Protein 4PAW (pdb70)

Secondary structure (DSSP, 8-state):
---HHHHHHHTT-EEEEEEE-TTS-EEEEEE-THHHHT-HHHHHHHHHHHHHHHHHTT----EEEEETTTHHHHHHHHHHHHT-EEEEEEEETTEEEE-TT----TT-EEEEEEEEESSSHHHHHHHHHHHHTT-EEEEEEEEEE-SSSPPTT------TT--S-TTS-EEEEEE-----B-GGG-GGGGTS--B--/--HHHHHHHTTSEEEEEEE-TTS-EEEEEE-GGGGGG-HHHHHHHHHHHHHHHHHTT----EEEEETTTTHHHHHHHHHHHT-EEEEEEEETTEEEE-TT----TT-EEEEEEEEESS-HHHHHHHHHHHHTT-EEEEEEEEEE-SSSPPTT-S----TT--S-TTS-EE-SEE----EE-TTS-GGGGTSPPB--

Solvent-accessible surface area: 18476 Å² total; per-residue (Å²): 215,32,98,13,82,33,13,1,103,113,20,144,0,49,58,134,33,13,15,67,24,114,38,31,59,14,0,34,52,67,6,40,5,14,60,0,5,39,46,6,152,50,1,54,92,0,1,88,28,0,3,119,33,3,95,94,31,151,47,114,22,69,0,0,0,0,2,28,37,19,1,0,7,1,0,0,1,0,0,34,23,29,45,26,62,0,0,6,0,14,157,41,132,117,87,27,24,14,133,72,42,10,118,22,110,156,81,7,68,0,0,0,0,20,20,30,2,49,17,4,121,48,0,64,60,0,3,127,25,0,94,130,104,28,8,81,7,11,0,2,0,0,2,0,0,9,8,7,5,95,31,24,112,13,186,79,166,60,104,152,40,41,57,28,36,125,141,38,43,6,6,0,20,45,13,4,87,24,80,65,35,123,66,98,77,14,85,42,59,99,117,52,130,21,99,155,75,106,103,13,65,34,18,0,71,126,28,143,0,4,63,109,26,8,14,60,34,134,73,28,70,14,2,26,51,50,18,37,9,8,50,0,6,11,62,4,138,34,0,51,95,0,0,71,39,0,2,130,36,3,95,130,39,148,45,116,20,90,0,0,0,0,3,18,34,24,0,1,7,0,0,0,1,0,0,49,24,30,49,28,28,1,0,7,0,16,118,46,132,149,87,11,14,8,125,80,22,12,112,23,121,166,84,6,68,0,0,0,0,21,11,39,3,62,48,5,116,36,0,65,52,0,3,133,24,0,96,148,91,28,8,82,9,10,0,2,0,0,1,0,0,58,9,47,4,94,31,24,126,15,186,80,165,59,93,172,42,34,55,27,35,126,144,37,43,5,6,0,17,44,14,0,85,31,76,114,33,134,66,114,82,14,89,45,59,96,126,54,125,24,95,158,69

Organism: Helicobacter pylori (strain ATCC 700392 / 26695) (NCBI:txid85962)

CATH classification: 3.40.50.2020

Radius of gyration: 22.07 Å; Cα contacts (8 Å, |Δi|>4): 865; chains: 2; bounding box: 49×61×63 Å

Foldseek 3Di:
DDPLVVLQVVLVQKDAPWAQEPLRWIFRIDGNLVSQLVDLVSLLVLLLVLLVVVVVVVQPQAEEEEEDDQFQSNSVSNCVNNVHYYAYWYQDPNATEGDPPDADDAQHEYEYEGQEAEQCVSSVSRVVNRVVRRYDHQAYEHQEYQLQEDAPPDPGDHHPSRDDDPVHHYTYNYHNHTDIHNVVGDPSVVPDDHYHD/DPLQVLCVVLVQKDAPWAQDPVRWIWRIDGNLCSQLVDVVSLLVLLLVLLVVVVVVVQPAQEEEEEPDQFQSNSCSNCVNNVHYYAYWYADPNATEGDPPDADDAQHEYEYEGQEAEQCVSSVSRVVNRVVRRYDHQAYEHQEYQLQEDAPPDPGDHHDSRDDDPPHHYTYNYHNHTDIHNVVGDPSVVPDDHHHD

Sequence (393 aa):
HMDIKACYQNAKALLEGHFLLSSGFHSNYYLQSAKVLEDPKLAEQLALELAKQIQEAHLNIECVCSPAIGGILAGYELARALGVRFIFTERVDNTMALRRGFEVKKNEKILVCEDIITTGKSAMECAKVLEEKGAQIVAFGALANRGICKRAHSHLKAQEGACLPSHLPLFALEDFVFDMHKPSSCPLCATSVAIKPMDIKACCYQNAKALLEGHFLLSSGFHSNYYLQSAKVLEDPKLAEQLALELAKQIQEAHLNIECVCSPAIGGILAGYELARALGVRFIFTERVDNTMALRRGFEVKKNEKILVCEDIITTGKSAMECAKVLEEKGAQIVAFGALANRGICKRAHSHLKAQEGACLPSHLPLFALEDFVFDMHKPSSCPLCATSVAIKP

InterPro domains:
  IPR000836 Phosphoribosyltransferase domain [PF00156] (36-154)
  IPR000836 Phosphoribosyltransferase domain [cd06223] (45-145)
  IPR006273 Orotate phosphoribosyltransferase, bacterial [TIGR01367] (2-199)
  IPR023031 Orotate phosphoribosyltransferase [MF_01208] (1-201)
  IPR029057 Phosphoribosyltransferase-like [G3DSA:3.40.50.2020] (1-201)
  IPR029057 Phosphoribosyltransferase-like [SSF53271] (9-148)

Nearest PDB structures (foldseek):
  4paw-assembly1_A  TM=9.078E-01  e=2.844E-39  Helicobacter pylori
  2yzk-assembly2_D  TM=7.673E-01  e=8.001E-10  Aeropyrum pernix
  2wns-assembly1_A  TM=7.238E-01  e=1.007E-09  Homo sapiens
  2p1z-assembly1_B  TM=7.256E-01  e=2.643E-06  Corynebacterium diphtheriae NCTC 13129
  5bqp-assembly1_B  TM=7.412E-01  e=4.433E-06  Saccharolobus solfataricus P2

Structure (mmCIF, N/CA/C/O backbone):
data_4PAW
#
_entry.id   4PAW
#
_cell.length_a   69.060
_cell.length_b   69.060
_cell.length_c   192.000
_cell.angle_alpha   90.00
_cell.angle_beta   90.00
_cell.angle_gamma   90.00
#
_symmetry.space_group_name_H-M   'P 41 21 2'
#
loop_
_entity.id
_entity.type
_entity.pdbx_description
1 polymer 'Orotate phosphoribosyltransferase'
2 non-polymer 'ZINC ION'
3 non-polymer 'PHOSPHATE ION'
4 non-polymer 'THIOCYANATE ION'
5 water water
#
loop_
_atom_site.group_PDB
_atom_site.id
_atom_site.type_symbol
_atom_site.label_atom_id
_atom_site.label_alt_id
_atom_site.label_comp_id
_atom_site.label_asym_id
_atom_site.label_entity_id
_atom_site.label_seq_id
_atom_site.pdbx_PDB_ins_code
_atom_site.Cartn_x
_atom_site.Cartn_y
_atom_site.Cartn_z
_atom_site.occupancy
_atom_site.B_iso_or_equiv
_atom_site.auth_seq_id
_atom_site.auth_comp_id
_atom_site.auth_asym_id
_atom_site.auth_atom_id
_atom_site.pdbx_PDB_model_num
ATOM 1 N N . HIS A 1 22 ? 35.804 5.674 54.166 1.00 62.13 0 HIS A N 1
ATOM 2 C CA . HIS A 1 22 ? 34.651 6.563 54.278 1.00 62.16 0 HIS A CA 1
ATOM 3 C C . HIS A 1 22 ? 33.406 5.943 53.619 1.00 58.38 0 HIS A C 1
ATOM 4 O O . HIS A 1 22 ? 32.401 5.716 54.298 1.00 57.47 0 HIS A O 1
ATOM 11 N N . MET A 1 23 ? 33.488 5.635 52.306 1.00 49.49 1 MET A N 1
ATOM 12 C CA . MET A 1 23 ? 32.402 5.007 51.546 1.00 44.44 1 MET A CA 1
ATOM 13 C C . MET A 1 23 ? 32.395 3.515 51.874 1.00 47.49 1 MET A C 1
ATOM 14 O O . MET A 1 23 ? 33.473 2.907 51.977 1.00 48.71 1 MET A O 1
ATOM 19 N N . ASP A 1 24 ? 31.200 2.925 52.037 1.00 41.12 2 ASP A N 1
ATOM 20 C CA . ASP A 1 24 ? 31.077 1.500 52.341 1.00 40.79 2 ASP A CA 1
ATOM 21 C C . ASP A 1 24 ? 31.040 0.795 51.010 1.00 41.34 2 ASP A C 1
ATOM 22 O O . ASP A 1 24 ? 29.984 0.695 50.357 1.00 38.52 2 ASP A O 1
ATOM 27 N N . ILE A 1 25 ? 32.237 0.367 50.570 1.00 38.15 3 ILE A N 1
ATOM 28 C CA . ILE A 1 25 ? 32.474 -0.258 49.277 1.00 35.54 3 ILE A CA 1
ATOM 29 C C . ILE A 1 25 ? 31.669 -1.531 49.053 1.00 41.19 3 ILE A C 1
ATOM 30 O O . ILE A 1 25 ? 31.003 -1.652 48.020 1.00 40.31 3 ILE A O 1
ATOM 35 N N . LYS A 1 26 ? 31.762 -2.485 49.985 1.00 40.92 4 LYS A N 1
ATOM 36 C CA . LYS A 1 26 ? 31.058 -3.761 49.877 1.00 41.40 4 LYS A CA 1
ATOM 37 C C . LYS A 1 26 ? 29.552 -3.589 49.833 1.00 42.76 4 LYS A C 1
ATOM 38 O O . LYS A 1 26 ? 28.917 -4.180 48.960 1.00 42.33 4 LYS A O 1
ATOM 44 N N . ALA A 1 27 ? 28.998 -2.704 50.686 1.00 39.55 5 ALA A N 1
ATOM 45 C CA . ALA A 1 27 ? 27.567 -2.384 50.666 1.00 39.60 5 ALA A CA 1
ATOM 46 C C . ALA A 1 27 ? 27.164 -1.758 49.315 1.00 40.74 5 ALA A C 1
ATOM 47 O O . ALA A 1 27 ? 26.135 -2.136 48.761 1.00 40.40 5 ALA A O 1
ATOM 49 N N . CYS A 1 28 ? 28.005 -0.863 48.751 1.00 35.90 6 CYS A N 1
ATOM 50 C CA . CYS A 1 28 ? 27.707 -0.265 47.437 1.00 34.26 6 CYS A CA 1
ATOM 51 C C . CYS A 1 28 ? 27.528 -1.351 46.367 1.00 37.81 6 CYS A C 1
ATOM 52 O O . CYS A 1 28 ? 26.526 -1.346 45.665 1.00 36.77 6 CYS A O 1
ATOM 55 N N . TYR A 1 29 ? 28.506 -2.278 46.267 1.00 34.73 7 TYR A N 1
ATOM 56 C CA . TYR A 1 29 ? 28.516 -3.386 45.291 1.00 33.40 7 TYR A CA 1
ATOM 57 C C . TYR A 1 29 ? 27.378 -4.376 45.531 1.00 37.31 7 TYR A C 1
ATOM 58 O O . TYR A 1 29 ? 26.782 -4.871 44.566 1.00 37.30 7 TYR A O 1
ATOM 67 N N . GLN A 1 30 ? 27.069 -4.649 46.813 1.00 34.25 8 GLN A N 1
ATOM 68 C CA . GLN A 1 30 ? 25.966 -5.528 47.192 1.00 36.48 8 GLN A CA 1
ATOM 69 C C . GLN A 1 30 ? 24.610 -4.901 46.841 1.00 40.61 8 GLN A C 1
ATOM 70 O O . GLN A 1 30 ? 23.805 -5.564 46.201 1.00 41.32 8 GLN A O 1
ATOM 76 N N . ASN A 1 31 ? 24.384 -3.611 47.197 1.00 37.81 9 ASN A N 1
ATOM 77 C CA . ASN A 1 31 ? 23.128 -2.898 46.900 1.00 37.69 9 ASN A CA 1
ATOM 78 C C . ASN A 1 31 ? 22.884 -2.787 45.406 1.00 41.15 9 ASN A C 1
ATOM 79 O O . ASN A 1 31 ? 21.729 -2.820 44.974 1.00 43.67 9 ASN A O 1
ATOM 84 N N . ALA A 1 32 ? 23.976 -2.666 44.622 1.00 35.06 10 ALA A N 1
ATOM 85 C CA . ALA A 1 32 ? 23.942 -2.569 43.164 1.00 34.78 10 ALA A CA 1
ATOM 86 C C . ALA A 1 32 ? 23.736 -3.931 42.522 1.00 40.30 10 ALA A C 1
ATOM 87 O O . ALA A 1 32 ? 23.595 -3.998 41.303 1.00 42.60 10 ALA A O 1
ATOM 89 N N . LYS A 1 33 ? 23.694 -5.016 43.333 1.00 37.40 11 LYS A N 1
ATOM 90 C CA . LYS A 1 33 ? 23.568 -6.406 42.885 1.00 38.33 11 LYS A CA 1
ATOM 91 C C . LYS A 1 33 ? 24.758 -6.763 41.943 1.00 38.77 11 LYS A C 1
ATOM 92 O O . LYS A 1 33 ? 24.587 -7.516 40.984 1.00 37.62 11 LYS A O 1
ATOM 98 N N . ALA A 1 34 ? 25.960 -6.172 42.209 1.00 35.34 12 ALA A N 1
ATOM 99 C CA . ALA A 1 34 ? 27.174 -6.392 41.415 1.00 36.08 12 ALA A CA 1
ATOM 100 C C . ALA A 1 34 ? 27.872 -7.680 41.826 1.00 42.40 12 ALA A C 1
ATOM 101 O O . ALA A 1 34 ? 28.788 -8.131 41.142 1.00 44.18 12 ALA A O 1
ATOM 103 N N . LEU A 1 35 ? 27.418 -8.282 42.926 1.00 40.84 13 LEU A N 1
ATOM 104 C CA . LEU A 1 35 ? 28.005 -9.484 43.515 1.00 44.50 13 LEU A CA 1
ATOM 105 C C . LEU A 1 35 ? 27.153 -10.709 43.175 1.00 50.64 13 LEU A C 1
ATOM 106 O O . LEU A 1 35 ? 26.085 -10.881 43.766 1.00 51.80 13 LEU A O 1
ATOM 111 N N . LEU A 1 36 ? 27.580 -11.527 42.182 1.00 49.61 14 LEU A N 1
ATOM 112 C CA . LEU A 1 36 ? 26.811 -12.728 41.825 1.00 52.99 14 LEU A CA 1
ATOM 113 C C . LEU A 1 36 ? 27.326 -13.923 42.590 1.00 58.98 14 LEU A C 1
ATOM 114 O O . LEU A 1 36 ? 28.533 -14.180 42.606 1.00 59.31 14 LEU A O 1
ATOM 119 N N . GLU A 1 37 ? 26.398 -14.650 43.227 1.00 56.90 15 GLU A N 1
ATOM 120 C CA . GLU A 1 37 ? 26.664 -15.865 43.973 1.00 60.59 15 GLU A CA 1
ATOM 121 C C . GLU A 1 37 ? 26.227 -17.050 43.100 1.00 69.15 15 GLU A C 1
ATOM 122 O O . GLU A 1 37 ? 25.170 -16.998 42.468 1.00 69.20 15 GLU A O 1
ATOM 128 N N . GLY A 1 38 ? 27.056 -18.084 43.063 1.00 45.19 16 GLY A N 1
ATOM 129 C CA . GLY A 1 38 ? 26.811 -19.284 42.279 1.00 45.99 16 GLY A CA 1
ATOM 130 C C . GLY A 1 38 ? 28.024 -20.185 42.154 1.00 51.30 16 GLY A C 1
ATOM 131 O O . GLY A 1 38 ? 28.666 -20.543 43.149 1.00 51.70 16 GLY A O 1
ATOM 132 N N . HIS A 1 39 ? 28.315 -20.599 40.922 1.00 47.88 17 HIS A N 1
ATOM 133 C CA . HIS A 1 39 ? 29.399 -21.524 40.634 1.00 48.00 17 HIS A CA 1
ATOM 134 C C . HIS A 1 39 ? 29.981 -21.101 39.303 1.00 53.53 17 HIS A C 1
ATOM 135 O O . HIS A 1 39 ? 29.411 -21.376 38.245 1.00 54.39 17 HIS A O 1
ATOM 142 N N . PHE A 1 40 ? 31.096 -20.377 39.366 1.00 50.99 18 PHE A N 1
ATOM 143 C CA . PHE A 1 40 ? 31.703 -19.780 38.187 1.00 52.54 18 PHE A CA 1
ATOM 144 C C . PHE A 1 40 ? 33.095 -20.259 37.859 1.00 60.25 18 PHE A C 1
ATOM 145 O O . PHE A 1 40 ? 33.913 -20.435 38.761 1.00 59.41 18 PHE A O 1
ATOM 153 N N . LEU A 1 41 ? 33.369 -20.441 36.552 1.00 60.80 19 LEU A N 1
ATOM 154 C CA . LEU A 1 41 ? 34.699 -20.772 36.042 1.00 64.55 19 LEU A CA 1
ATOM 155 C C . LEU A 1 41 ? 35.306 -19.449 35.624 1.00 70.24 19 LEU A C 1
ATOM 156 O O . LEU A 1 41 ? 34.824 -18.827 34.673 1.00 71.26 19 LEU A O 1
ATOM 161 N N . LEU A 1 42 ? 36.320 -18.993 36.356 1.00 67.75 20 LEU A N 1
ATOM 162 C CA . LEU A 1 42 ? 36.961 -17.706 36.087 1.00 68.95 20 LEU A CA 1
ATOM 163 C C . LEU A 1 42 ? 38.027 -17.802 34.997 1.00 78.30 20 LEU A C 1
ATOM 164 O O . LEU A 1 42 ? 38.392 -18.911 34.596 1.00 80.49 20 LEU A O 1
ATOM 169 N N . SER A 1 43 ? 38.531 -16.636 34.525 1.00 77.25 21 SER A N 1
ATOM 170 C CA . SER A 1 43 ? 39.572 -16.531 33.493 1.00 82.08 21 SER A CA 1
ATOM 171 C C . SER A 1 43 ? 40.912 -17.111 33.949 1.00 92.33 21 SER A C 1
ATOM 172 O O . SER A 1 43 ? 41.732 -17.476 33.106 1.00 97.46 21 SER A O 1
ATOM 175 N N . SER A 1 44 ? 41.112 -17.264 35.273 1.00 88.72 22 SER A N 1
ATOM 176 C CA . SER A 1 44 ? 42.316 -17.883 35.837 1.00 92.69 22 SER A CA 1
ATOM 177 C C . SER A 1 44 ? 42.254 -19.436 35.775 1.00 96.76 22 SER A C 1
ATOM 178 O O . SER A 1 44 ? 43.226 -20.113 36.126 1.00 99.88 22 SER A O 1
ATOM 181 N N . GLY A 1 45 ? 41.100 -19.966 35.385 1.00 89.96 23 GLY A N 1
ATOM 182 C CA . GLY A 1 45 ? 40.852 -21.402 35.343 1.00 90.46 23 GLY A CA 1
ATOM 183 C C . GLY A 1 45 ? 40.315 -21.938 36.661 1.00 88.94 23 GLY A C 1
ATOM 184 O O . GLY A 1 45 ? 39.938 -23.113 36.758 1.00 89.14 23 GLY A O 1
ATOM 185 N N . PHE A 1 46 ? 40.280 -21.079 37.692 1.00 79.76 24 PHE A N 1
ATOM 186 C CA . PHE A 1 46 ? 39.796 -21.453 39.014 1.00 75.38 24 PHE A CA 1
ATOM 187 C C . PHE A 1 46 ? 38.298 -21.322 39.084 1.00 69.95 24 PHE A C 1
ATOM 188 O O . PHE A 1 46 ? 37.705 -20.568 38.308 1.00 67.34 24 PHE A O 1
ATOM 196 N N . HIS A 1 47 ? 37.681 -22.098 39.984 1.00 61.55 25 HIS A N 1
ATOM 197 C CA . HIS A 1 47 ? 36.246 -22.032 40.208 1.00 56.62 25 HIS A CA 1
ATOM 198 C C . HIS A 1 47 ? 36.007 -21.171 41.440 1.00 56.48 25 HIS A C 1
ATOM 199 O O . HIS A 1 47 ? 36.812 -21.196 42.370 1.00 57.61 25 HIS A O 1
ATOM 206 N N . SER A 1 48 ? 34.932 -20.381 41.433 1.00 48.56 26 SER A N 1
ATOM 207 C CA . SER A 1 48 ? 34.592 -19.518 42.550 1.00 46.74 26 SER A CA 1
ATOM 208 C C . SER A 1 48 ? 33.083 -19.561 42.811 1.00 49.21 26 SER A C 1
ATOM 209 O O . SER A 1 48 ? 32.309 -19.886 41.914 1.00 46.39 26 SER A O 1
ATOM 212 N N . ASN A 1 49 ? 32.682 -19.245 44.054 1.00 46.58 27 ASN A N 1
ATOM 213 C CA . ASN A 1 49 ? 31.289 -19.198 44.486 1.00 46.47 27 ASN A CA 1
ATOM 214 C C . ASN A 1 49 ? 30.704 -17.787 44.245 1.00 50.34 27 ASN A C 1
ATOM 215 O O . ASN A 1 49 ? 29.507 -17.561 44.453 1.00 48.19 27 ASN A O 1
ATOM 220 N N . TYR A 1 50 ? 31.554 -16.851 43.797 1.00 49.71 28 TYR A N 1
ATOM 221 C CA . TYR A 1 50 ? 31.150 -15.481 43.493 1.00 50.34 28 TYR A CA 1
ATOM 222 C C . TYR A 1 50 ? 31.805 -14.940 42.246 1.00 53.20 28 TYR A C 1
ATOM 223 O O . TYR A 1 50 ? 32.884 -15.393 41.852 1.00 53.04 28 TYR A O 1
ATOM 232 N N . TYR A 1 51 ? 31.170 -13.909 41.662 1.00 50.02 29 TYR A N 1
ATOM 233 C CA . TYR A 1 51 ? 31.656 -13.161 40.499 1.00 49.43 29 TYR A CA 1
ATOM 234 C C . TYR A 1 51 ? 31.257 -11.673 40.622 1.00 51.93 29 TYR A C 1
ATOM 235 O O . TYR A 1 51 ? 30.150 -11.377 41.075 1.00 49.85 29 TYR A O 1
ATOM 244 N N . LEU A 1 52 ? 32.119 -10.733 40.170 1.00 47.87 30 LEU A N 1
ATOM 245 C CA . LEU A 1 52 ? 31.757 -9.312 40.242 1.00 45.80 30 LEU A CA 1
ATOM 246 C C . LEU A 1 52 ? 31.394 -8.698 38.904 1.00 46.33 30 LEU A C 1
ATOM 247 O O . LEU A 1 52 ? 32.172 -8.752 37.956 1.00 46.05 30 LEU A O 1
ATOM 252 N N . GLN A 1 53 ? 30.208 -8.087 38.842 1.00 41.27 31 GLN A N 1
ATOM 253 C CA . GLN A 1 53 ? 29.698 -7.423 37.650 1.00 40.17 31 GLN A CA 1
ATOM 254 C C . GLN A 1 53 ? 29.785 -5.918 37.903 1.00 40.61 31 GLN A C 1
ATOM 255 O O . GLN A 1 53 ? 28.804 -5.299 38.294 1.00 39.44 31 GLN A O 1
ATOM 261 N N . SER A 1 54 ? 30.988 -5.344 37.734 1.00 37.90 32 SER A N 1
ATOM 262 C CA . SER A 1 54 ? 31.294 -3.921 37.963 1.00 37.15 32 SER A CA 1
ATOM 263 C C . SER A 1 54 ? 30.436 -2.962 37.183 1.00 38.61 32 SER A C 1
ATOM 264 O O . SER A 1 54 ? 30.223 -1.842 37.645 1.00 37.29 32 SER A O 1
ATOM 267 N N . ALA A 1 55 ? 29.951 -3.381 36.002 1.00 36.40 33 ALA A N 1
ATOM 268 C CA . ALA A 1 55 ? 29.108 -2.546 35.141 1.00 36.24 33 ALA A CA 1
ATOM 269 C C . ALA A 1 55 ? 27.831 -2.145 35.847 1.00 39.21 33 ALA A C 1
ATOM 270 O O . ALA A 1 55 ? 27.280 -1.075 35.549 1.00 39.32 33 ALA A O 1
ATOM 272 N N . LYS A 1 56 ? 27.393 -2.975 36.828 1.00 34.59 34 LYS A N 1
ATOM 273 C CA . LYS A 1 56 ? 26.198 -2.731 37.629 1.00 34.63 34 LYS A CA 1
ATOM 274 C C . LYS A 1 56 ? 26.366 -1.530 38.579 1.00 37.63 34 LYS A C 1
ATOM 275 O O . LYS A 1 56 ? 25.377 -0.920 38.979 1.00 37.36 34 LYS A O 1
ATOM 281 N N . VAL A 1 57 ? 27.619 -1.187 38.914 1.00 32.61 35 VAL A N 1
ATOM 282 C CA . VAL A 1 57 ? 27.944 -0.036 39.741 1.00 31.09 35 VAL A CA 1
ATOM 283 C C . VAL A 1 57 ? 28.197 1.173 38.822 1.00 33.44 35 VAL A C 1
ATOM 284 O O . VAL A 1 57 ? 27.684 2.270 39.081 1.00 33.68 35 VAL A O 1
ATOM 288 N N . LEU A 1 58 ? 28.975 0.958 37.748 1.00 28.13 36 LEU A N 1
ATOM 289 C CA . LEU A 1 58 ? 29.391 1.993 36.797 1.00 27.32 36 LEU A CA 1
ATOM 290 C C . LEU A 1 58 ? 28.260 2.533 35.918 1.00 29.83 36 LEU A C 1
ATOM 291 O O . LEU A 1 58 ? 28.380 3.593 35.301 1.00 27.97 36 LEU A O 1
ATOM 296 N N . GLU A 1 59 ? 27.128 1.832 35.946 1.00 27.35 37 GLU A N 1
ATOM 297 C CA . GLU A 1 59 ? 25.883 2.208 35.280 1.00 28.64 37 GLU A CA 1
ATOM 298 C C . GLU A 1 59 ? 25.463 3.572 35.886 1.00 31.35 37 GLU A C 1
ATOM 299 O O . GLU A 1 59 ? 24.864 4.390 35.207 1.00 32.20 37 GLU A O 1
ATOM 305 N N . ASP A 1 60 ? 25.868 3.834 37.140 1.00 26.82 38 ASP A N 1
ATOM 306 C CA . ASP A 1 60 ? 25.525 5.055 37.852 1.00 24.66 38 ASP A CA 1
ATOM 307 C C . ASP A 1 60 ? 26.685 6.045 37.963 1.00 27.23 38 ASP A C 1
ATOM 308 O O . ASP A 1 60 ? 27.556 5.844 38.811 1.00 29.57 38 ASP A O 1
ATOM 313 N N . PRO A 1 61 ? 26.695 7.151 37.160 1.00 25.85 39 PRO A N 1
ATOM 314 C CA . PRO A 1 61 ? 27.798 8.127 37.252 1.00 25.23 39 PRO A CA 1
ATOM 315 C C . PRO A 1 61 ? 28.023 8.718 38.649 1.00 31.70 39 PRO A C 1
ATOM 316 O O . PRO A 1 61 ? 29.157 9.080 38.957 1.00 33.19 39 PRO A O 1
ATOM 320 N N . LYS A 1 62 ? 26.965 8.821 39.481 1.00 27.18 40 LYS A N 1
ATOM 321 C CA . LYS A 1 62 ? 27.079 9.352 40.839 1.00 28.64 40 LYS A CA 1
ATOM 322 C C . LYS A 1 62 ? 27.885 8.396 41.703 1.00 32.55 40 LYS A C 1
ATOM 323 O O . LYS A 1 62 ? 28.807 8.865 42.375 1.00 32.79 40 LYS A O 1
ATOM 329 N N . LEU A 1 63 ? 27.603 7.064 41.633 1.00 29.05 41 LEU A N 1
ATOM 330 C CA . LEU A 1 63 ? 28.365 6.029 42.350 1.00 28.95 41 LEU A CA 1
ATOM 331 C C . LEU A 1 63 ? 29.794 5.987 41.858 1.00 33.88 41 LEU A C 1
ATOM 332 O O . LEU A 1 63 ? 30.705 5.958 42.666 1.00 35.81 41 LEU A O 1
ATOM 337 N N . ALA A 1 64 ? 29.985 5.972 40.533 1.00 29.64 42 ALA A N 1
ATOM 338 C CA . ALA A 1 64 ? 31.300 5.926 39.914 1.00 27.91 42 ALA A CA 1
ATOM 339 C C . ALA A 1 64 ? 32.167 7.107 40.385 1.00 32.64 42 ALA A C 1
ATOM 340 O O . ALA A 1 64 ? 33.309 6.899 40.804 1.00 33.12 42 ALA A O 1
ATOM 342 N N . GLU A 1 65 ? 31.608 8.340 40.372 1.00 29.02 43 GLU A N 1
ATOM 343 C CA . GLU A 1 65 ? 32.352 9.517 40.826 1.00 29.64 43 GLU A CA 1
ATOM 344 C C . GLU A 1 65 ? 32.780 9.390 42.294 1.00 35.72 43 GLU A C 1
ATOM 345 O O . GLU A 1 65 ? 33.961 9.565 42.613 1.00 37.71 43 GLU A O 1
ATOM 351 N N . GLN A 1 66 ? 31.838 9.055 43.168 1.00 31.71 44 GLN A N 1
ATOM 352 C CA . GLN A 1 66 ? 32.129 8.886 44.596 1.00 32.30 44 GLN A CA 1
ATOM 353 C C . GLN A 1 66 ? 33.234 7.843 44.839 1.00 34.16 44 GLN A C 1
ATOM 354 O O . GLN A 1 66 ? 34.127 8.085 45.648 1.00 35.25 44 GLN A O 1
ATOM 360 N N . LEU A 1 67 ? 33.197 6.712 44.123 1.00 30.90 45 LEU A N 1
ATOM 361 C CA . LEU A 1 67 ? 34.216 5.667 44.256 1.00 31.21 45 LEU A CA 1
ATOM 362 C C . LEU A 1 67 ? 35.580 6.169 43.745 1.00 34.30 45 LEU A C 1
ATOM 363 O O . LEU A 1 67 ? 36.590 5.973 44.409 1.00 35.21 45 LEU A O 1
ATOM 368 N N . ALA A 1 68 ? 35.586 6.876 42.608 1.00 30.62 46 ALA A N 1
ATOM 369 C CA . ALA A 1 68 ? 36.802 7.440 41.999 1.00 29.46 46 ALA A CA 1
ATOM 370 C C . ALA A 1 68 ? 37.428 8.501 42.895 1.00 32.85 46 ALA A C 1
ATOM 371 O O . ALA A 1 68 ? 38.651 8.550 42.996 1.00 31.96 46 ALA A O 1
ATOM 373 N N . LEU A 1 69 ? 36.601 9.330 43.564 1.00 30.35 47 LEU A N 1
ATOM 374 C CA . LEU A 1 69 ? 37.104 10.364 44.481 1.00 32.48 47 LEU A CA 1
ATOM 375 C C . LEU A 1 69 ? 37.807 9.720 45.681 1.00 37.11 47 LEU A C 1
ATOM 376 O O . LEU A 1 69 ? 38.889 10.152 46.077 1.00 37.24 47 LEU A O 1
ATOM 381 N N . GLU A 1 70 ? 37.213 8.640 46.191 1.00 35.02 48 GLU A N 1
ATOM 382 C CA . GLU A 1 70 ? 37.755 7.841 47.279 1.00 37.89 48 GLU A CA 1
ATOM 383 C C . GLU A 1 70 ? 39.103 7.198 46.821 1.00 42.06 48 GLU A C 1
ATOM 384 O O . GLU A 1 70 ? 40.088 7.293 47.555 1.00 44.86 48 GLU A O 1
ATOM 390 N N . LEU A 1 71 ? 39.154 6.628 45.589 1.00 34.58 49 LEU A N 1
ATOM 391 C CA . LEU A 1 71 ? 40.375 6.036 45.021 1.00 33.36 49 LEU A CA 1
ATOM 392 C C . LEU A 1 71 ? 41.495 7.073 44.854 1.00 39.30 49 LEU A C 1
ATOM 393 O O . LEU A 1 71 ? 42.637 6.799 45.222 1.00 40.23 49 LEU A O 1
ATOM 398 N N . ALA A 1 72 ? 41.155 8.258 44.327 1.00 36.06 50 ALA A N 1
ATOM 399 C CA . ALA A 1 72 ? 42.082 9.375 44.127 1.00 36.91 50 ALA A CA 1
ATOM 400 C C . ALA A 1 72 ? 42.808 9.782 45.410 1.00 43.28 50 ALA A C 1
ATOM 401 O O . ALA A 1 72 ? 44.000 10.083 45.330 1.00 43.80 50 ALA A O 1
ATOM 403 N N . LYS A 1 73 ? 42.107 9.766 46.592 1.00 42.19 51 LYS A N 1
ATOM 404 C CA . LYS A 1 73 ? 42.685 10.099 47.908 1.00 44.94 51 LYS A CA 1
ATOM 405 C C . LYS A 1 73 ? 43.930 9.247 48.195 1.00 50.49 51 LYS A C 1
ATOM 406 O O . LYS A 1 73 ? 44.928 9.757 48.704 1.00 53.54 51 LYS A O 1
ATOM 412 N N . GLN A 1 74 ? 43.847 7.939 47.892 1.00 45.00 52 GLN A N 1
ATOM 413 C CA . GLN A 1 74 ? 44.930 6.993 48.112 1.00 45.29 52 GLN A CA 1
ATOM 414 C C . GLN A 1 74 ? 46.096 7.313 47.187 1.00 46.53 52 GLN A C 1
ATOM 415 O O . GLN A 1 74 ? 47.237 7.362 47.628 1.00 47.80 52 GLN A O 1
ATOM 421 N N . ILE A 1 75 ? 45.792 7.556 45.905 1.00 39.59 53 ILE A N 1
ATOM 422 C CA . ILE A 1 75 ? 46.785 7.833 44.886 1.00 39.30 53 ILE A CA 1
ATOM 423 C C . ILE A 1 75 ? 47.571 9.095 45.195 1.00 45.65 53 ILE A C 1
ATOM 424 O O . ILE A 1 75 ? 48.812 9.064 45.156 1.00 48.06 53 ILE A O 1
ATOM 429 N N . GLN A 1 76 ? 46.856 10.179 45.565 1.00 42.31 54 GLN A N 1
ATOM 430 C CA . GLN A 1 76 ? 47.443 11.473 45.914 1.00 44.86 54 GLN A CA 1
ATOM 431 C C . GLN A 1 76 ? 48.365 11.409 47.120 1.00 54.73 54 GLN A C 1
ATOM 432 O O . GLN A 1 76 ? 49.385 12.110 47.115 1.00 57.52 54 GLN A O 1
ATOM 438 N N . GLU A 1 77 ? 48.048 10.557 48.129 1.00 51.26 55 GLU A N 1
ATOM 439 C CA . GLU A 1 77 ? 48.865 10.347 49.337 1.00 54.32 55 GLU A CA 1
ATOM 440 C C . GLU A 1 77 ? 50.243 9.812 48.927 1.00 58.93 55 GLU A C 1
ATOM 441 O O . GLU A 1 77 ? 51.244 10.106 49.582 1.00 60.60 55 GLU A O 1
ATOM 447 N N . ALA A 1 78 ? 50.282 9.028 47.837 1.00 54.32 56 ALA A N 1
ATOM 448 C CA . ALA A 1 78 ? 51.528 8.427 47.364 1.00 56.21 56 ALA A CA 1
ATOM 449 C C . ALA A 1 78 ? 52.484 9.406 46.661 1.00 61.98 56 ALA A C 1
ATOM 450 O O . ALA A 1 78 ? 53.668 9.083 46.555 1.00 64.38 56 ALA A O 1
ATOM 452 N N . HIS A 1 79 ? 51.991 10.587 46.190 1.00 53.11 57 HIS A N 1
ATOM 453 C CA . HIS A 1 79 ? 52.808 11.623 45.520 1.00 55.15 57 HIS A CA 1
ATOM 454 C C . HIS A 1 79 ? 53.580 11.055 44.312 1.00 58.36 57 HIS A C 1
ATOM 455 O O . HIS A 1 79 ? 54.812 11.212 44.218 1.00 60.65 57 HIS A O 1
ATOM 462 N N . LEU A 1 80 ? 52.858 10.415 43.392 1.00 51.02 58 LEU A N 1
ATOM 463 C CA . LEU A 1 80 ? 53.444 9.783 42.213 1.00 48.90 58 LEU A CA 1
ATOM 464 C C . LEU A 1 80 ? 53.519 10.653 40.950 1.00 51.68 58 LEU A C 1
ATOM 465 O O . LEU A 1 80 ? 54.150 10.243 39.973 1.00 51.93 58 LEU A O 1
ATOM 470 N N . ASN A 1 81 ? 52.913 11.852 40.979 1.00 46.75 59 ASN A N 1
ATOM 471 C CA . ASN A 1 81 ? 52.902 12.802 39.863 1.00 46.58 59 ASN A CA 1
ATOM 472 C C . ASN A 1 81 ? 52.356 12.200 38.560 1.00 49.05 59 ASN A C 1
ATOM 473 O O . ASN A 1 81 ? 52.970 12.345 37.500 1.00 49.76 59 ASN A O 1
ATOM 478 N N . ILE A 1 82 ? 51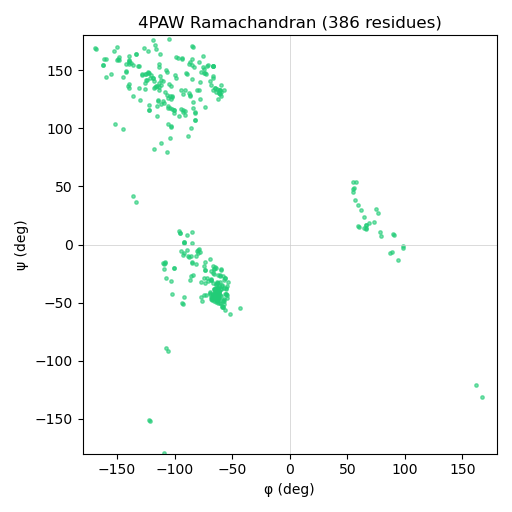.195 11.519 38.652 1.00 42.73 60 ILE A N 1
ATOM 479 C CA . ILE A 1 82 ? 50.476 10.917 37.523 1.00 39.06 60 ILE A CA 1
ATOM 480 C C . ILE A 1 82 ? 50.116 12.066 36.578 1.00 41.96 60 ILE A C 1
ATOM 481 O O . ILE A 1 82 ? 49.603 13.102 37.034 1.00 41.58 60 ILE A O 1
ATOM 486 N N . GLU A 1 83 ? 50.377 11.876 35.273 1.00 36.87 61 GLU A N 1
ATOM 487 C CA . GLU A 1 83 ? 50.074 12.868 34.243 1.00 37.02 61 GLU A CA 1
ATOM 488 C C . GLU A 1 83 ? 48.917 12.404 33.371 1.00 39.47 61 GLU A C 1
ATOM 489 O O . GLU A 1 83 ? 48.322 13.214 32.653 1.00 39.46 61 GLU A O 1
ATOM 495 N N . CYS A 1 84 ? 48.600 11.104 33.423 1.00 35.10 62 CYS A N 1
ATOM 496 C CA . CYS A 1 84 ? 47.596 10.495 32.555 1.00 34.41 62 CYS A CA 1
ATOM 497 C C . CYS A 1 84 ? 47.118 9.197 33.155 1.00 35.81 62 CYS A C 1
ATOM 498 O O . CYS A 1 84 ? 47.899 8.452 33.754 1.00 35.97 62 CYS A O 1
ATOM 501 N N . VAL A 1 85 ? 45.830 8.915 32.973 1.00 30.13 63 VAL A N 1
ATOM 502 C CA . VAL A 1 85 ? 45.234 7.654 33.372 1.00 27.96 63 VAL A CA 1
ATOM 503 C C . VAL A 1 85 ? 44.951 6.910 32.064 1.00 33.03 63 VAL A C 1
ATOM 504 O O . VAL A 1 85 ? 44.425 7.499 31.116 1.00 31.16 63 VAL A O 1
ATOM 508 N N . CYS A 1 86 ? 45.352 5.643 31.988 1.00 30.68 64 CYS A N 1
ATOM 509 C CA . CYS A 1 86 ? 45.007 4.834 30.828 1.00 31.09 64 CYS A CA 1
ATOM 510 C C . CYS A 1 86 ? 44.292 3.594 31.277 1.00 34.86 64 CYS A C 1
ATOM 511 O O . CYS A 1 86 ? 44.653 3.020 32.305 1.00 34.18 64 CYS A O 1
ATOM 514 N N . SER A 1 87 ? 43.285 3.169 30.511 1.00 30.61 65 SER A N 1
ATOM 515 C CA . SER A 1 87 ? 42.543 1.957 30.814 1.00 30.61 65 SER A CA 1
ATOM 516 C C . SER A 1 87 ? 42.458 1.029 29.616 1.00 37.18 65 SER A C 1
ATOM 517 O O . SER A 1 87 ? 42.279 1.504 28.498 1.00 37.59 65 SER A O 1
ATOM 520 N N . PRO A 1 88 ? 42.460 -0.305 29.809 1.00 35.31 66 PRO A N 1
ATOM 521 C CA . PRO A 1 88 ? 42.183 -1.187 28.667 1.00 36.46 66 PRO A CA 1
ATOM 522 C C . PRO A 1 88 ? 40.653 -1.205 28.429 1.00 39.81 66 PRO A C 1
ATOM 523 O O . PRO A 1 88 ? 39.867 -1.349 29.376 1.00 38.63 66 PRO A O 1
ATOM 527 N N . ALA A 1 89 ? 40.219 -1.040 27.176 1.00 37.57 67 ALA A N 1
ATOM 528 C CA . ALA A 1 89 ? 38.797 -1.116 26.847 1.00 39.18 67 ALA A CA 1
ATOM 529 C C . ALA A 1 89 ? 38.305 -2.592 27.093 1.00 49.36 67 ALA A C 1
ATOM 530 O O . ALA A 1 89 ? 39.131 -3.516 27.061 1.00 51.22 67 ALA A O 1
ATOM 532 N N . ILE A 1 90 ? 37.011 -2.840 27.385 1.00 46.58 68 ILE A N 1
ATOM 533 C CA . ILE A 1 90 ? 35.889 -1.909 27.447 1.00 45.68 68 ILE A CA 1
ATOM 534 C C . ILE A 1 90 ? 35.544 -1.576 28.901 1.00 49.16 68 ILE A C 1
ATOM 535 O O . ILE A 1 90 ? 35.236 -0.416 29.202 1.00 46.35 68 ILE A O 1
ATOM 540 N N . GLY A 1 91 ? 35.550 -2.601 29.767 1.00 48.31 69 GLY A N 1
ATOM 541 C CA . GLY A 1 91 ? 35.185 -2.512 31.184 1.00 47.63 69 GLY A CA 1
ATOM 542 C C . GLY A 1 91 ? 35.947 -1.521 32.049 1.00 50.48 69 GLY A C 1
ATOM 543 O O . GLY A 1 91 ? 35.365 -0.884 32.942 1.00 51.49 69 GLY A O 1
ATOM 544 N N . GLY A 1 92 ? 37.240 -1.391 31.801 1.00 45.42 70 GLY A N 1
ATOM 545 C CA 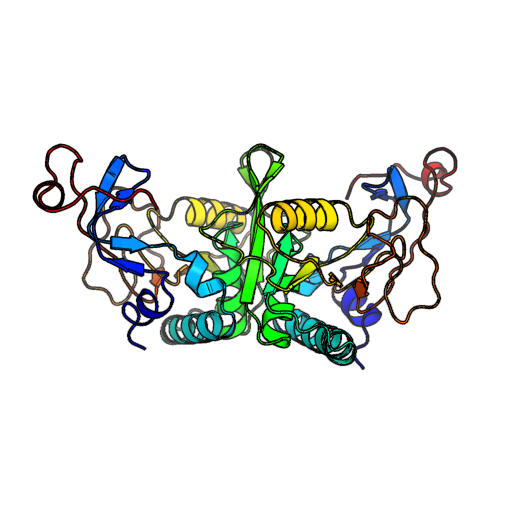. GLY A 1 92 ? 38.069 -0.460 32.555 1.00 42.80 70 GLY A CA 1
ATOM 546 C C . GLY A 1 92 ? 37.875 1.009 32.221 1.00 42.10 70 GLY A C 1
ATOM 547 O O . GLY A 1 92 ? 38.319 1.878 32.997 1.00 41.35 70 GLY A O 1
ATOM 548 N N . ILE A 1 93 ? 37.216 1.303 31.064 1.00 34.69 71 ILE A N 1
ATOM 549 C CA . ILE A 1 93 ? 37.027 2.675 30.583 1.00 32.94 71 ILE A CA 1
ATOM 550 C C . ILE A 1 93 ? 36.408 3.673 31.599 1.00 32.74 71 ILE A C 1
ATOM 551 O O . ILE A 1 93 ? 37.035 4.682 31.925 1.00 31.46 71 ILE A O 1
ATOM 556 N N . LEU A 1 94 ? 35.203 3.388 32.084 1.00 28.13 72 LEU A N 1
ATOM 557 C CA . LEU A 1 94 ? 34.484 4.298 32.982 1.00 27.45 72 LEU A CA 1
ATOM 558 C C . LEU A 1 94 ? 35.197 4.568 34.303 1.00 30.64 72 LEU A C 1
ATOM 559 O O . LEU A 1 94 ? 35.267 5.719 34.734 1.00 29.20 72 LEU A O 1
ATOM 564 N N . ALA A 1 95 ? 35.793 3.518 34.888 1.00 27.86 73 ALA A N 1
ATOM 565 C CA . ALA A 1 95 ? 36.535 3.630 36.143 1.00 27.06 73 ALA A CA 1
ATOM 566 C C . ALA A 1 95 ? 37.755 4.544 35.957 1.00 30.79 73 ALA A C 1
ATOM 567 O O . ALA A 1 95 ? 37.946 5.482 36.731 1.00 29.71 73 ALA A O 1
ATOM 569 N N . GLY A 1 96 ? 38.512 4.307 34.885 1.00 28.44 74 GLY A N 1
ATOM 570 C CA . GLY A 1 96 ? 39.710 5.069 34.565 1.00 27.74 74 GLY A CA 1
ATOM 571 C C . GLY A 1 96 ? 39.383 6.507 34.230 1.00 30.38 74 GLY A C 1
ATOM 572 O O . GLY A 1 96 ? 40.093 7.435 34.639 1.00 29.70 74 GLY A O 1
ATOM 573 N N . TYR A 1 97 ? 38.266 6.695 33.514 1.00 27.13 75 TYR A N 1
ATOM 574 C CA . TYR A 1 97 ? 37.820 8.029 33.135 1.00 26.88 75 TYR A CA 1
ATOM 575 C C . TYR A 1 97 ? 37.421 8.859 34.374 1.00 29.75 75 TYR A C 1
ATOM 576 O O . TYR A 1 97 ? 37.871 10.005 34.522 1.00 29.93 75 TYR A O 1
ATOM 585 N N . GLU A 1 98 ? 36.599 8.280 35.272 1.00 26.11 76 GLU A N 1
ATOM 586 C CA . GLU A 1 98 ? 36.242 8.986 36.510 1.00 26.99 76 GLU A CA 1
ATOM 587 C C . GLU A 1 98 ? 37.470 9.237 37.407 1.00 32.86 76 GLU A C 1
ATOM 588 O O . GLU A 1 98 ? 37.523 10.266 38.097 1.00 34.82 76 GLU A O 1
ATOM 594 N N . LEU A 1 99 ? 38.448 8.301 37.394 1.00 27.55 77 LEU A N 1
ATOM 595 C CA . LEU A 1 99 ? 39.658 8.469 38.171 1.00 27.91 77 LEU A CA 1
ATOM 596 C C . LEU A 1 99 ? 40.465 9.655 37.633 1.00 30.74 77 LEU A C 1
ATOM 597 O O . LEU A 1 99 ? 40.965 10.459 38.425 1.00 31.14 77 LEU A O 1
ATOM 602 N N . ALA A 1 100 ? 40.568 9.771 36.304 1.00 25.93 78 ALA A N 1
ATOM 603 C CA . ALA A 1 100 ? 41.297 10.874 35.649 1.00 25.96 78 ALA A CA 1
ATOM 604 C C . ALA A 1 100 ? 40.640 12.197 36.029 1.00 31.99 78 ALA A C 1
ATOM 605 O O . ALA A 1 100 ? 41.341 13.165 36.341 1.00 32.67 78 ALA A O 1
ATOM 607 N N . ARG A 1 101 ? 39.285 12.225 36.072 1.00 28.77 79 ARG A N 1
ATOM 608 C CA . ARG A 1 101 ? 38.551 13.423 36.447 1.00 29.72 79 ARG A CA 1
ATOM 609 C C . ARG A 1 101 ? 38.893 13.759 37.899 1.00 34.45 79 ARG A C 1
ATOM 610 O O . ARG A 1 101 ? 39.209 14.908 38.200 1.00 36.38 79 ARG A O 1
ATOM 618 N N . ALA A 1 102 ? 38.802 12.762 38.788 1.00 29.73 80 ALA A N 1
ATOM 619 C CA . ALA A 1 102 ? 39.123 12.915 40.219 1.00 32.61 80 ALA A CA 1
ATOM 620 C C . ALA A 1 102 ? 40.580 13.390 40.458 1.00 37.97 80 ALA A C 1
ATOM 621 O O . ALA A 1 102 ? 40.814 14.162 41.375 1.00 40.16 80 ALA A O 1
ATOM 623 N N . LEU A 1 103 ? 41.536 12.939 39.627 1.00 34.27 81 LEU A N 1
ATOM 624 C CA . LEU A 1 103 ? 42.950 13.329 39.735 1.00 35.05 81 LEU A CA 1
ATOM 625 C C . LEU A 1 103 ? 43.289 14.654 39.026 1.00 37.55 81 LEU A C 1
ATOM 626 O O . LEU A 1 103 ? 44.351 15.234 39.275 1.00 38.76 81 LEU A O 1
ATOM 631 N N . GLY A 1 104 ? 42.403 15.103 38.153 1.00 36.26 82 GLY A N 1
ATOM 632 C CA . GLY A 1 104 ? 42.597 16.314 37.360 1.00 37.92 82 GLY A CA 1
ATOM 633 C C . GLY A 1 104 ? 43.592 16.109 36.230 1.00 39.69 82 GLY A C 1
ATOM 634 O O . GLY A 1 104 ? 44.301 17.040 35.846 1.00 41.75 82 GLY A O 1
ATOM 635 N N . VAL A 1 105 ? 43.664 14.875 35.698 1.00 32.99 83 VAL A N 1
ATOM 636 C CA . VAL A 1 105 ? 44.560 14.525 34.600 1.00 32.55 83 VAL A CA 1
ATOM 637 C C . VAL A 1 105 ? 43.815 14.050 33.348 1.00 36.64 83 VAL A C 1
ATOM 638 O O . VAL A 1 105 ? 42.580 13.867 33.373 1.00 34.94 83 VAL A O 1
ATOM 642 N N . ARG A 1 106 ? 44.589 13.796 32.267 1.00 33.05 84 ARG A N 1
ATOM 643 C CA . ARG A 1 106 ? 44.020 13.350 31.003 1.00 32.33 84 ARG A CA 1
ATOM 644 C C . ARG A 1 106 ? 43.691 11.855 31.034 1.00 32.29 84 ARG A C 1
ATOM 645 O O . ARG A 1 106 ? 44.244 11.114 31.849 1.00 30.49 84 ARG A O 1
ATOM 653 N N . PHE A 1 107 ? 42.778 11.429 30.175 1.00 26.52 85 PHE A N 1
ATOM 654 C CA . PHE A 1 107 ? 42.415 10.031 30.092 1.00 24.77 85 PHE A CA 1
ATOM 655 C C . PHE A 1 107 ? 42.554 9.499 28.669 1.00 31.02 85 PHE A C 1
ATOM 656 O O . PHE A 1 107 ? 42.107 10.136 27.718 1.00 29.05 85 PHE A O 1
ATOM 664 N N . ILE A 1 108 ? 43.176 8.324 28.529 1.00 29.83 86 ILE A N 1
ATOM 665 C CA . ILE A 1 108 ? 43.291 7.643 27.240 1.00 29.61 86 ILE A CA 1
ATOM 666 C C . ILE A 1 108 ? 42.932 6.183 27.467 1.00 30.56 86 ILE A C 1
ATOM 667 O O . ILE A 1 108 ? 42.886 5.736 28.612 1.00 27.09 86 ILE A O 1
ATOM 672 N N . PHE A 1 109 ? 42.646 5.440 26.400 1.00 29.24 87 PHE A N 1
ATOM 673 C CA . PHE A 1 109 ? 42.347 4.025 26.564 1.00 28.36 87 PHE A CA 1
ATOM 674 C C . PHE A 1 109 ? 42.928 3.208 25.434 1.00 34.01 87 PHE A C 1
ATOM 675 O O . PHE A 1 109 ? 43.063 3.724 24.323 1.00 35.00 87 PHE A O 1
ATOM 683 N N . THR A 1 110 ? 43.295 1.942 25.721 1.00 31.94 88 THR A N 1
ATOM 684 C CA . THR A 1 110 ? 43.775 1.015 24.697 1.00 34.36 88 THR A CA 1
ATOM 685 C C . THR A 1 110 ? 42.589 0.125 24.296 1.00 39.88 88 THR A C 1
ATOM 686 O O . THR A 1 110 ? 41.603 0.048 25.023 1.00 38.46 88 THR A O 1
ATOM 690 N N . GLU A 1 111 ? 42.665 -0.524 23.138 1.00 39.07 89 GLU A N 1
ATOM 691 C CA . GLU A 1 111 ? 41.577 -1.392 22.681 1.00 39.93 89 GLU A CA 1
ATOM 692 C C . GLU A 1 111 ? 42.139 -2.519 21.862 1.00 46.90 89 GLU A C 1
ATOM 693 O O . GLU A 1 111 ? 43.256 -2.402 21.365 1.00 46.51 89 GLU A O 1
ATOM 699 N N . ARG A 1 112 ? 41.385 -3.616 21.731 1.00 48.00 90 ARG A N 1
ATOM 700 C CA . ARG A 1 112 ? 41.814 -4.782 20.968 1.00 52.68 90 ARG A CA 1
ATOM 701 C C . ARG A 1 112 ? 41.504 -4.583 19.492 1.00 59.66 90 ARG A C 1
ATOM 702 O O . ARG A 1 112 ? 40.341 -4.434 19.104 1.00 58.31 90 ARG A O 1
ATOM 710 N N . VAL A 1 113 ? 42.565 -4.559 18.681 1.00 60.31 91 VAL A N 1
ATOM 711 C CA . VAL A 1 113 ? 42.527 -4.418 17.227 1.00 63.44 91 VAL A CA 1
ATOM 712 C C . VAL A 1 113 ? 43.235 -5.668 16.720 1.00 73.39 91 VAL A C 1
ATOM 713 O O . VAL A 1 113 ? 44.397 -5.903 17.079 1.00 72.65 91 VAL A O 1
ATOM 717 N N . ASP A 1 114 ? 42.505 -6.490 15.927 1.00 76.37 92 ASP A N 1
ATOM 718 C CA . ASP A 1 114 ? 42.969 -7.768 15.351 1.00 82.54 92 ASP A CA 1
ATOM 719 C C . ASP A 1 114 ? 43.483 -8.731 16.455 1.00 87.96 92 ASP A C 1
ATOM 720 O O . ASP A 1 114 ? 44.534 -9.372 16.315 1.00 90.36 92 ASP A O 1
ATOM 725 N N . ASN A 1 115 ? 42.695 -8.815 17.550 1.00 82.70 93 ASN A N 1
ATOM 726 C CA . ASN A 1 115 ? 42.917 -9.602 18.769 1.00 83.17 93 ASN A CA 1
ATOM 727 C C . ASN A 1 115 ? 44.157 -9.188 19.600 1.00 83.15 93 ASN A C 1
ATOM 728 O O . ASN A 1 115 ? 44.547 -9.925 20.510 1.00 85.36 93 ASN A O 1
ATOM 733 N N . THR A 1 116 ? 44.748 -7.995 19.321 1.00 73.27 94 THR A N 1
ATOM 734 C CA . THR A 1 116 ? 45.922 -7.494 20.038 1.00 69.83 94 THR A CA 1
ATOM 735 C C . THR A 1 116 ? 45.646 -6.100 20.604 1.00 66.10 94 THR A C 1
ATOM 736 O O . THR A 1 116 ? 45.054 -5.271 19.917 1.00 63.33 94 THR A O 1
ATOM 740 N N . MET A 1 117 ? 46.089 -5.842 21.838 1.00 59.88 95 MET A N 1
ATOM 741 C CA . MET A 1 117 ? 45.934 -4.543 22.483 1.00 55.68 95 MET A CA 1
ATOM 742 C C . MET A 1 117 ? 46.710 -3.479 21.701 1.00 54.99 95 MET A C 1
ATOM 743 O O . MET A 1 117 ? 47.854 -3.689 21.320 1.00 54.28 95 MET A O 1
ATOM 748 N N . ALA A 1 118 ? 46.076 -2.342 21.461 1.00 49.00 96 ALA A N 1
ATOM 749 C CA . ALA A 1 118 ? 46.710 -1.242 20.741 1.00 48.40 96 ALA A CA 1
ATOM 750 C C . ALA A 1 118 ? 46.167 0.102 21.201 1.00 46.46 96 ALA A C 1
ATOM 751 O O . ALA A 1 118 ? 45.054 0.170 21.712 1.00 44.70 96 ALA A O 1
ATOM 753 N N . LEU A 1 119 ? 46.921 1.176 20.963 1.00 41.12 97 LEU A N 1
ATOM 754 C CA . LEU A 1 119 ? 46.475 2.536 21.257 1.00 38.70 97 LEU A CA 1
ATOM 755 C C . LEU A 1 119 ? 46.010 3.164 19.924 1.00 44.89 97 LEU A C 1
ATOM 756 O O . LEU A 1 119 ? 46.793 3.260 18.984 1.00 45.70 97 LEU A O 1
ATOM 761 N N . ARG A 1 120 ? 44.712 3.483 19.816 1.00 40.47 98 ARG A N 1
ATOM 762 C CA . ARG A 1 120 ? 44.144 4.044 18.589 1.00 40.22 98 ARG A CA 1
ATOM 763 C C . ARG A 1 120 ? 43.514 5.412 18.902 1.00 41.99 98 ARG A C 1
ATOM 764 O O . ARG A 1 120 ? 44.002 6.094 19.809 1.00 39.54 98 ARG A O 1
ATOM 772 N N . ARG A 1 121 ? 42.473 5.832 18.132 1.00 39.15 99 ARG A N 1
ATOM 773 C CA . ARG A 1 121 ? 41.678 7.064 18.305 1.00 38.66 99 ARG A CA 1
ATOM 774 C C . ARG A 1 121 ? 42.491 8.361 18.246 1.00 42.04 99 ARG A C 1
ATOM 775 O O . ARG A 1 121 ? 42.016 9.409 18.709 1.00 41.22 99 ARG A O 1
ATOM 783 N N . GLY A 1 122 ? 43.713 8.281 17.732 1.00 38.11 100 GLY A N 1
ATOM 784 C CA . GLY A 1 122 ? 44.613 9.419 17.692 1.00 38.35 100 GLY A CA 1
ATOM 785 C C . GLY A 1 122 ? 45.277 9.670 19.033 1.00 42.13 100 GLY A C 1
ATOM 786 O O . GLY A 1 122 ? 45.979 10.676 19.177 1.00 43.56 100 GLY A O 1
ATOM 787 N N . PHE A 1 123 ? 45.085 8.761 20.028 1.00 36.14 101 PHE A N 1
ATOM 788 C CA . PHE A 1 123 ? 45.715 8.910 21.336 1.00 36.10 101 PHE A CA 1
ATOM 789 C C . PHE A 1 123 ? 47.209 8.803 21.206 1.00 44.81 101 PHE A C 1
ATOM 790 O O . PHE A 1 123 ? 47.711 7.961 20.453 1.00 47.82 101 PHE A O 1
ATOM 798 N N . GLU A 1 124 ? 47.921 9.712 21.858 1.00 42.65 102 GLU A N 1
ATOM 799 C CA . GLU A 1 124 ? 49.382 9.723 21.835 1.00 44.64 102 GLU A CA 1
ATOM 800 C C . GLU A 1 124 ? 49.897 9.852 23.244 1.00 48.52 102 GLU A C 1
ATOM 801 O O . GLU A 1 124 ? 49.213 10.380 24.127 1.00 47.71 102 GLU A O 1
ATOM 807 N N . VAL A 1 125 ? 51.097 9.341 23.449 1.00 46.96 103 VAL A N 1
ATOM 808 C CA . VAL A 1 125 ? 51.828 9.315 24.704 1.00 47.36 103 VAL A CA 1
ATOM 809 C C . VAL A 1 125 ? 53.133 10.136 24.520 1.00 53.64 103 VAL A C 1
ATOM 810 O O . VAL A 1 125 ? 53.803 10.010 23.485 1.00 52.98 103 VAL A O 1
ATOM 814 N N . LYS A 1 126 ? 53.469 11.003 25.488 1.00 51.69 104 LYS A N 1
ATOM 815 C CA . LYS A 1 126 ? 54.742 11.710 25.371 1.00 54.26 104 LYS A CA 1
ATOM 816 C C . LYS A 1 126 ? 55.810 10.825 26.003 1.00 58.51 104 LYS A C 1
ATOM 817 O O . LYS A 1 126 ? 55.493 9.958 26.839 1.00 56.33 104 LYS A O 1
ATOM 823 N N . LYS A 1 127 ? 57.067 11.007 25.575 1.00 55.50 105 LYS A N 1
ATOM 824 C CA . LYS A 1 127 ? 58.163 10.226 26.133 1.00 55.86 105 LYS A CA 1
ATOM 825 C C . LYS A 1 127 ? 58.241 10.498 27.646 1.00 57.53 105 LYS A C 1
ATOM 826 O O . LYS A 1 127 ? 58.133 11.651 28.088 1.00 57.80 105 LYS A O 1
ATOM 832 N N . ASN A 1 128 ? 58.322 9.415 28.425 1.00 51.62 106 ASN A N 1
ATOM 833 C CA . ASN A 1 128 ? 58.426 9.434 29.883 1.00 51.32 106 ASN A CA 1
ATOM 834 C C . ASN A 1 128 ? 57.191 9.967 30.601 1.00 52.44 106 ASN A C 1
ATOM 835 O O . ASN A 1 128 ? 57.284 10.311 31.779 1.00 51.72 106 ASN A O 1
ATOM 840 N N . GLU A 1 129 ? 56.032 10.035 29.907 1.00 48.89 107 GLU A N 1
ATOM 841 C CA . GLU A 1 129 ? 54.765 10.455 30.529 1.00 46.43 107 GLU A CA 1
ATOM 842 C C . GLU A 1 129 ? 54.456 9.455 31.633 1.00 48.71 107 GLU A C 1
ATOM 843 O O . GLU A 1 129 ? 54.569 8.248 31.419 1.00 47.34 107 GLU A O 1
ATOM 849 N N . LYS A 1 130 ? 54.147 9.976 32.825 1.00 46.91 108 LYS A N 1
ATOM 850 C CA . LYS A 1 130 ? 53.839 9.203 34.021 1.00 44.38 108 LYS A CA 1
ATOM 851 C C . LYS A 1 130 ? 52.391 8.774 33.980 1.00 44.55 108 LYS A C 1
ATOM 852 O O . LYS A 1 130 ? 51.489 9.598 34.129 1.00 44.86 108 LYS A O 1
ATOM 858 N N . ILE A 1 131 ? 52.167 7.478 33.727 1.00 38.31 109 ILE A N 1
ATOM 859 C CA . ILE A 1 131 ? 50.819 6.938 33.547 1.00 36.42 109 ILE A CA 1
ATOM 860 C C . ILE A 1 131 ? 50.418 5.932 34.611 1.00 40.46 109 ILE A C 1
ATOM 861 O O . ILE A 1 131 ? 51.217 5.072 34.979 1.00 40.97 109 ILE A O 1
ATOM 866 N N . LEU A 1 132 ? 49.171 6.052 35.107 1.00 35.20 110 LEU A N 1
ATOM 867 C CA . LEU A 1 132 ? 48.567 5.080 35.997 1.00 33.14 110 LEU A CA 1
ATOM 868 C C . LEU A 1 132 ? 47.622 4.269 35.088 1.00 34.02 110 LEU A C 1
ATOM 869 O O . LEU A 1 132 ? 46.833 4.860 34.343 1.00 31.08 110 LEU A O 1
ATOM 874 N N . VAL A 1 133 ? 47.753 2.928 35.115 1.00 31.79 111 VAL A N 1
ATOM 875 C CA . VAL A 1 133 ? 46.908 2.014 34.339 1.00 31.70 111 VAL A CA 1
ATOM 876 C C . VAL A 1 133 ? 45.745 1.612 35.247 1.00 35.17 111 VAL A C 1
ATOM 877 O O . VAL A 1 133 ? 45.967 1.006 36.292 1.00 32.54 111 VAL A O 1
ATOM 881 N N . CYS A 1 134 ? 44.517 2.030 34.887 1.00 32.71 112 CYS A N 1
ATOM 882 C CA . CYS A 1 134 ? 43.348 1.796 35.725 1.00 31.65 112 CYS A CA 1
ATOM 883 C C . CYS A 1 134 ? 42.388 0.782 35.110 1.00 35.75 112 CYS A C 1
ATOM 884 O O . CYS A 1 134 ? 42.178 0.784 33.916 1.00 36.43 112 CYS A O 1
ATOM 887 N N . GLU A 1 135 ? 41.816 -0.084 35.922 1.00 32.55 113 GLU A N 1
ATOM 888 C CA . GLU A 1 135 ? 40.809 -1.036 35.485 1.00 32.77 113 GLU A CA 1
ATOM 889 C C . GLU A 1 135 ? 39.611 -0.845 36.400 1.00 35.25 113 GLU A C 1
ATOM 890 O O . GLU A 1 135 ? 39.711 -0.115 37.389 1.00 33.96 113 GLU A O 1
ATOM 896 N N . ASP A 1 136 ? 38.469 -1.448 36.064 1.00 32.27 114 ASP A N 1
ATOM 897 C CA . ASP A 1 136 ? 37.282 -1.384 36.917 1.00 33.92 114 ASP A CA 1
ATOM 898 C C . ASP A 1 136 ? 37.535 -2.362 38.062 1.00 38.46 114 ASP A C 1
ATOM 899 O O . ASP A 1 136 ? 37.402 -2.000 39.230 1.00 36.89 114 ASP A O 1
ATOM 904 N N . ILE A 1 137 ? 38.027 -3.566 37.723 1.00 36.82 115 ILE A N 1
ATOM 905 C CA . ILE A 1 137 ? 38.370 -4.622 38.664 1.00 37.12 115 ILE A CA 1
ATOM 906 C C . ILE A 1 137 ? 39.656 -5.319 38.216 1.00 39.40 115 ILE A C 1
ATOM 907 O O . ILE A 1 137 ? 39.838 -5.580 37.035 1.00 39.70 115 ILE A O 1
ATOM 912 N N . ILE A 1 138 ? 40.565 -5.579 39.155 1.00 35.53 116 ILE A N 1
ATOM 913 C CA . ILE A 1 138 ? 41.775 -6.336 38.886 1.00 35.21 116 ILE A CA 1
ATOM 914 C C . ILE A 1 138 ? 41.530 -7.722 39.442 1.00 40.84 116 ILE A C 1
ATOM 915 O O . ILE A 1 138 ? 41.142 -7.868 40.603 1.00 41.09 116 ILE A O 1
ATOM 920 N N . THR A 1 139 ? 41.706 -8.726 38.594 1.00 40.06 117 THR A N 1
ATOM 921 C CA . THR A 1 139 ? 41.639 -10.135 38.951 1.00 42.93 117 THR A CA 1
ATOM 922 C C . THR A 1 139 ? 43.109 -10.560 38.944 1.00 44.87 117 THR A C 1
ATOM 923 O O . THR A 1 139 ? 43.800 -10.311 39.939 1.00 43.91 117 THR A O 1
ATOM 927 N N . THR A 1 140 ? 43.618 -11.048 37.794 1.00 41.79 118 THR A N 1
ATOM 928 C CA . THR A 1 140 ? 45.021 -11.451 37.641 1.00 42.67 118 THR A CA 1
ATOM 929 C C . THR A 1 140 ? 45.925 -10.261 37.303 1.00 46.65 118 THR A C 1
ATOM 930 O O . THR A 1 140 ? 47.107 -10.304 37.591 1.00 47.61 118 THR A O 1
ATOM 934 N N . GLY A 1 141 ? 45.372 -9.232 36.679 1.00 42.68 119 GLY A N 1
ATOM 935 C CA . GLY A 1 141 ? 46.123 -8.066 36.222 1.00 41.78 119 GLY A CA 1
ATOM 936 C C . GLY A 1 141 ? 46.639 -8.233 34.802 1.00 46.69 119 GLY A C 1
ATOM 937 O O . GLY A 1 141 ? 47.404 -7.399 34.330 1.00 46.26 119 GLY A O 1
ATOM 938 N N . LYS A 1 142 ? 46.217 -9.309 34.108 1.00 44.60 120 LYS A N 1
ATOM 939 C CA . LYS A 1 142 ? 46.626 -9.655 32.749 1.00 45.69 120 LYS A CA 1
ATOM 940 C C . LYS A 1 142 ? 46.317 -8.545 31.712 1.00 49.34 120 LYS A C 1
ATOM 941 O O . LYS A 1 142 ? 47.231 -8.124 30.999 1.00 49.14 120 LYS A O 1
ATOM 947 N N . SER A 1 143 ? 45.055 -8.074 31.633 1.00 44.53 121 SER A N 1
ATOM 948 C CA . SER A 1 143 ? 44.666 -7.005 30.697 1.00 43.62 121 SER A CA 1
ATOM 949 C C . SER A 1 143 ? 45.385 -5.688 30.999 1.00 44.80 121 SER A C 1
ATOM 950 O O . SER A 1 143 ? 45.786 -4.992 30.066 1.00 43.75 121 SER A O 1
ATOM 953 N N . ALA A 1 144 ? 45.568 -5.367 32.301 1.00 40.09 122 ALA A N 1
ATOM 954 C CA . ALA A 1 144 ? 46.271 -4.169 32.775 1.00 38.84 122 ALA A CA 1
ATOM 955 C C . ALA A 1 144 ? 47.731 -4.203 32.311 1.00 45.08 122 ALA A C 1
ATOM 956 O O . ALA A 1 144 ? 48.288 -3.171 31.926 1.00 42.53 122 ALA A O 1
ATOM 958 N N . MET A 1 145 ? 48.337 -5.415 32.328 1.00 44.39 123 MET A N 1
ATOM 959 C CA . MET A 1 145 ? 49.704 -5.654 31.892 1.00 45.77 123 MET A CA 1
ATOM 960 C C . MET A 1 145 ? 49.848 -5.495 30.397 1.00 48.68 123 MET A C 1
ATOM 961 O O . MET A 1 145 ? 50.823 -4.888 29.957 1.00 49.07 123 MET A O 1
ATOM 966 N N . GLU A 1 146 ? 48.871 -5.998 29.613 1.00 44.61 124 GLU A N 1
ATOM 967 C CA . GLU A 1 146 ? 48.873 -5.843 28.153 1.00 45.05 124 GLU A CA 1
ATOM 968 C C . GLU A 1 146 ? 48.736 -4.354 27.815 1.00 47.53 124 GLU A C 1
ATOM 969 O O . GLU A 1 146 ? 49.372 -3.875 26.879 1.00 48.05 124 GLU A O 1
ATOM 975 N N . CYS A 1 147 ? 47.906 -3.628 28.576 1.00 41.35 125 CYS A N 1
ATOM 976 C CA . CYS A 1 147 ? 47.745 -2.198 28.391 1.00 40.90 125 CYS A CA 1
ATO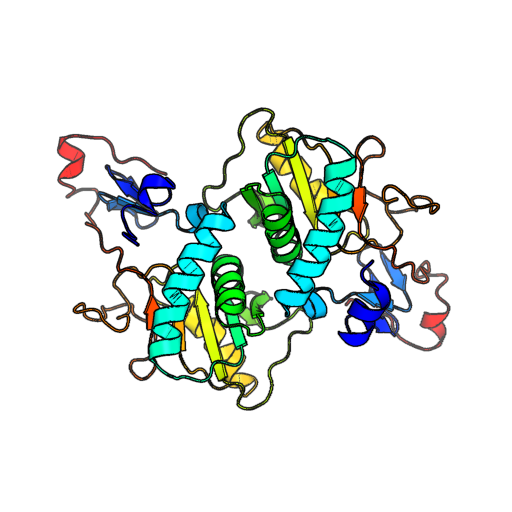M 977 C C . CYS A 1 147 ? 49.080 -1.467 28.673 1.00 45.56 125 CYS A C 1
ATOM 978 O O . CYS A 1 147 ? 49.521 -0.668 27.847 1.00 45.16 125 CYS A O 1
ATOM 981 N N . ALA A 1 148 ? 49.731 -1.780 29.815 1.00 41.82 126 ALA A N 1
ATOM 982 C CA . ALA A 1 148 ? 50.998 -1.179 30.240 1.00 41.42 126 ALA A CA 1
ATOM 983 C C . ALA A 1 148 ? 52.142 -1.408 29.223 1.00 46.69 126 ALA A C 1
ATOM 984 O O . ALA A 1 148 ? 52.930 -0.490 28.980 1.00 45.65 126 ALA A O 1
ATOM 986 N N . LYS A 1 149 ? 52.198 -2.613 28.608 1.00 44.86 127 LYS A N 1
ATOM 987 C CA . LYS A 1 149 ? 53.207 -2.956 27.613 1.00 46.70 127 LYS A CA 1
ATOM 988 C C . LYS A 1 149 ? 53.055 -2.083 26.368 1.00 50.34 127 LYS A C 1
ATOM 989 O O . LYS A 1 149 ? 54.057 -1.613 25.836 1.00 50.74 127 LYS A O 1
ATOM 995 N N . VAL A 1 150 ? 51.807 -1.858 25.910 1.00 46.87 128 VAL A N 1
ATOM 996 C CA . VAL A 1 150 ? 51.510 -0.999 24.760 1.00 46.42 128 VAL A CA 1
ATOM 997 C C . VAL A 1 150 ? 52.077 0.405 25.031 1.00 49.24 128 VAL A C 1
ATOM 998 O O . VAL A 1 150 ? 52.807 0.942 24.208 1.00 50.81 128 VAL A O 1
ATOM 1002 N N . LEU A 1 151 ? 51.787 0.947 26.216 1.00 44.78 129 LEU A N 1
ATOM 1003 C CA . LEU A 1 151 ? 52.214 2.277 26.634 1.00 44.19 129 LEU A CA 1
ATOM 1004 C C . LEU A 1 151 ? 53.723 2.405 26.787 1.00 49.69 129 LEU A C 1
ATOM 1005 O O . LEU A 1 151 ? 54.277 3.405 26.356 1.00 49.57 129 LEU A O 1
ATOM 1010 N N . GLU A 1 152 ? 54.377 1.408 27.402 1.00 49.16 130 GLU A N 1
ATOM 1011 C CA . GLU A 1 152 ? 55.832 1.382 27.617 1.00 51.22 130 GLU A CA 1
ATOM 1012 C C . GLU A 1 152 ? 56.589 1.390 26.282 1.00 58.22 130 GLU A C 1
ATOM 1013 O O . GLU A 1 152 ? 57.603 2.086 26.159 1.00 58.26 130 GLU A O 1
ATOM 1019 N N . GLU A 1 153 ? 56.075 0.638 25.282 1.00 55.78 131 GLU A N 1
ATOM 1020 C CA . GLU A 1 153 ? 56.643 0.559 23.939 1.00 58.23 131 GLU A CA 1
ATOM 1021 C C . GLU A 1 153 ? 56.547 1.892 23.201 1.00 62.82 131 GLU A C 1
ATOM 1022 O O . GLU A 1 153 ? 57.335 2.143 22.290 1.00 63.37 131 GLU A O 1
ATOM 1028 N N . LYS A 1 154 ? 55.614 2.763 23.646 1.00 56.08 132 LYS A N 1
ATOM 1029 C CA . LYS A 1 154 ? 55.412 4.106 23.128 1.00 57.07 132 LYS A CA 1
ATOM 1030 C C . LYS A 1 154 ? 56.233 5.160 23.901 1.00 62.45 132 LYS A C 1
ATOM 1031 O O . LYS A 1 154 ? 56.159 6.347 23.576 1.00 64.14 132 LYS A O 1
ATOM 1037 N N . GLY A 1 155 ? 57.026 4.714 24.879 1.00 58.32 133 GLY A N 1
ATOM 1038 C CA . GLY A 1 155 ? 57.908 5.574 25.668 1.00 59.36 133 GLY A CA 1
ATOM 1039 C C . GLY A 1 155 ? 57.413 6.019 27.034 1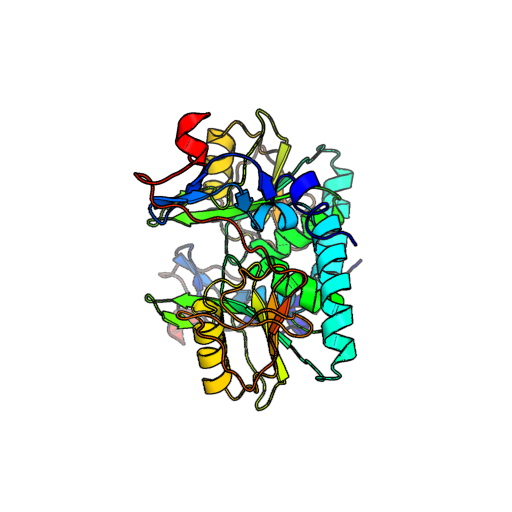.00 59.44 133 GLY A C 1
ATOM 1040 O O . GLY A 1 155 ? 58.142 6.706 27.756 1.00 60.10 133 GLY A O 1
ATOM 1041 N N . ALA A 1 156 ? 56.179 5.642 27.404 1.00 51.60 134 ALA A N 1
ATOM 1042 C CA . ALA A 1 156 ? 55.592 6.030 28.692 1.00 49.39 134 ALA A CA 1
ATOM 1043 C C . ALA A 1 156 ? 56.223 5.318 29.896 1.00 51.33 134 ALA A C 1
ATOM 1044 O O . ALA A 1 156 ? 56.708 4.197 29.771 1.00 49.63 134 ALA A O 1
ATOM 1046 N N . GLN A 1 157 ? 56.154 5.957 31.067 1.00 47.84 135 GLN A N 1
ATOM 1047 C CA . GLN A 1 157 ? 56.593 5.371 32.319 1.00 47.27 135 GLN A CA 1
ATOM 1048 C C . GLN A 1 157 ? 55.336 4.992 33.118 1.00 49.51 135 GLN A C 1
ATOM 1049 O O . GLN A 1 157 ? 54.524 5.860 33.469 1.00 47.96 135 GLN A O 1
ATOM 1055 N N . ILE A 1 158 ? 55.174 3.692 33.392 1.00 44.59 136 ILE A N 1
ATOM 1056 C CA . ILE A 1 158 ? 54.074 3.179 34.203 1.00 41.43 136 ILE A CA 1
ATOM 1057 C C . ILE A 1 158 ? 54.471 3.347 35.665 1.00 44.73 136 ILE A C 1
ATOM 1058 O O . ILE A 1 158 ? 55.421 2.723 36.112 1.00 46.33 136 ILE A O 1
ATOM 1063 N N . VAL A 1 159 ? 53.767 4.216 36.394 1.00 39.66 137 VAL A N 1
ATOM 1064 C CA . VAL A 1 159 ? 54.114 4.484 37.791 1.00 39.51 137 VAL A CA 1
ATOM 1065 C C . VAL A 1 159 ? 53.230 3.741 38.797 1.00 42.33 137 VAL A C 1
ATOM 1066 O O . VAL A 1 159 ? 53.615 3.591 39.963 1.00 44.00 137 VAL A O 1
ATOM 1070 N N . ALA A 1 160 ? 52.038 3.290 38.359 1.00 36.18 138 ALA A N 1
ATOM 1071 C CA . ALA A 1 160 ? 51.089 2.607 39.241 1.00 33.61 138 ALA A CA 1
ATOM 1072 C C . ALA A 1 160 ? 49.982 1.971 38.453 1.00 36.58 138 ALA A C 1
ATOM 1073 O O . ALA A 1 160 ? 49.803 2.236 37.263 1.00 35.99 138 ALA A O 1
ATOM 1075 N N . PHE A 1 161 ? 49.222 1.138 39.154 1.00 33.42 139 PHE A N 1
ATOM 1076 C CA . PHE A 1 161 ? 48.027 0.475 38.700 1.00 30.83 139 PHE A CA 1
ATOM 1077 C C . PHE A 1 161 ? 46.941 0.874 39.660 1.00 33.93 139 PHE A C 1
ATOM 1078 O O . PHE A 1 161 ? 47.192 1.167 40.834 1.00 33.09 139 PHE A O 1
ATOM 1086 N N . GLY A 1 162 ? 45.738 0.944 39.134 1.00 29.38 140 GLY A N 1
ATOM 1087 C CA . GLY A 1 162 ? 44.585 1.302 39.933 1.00 29.73 140 GLY A CA 1
ATOM 1088 C C . GLY A 1 162 ? 43.385 0.502 39.527 1.00 32.35 140 GLY A C 1
ATOM 1089 O O . GLY A 1 162 ? 43.324 -0.003 38.410 1.00 30.86 140 GLY A O 1
ATOM 1090 N N . ALA A 1 163 ? 42.445 0.346 40.447 1.00 30.75 141 ALA A N 1
ATOM 1091 C CA . ALA A 1 163 ? 41.179 -0.341 40.205 1.00 30.54 141 ALA A CA 1
ATOM 1092 C C . ALA A 1 163 ? 40.231 0.041 41.285 1.00 34.94 141 ALA A C 1
ATOM 1093 O O . ALA A 1 163 ? 40.655 0.394 42.375 1.00 34.09 141 ALA A O 1
ATOM 1095 N N . LEU A 1 164 ? 38.941 -0.033 41.008 1.00 32.62 142 LEU A N 1
ATOM 1096 C CA . LEU A 1 164 ? 37.978 0.234 42.065 1.00 32.44 142 LEU A CA 1
ATOM 1097 C C . LEU A 1 164 ? 37.965 -0.967 43.009 1.00 35.19 142 LEU A C 1
ATOM 1098 O O . LEU A 1 164 ? 37.993 -0.803 44.223 1.00 35.41 142 LEU A O 1
ATOM 1103 N N . ALA A 1 165 ? 37.972 -2.171 42.447 1.00 31.27 143 ALA A N 1
ATOM 1104 C CA . ALA A 1 165 ? 37.935 -3.396 43.226 1.00 32.06 143 ALA A CA 1
ATOM 1105 C C . ALA A 1 165 ? 39.083 -4.303 42.889 1.00 35.87 143 ALA A C 1
ATOM 1106 O O . ALA A 1 165 ? 39.486 -4.386 41.732 1.00 35.76 143 ALA A O 1
ATOM 1108 N N . ASN A 1 166 ? 39.564 -5.045 43.884 1.00 34.69 144 ASN A N 1
ATOM 1109 C CA . ASN A 1 166 ? 40.630 -6.027 43.708 1.00 34.58 144 ASN A CA 1
ATOM 1110 C C . ASN A 1 166 ? 40.091 -7.395 44.136 1.00 41.08 144 ASN A C 1
ATOM 1111 O O . ASN A 1 166 ? 39.285 -7.472 45.061 1.00 42.80 144 ASN A O 1
ATOM 1116 N N . ARG A 1 167 ? 40.499 -8.464 43.435 1.00 39.35 145 ARG A N 1
ATOM 1117 C CA . ARG A 1 167 ? 40.065 -9.823 43.737 1.00 42.52 145 ARG A CA 1
ATOM 1118 C C . ARG A 1 167 ? 40.947 -10.570 44.745 1.00 48.95 145 ARG A C 1
ATOM 1119 O O . ARG A 1 167 ? 40.730 -11.766 44.961 1.00 52.33 145 ARG A O 1
ATOM 1127 N N . GLY A 1 168 ? 41.905 -9.882 45.367 1.00 43.76 146 GLY A N 1
ATOM 1128 C CA . GLY A 1 168 ? 42.821 -10.509 46.320 1.00 45.26 146 GLY A CA 1
ATOM 1129 C C . GLY A 1 168 ? 43.797 -11.488 45.695 1.00 50.82 146 GLY A C 1
ATOM 1130 O O . GLY A 1 168 ? 44.350 -12.325 46.418 1.00 54.61 146 GLY A O 1
ATOM 1131 N N . ILE A 1 169 ? 44.006 -11.411 44.345 1.00 43.59 147 ILE A N 1
ATOM 1132 C CA . ILE A 1 169 ? 44.955 -12.238 43.595 1.00 43.70 147 ILE A CA 1
ATOM 1133 C C . ILE A 1 169 ? 46.245 -11.441 43.550 1.00 48.07 147 ILE A C 1
ATOM 1134 O O . ILE A 1 169 ? 47.286 -11.956 43.934 1.00 49.73 147 ILE A O 1
ATOM 1139 N N . CYS A 1 170 ? 46.153 -10.167 43.125 1.00 42.70 148 CYS A N 1
ATOM 1140 C CA . CYS A 1 170 ? 47.248 -9.199 43.140 1.00 42.03 148 CYS A CA 1
ATOM 1141 C C . CYS A 1 170 ? 47.161 -8.533 44.509 1.00 45.65 148 CYS A C 1
ATOM 1142 O O . CYS A 1 170 ? 46.055 -8.369 45.025 1.00 43.48 148 CYS A O 1
ATOM 1145 N N . LYS A 1 171 ? 48.294 -8.142 45.094 1.00 43.94 149 LYS A N 1
ATOM 1146 C CA . LYS A 1 171 ? 48.255 -7.426 46.363 1.00 44.54 149 LYS A CA 1
ATOM 1147 C C . LYS A 1 171 ? 48.092 -5.906 46.085 1.00 46.17 149 LYS A C 1
ATOM 1148 O O . LYS A 1 171 ? 48.847 -5.318 45.300 1.00 46.85 149 LYS A O 1
ATOM 1154 N N . ARG A 1 172 ? 47.120 -5.279 46.734 1.00 40.58 150 ARG A N 1
ATOM 1155 C CA . ARG A 1 172 ? 46.967 -3.830 46.609 1.00 38.81 150 ARG A CA 1
ATOM 1156 C C . ARG A 1 172 ? 47.736 -3.167 47.757 1.00 45.09 150 ARG A C 1
ATOM 1157 O O . ARG A 1 172 ? 48.006 -3.820 48.766 1.00 47.79 150 ARG A O 1
ATOM 1165 N N . ALA A 1 173 ? 48.070 -1.875 47.614 1.00 41.56 151 ALA A N 1
ATOM 1166 C CA . ALA A 1 173 ? 48.740 -1.114 48.672 1.00 44.23 151 ALA A CA 1
ATOM 1167 C C . ALA A 1 173 ? 47.774 -0.961 49.877 1.00 50.26 151 ALA A C 1
ATOM 1168 O O . ALA A 1 173 ? 46.547 -1.016 49.701 1.00 47.36 151 ALA A O 1
ATOM 1170 N N . HIS A 1 174 ? 48.336 -0.800 51.100 1.00 59.04 152 HIS A N 1
ATOM 1171 C CA . HIS A 1 174 ? 47.567 -0.620 52.343 1.00 61.66 152 HIS A CA 1
ATOM 1172 C C . HIS A 1 174 ? 46.719 -1.838 52.786 1.00 64.23 152 HIS A C 1
ATOM 1173 O O . HIS A 1 174 ? 45.861 -1.685 53.659 1.00 66.63 152 HIS A O 1
ATOM 1180 N N . SER A 1 175 ? 46.955 -3.028 52.210 1.00 56.53 153 SER A N 1
ATOM 1181 C CA . SER A 1 175 ? 46.225 -4.222 52.629 1.00 55.47 153 SER A CA 1
ATOM 1182 C C . SER A 1 175 ? 47.158 -5.229 53.292 1.00 60.68 153 SER A C 1
ATOM 1183 O O . SER A 1 175 ? 48.357 -5.232 53.009 1.00 60.34 153 SER A O 1
ATOM 1186 N N . HIS A 1 176 ? 46.623 -6.065 54.193 1.00 59.41 154 HIS A N 1
ATOM 1187 C CA . HIS A 1 176 ? 47.437 -7.087 54.866 1.00 62.82 154 HIS A CA 1
ATOM 1188 C C . HIS A 1 176 ? 47.332 -8.448 54.175 1.00 63.70 154 HIS A C 1
ATOM 1189 O O . HIS A 1 176 ? 47.796 -9.452 54.716 1.00 67.79 154 HIS A O 1
ATOM 1196 N N . LEU A 1 177 ? 46.748 -8.477 52.965 1.00 53.52 155 LEU A N 1
ATOM 1197 C CA . LEU A 1 177 ? 46.640 -9.709 52.192 1.00 51.30 155 LEU A CA 1
ATOM 1198 C C . LEU A 1 177 ? 47.914 -9.937 51.387 1.00 55.91 155 LEU A C 1
ATOM 1199 O O . LEU A 1 177 ? 48.686 -9.000 51.168 1.00 57.57 155 LEU A O 1
ATOM 1204 N N . LYS A 1 178 ? 48.148 -11.190 50.980 1.00 50.48 156 LYS A N 1
ATOM 1205 C CA . LYS A 1 178 ? 49.307 -11.569 50.193 1.00 49.91 156 LYS A CA 1
ATOM 1206 C C . LYS A 1 178 ? 48.883 -11.844 48.745 1.00 53.43 156 LYS A C 1
ATOM 1207 O O . LYS A 1 178 ? 47.758 -12.310 48.508 1.00 52.49 156 LYS A O 1
ATOM 1213 N N . ALA A 1 179 ? 49.780 -11.567 47.780 1.00 49.70 157 ALA A N 1
ATOM 1214 C CA . ALA A 1 179 ? 49.522 -11.866 46.368 1.00 48.47 157 ALA A CA 1
ATOM 1215 C C . ALA A 1 179 ? 49.455 -13.393 46.210 1.00 54.73 157 ALA A C 1
ATOM 1216 O O . ALA A 1 179 ? 50.147 -14.120 46.925 1.00 56.07 157 ALA A O 1
ATOM 1218 N N . GLN A 1 180 ? 48.590 -13.867 45.317 1.00 50.99 158 GLN A N 1
ATOM 1219 C CA . GLN A 1 180 ? 48.360 -15.290 45.079 1.00 53.28 158 GLN A CA 1
ATOM 1220 C C . GLN A 1 180 ? 48.911 -15.766 43.729 1.00 61.14 158 GLN A C 1
ATOM 1221 O O . GLN A 1 180 ? 49.482 -14.980 42.962 1.00 60.32 158 GLN A O 1
ATOM 1227 N N . GLU A 1 181 ? 48.709 -17.080 43.452 1.00 62.46 159 GLU A N 1
ATOM 1228 C CA . GLU A 1 181 ? 48.984 -17.778 42.200 1.00 64.65 159 GLU A CA 1
ATOM 1229 C C . GLU A 1 181 ? 48.122 -17.066 41.143 1.00 65.97 159 GLU A C 1
ATOM 1230 O O . GLU A 1 181 ? 46.963 -16.676 41.399 1.00 63.17 159 GLU A O 1
ATOM 1236 N N . GLY A 1 182 ? 48.716 -16.836 40.007 1.00 61.34 160 GLY A N 1
ATOM 1237 C CA . GLY A 1 182 ? 48.008 -16.169 38.932 1.00 59.15 160 GLY A CA 1
ATOM 1238 C C . GLY A 1 182 ? 48.188 -14.671 38.856 1.00 57.87 160 GLY A C 1
ATOM 1239 O O . GLY A 1 182 ? 47.838 -14.100 37.828 1.00 57.38 160 GLY A O 1
ATOM 1240 N N . ALA A 1 183 ? 48.741 -14.023 39.910 1.00 52.19 161 ALA A N 1
ATOM 1241 C CA . ALA A 1 183 ? 49.000 -12.578 39.908 1.00 50.88 161 ALA A CA 1
ATOM 1242 C C . ALA A 1 183 ? 49.981 -12.178 38.756 1.00 57.80 161 ALA A C 1
ATOM 1243 O O . ALA A 1 183 ? 51.006 -12.822 38.589 1.00 61.50 161 ALA A O 1
ATOM 1245 N N . CYS A 1 184 ? 49.613 -11.189 37.918 1.00 53.56 162 CYS A N 1
ATOM 1246 C CA . CYS A 1 184 ? 50.402 -10.757 36.751 1.00 54.66 162 CYS A CA 1
ATOM 1247 C C . CYS A 1 184 ? 51.054 -9.405 36.925 1.00 53.47 162 CYS A C 1
ATOM 1248 O O . CYS A 1 184 ? 51.909 -9.038 36.116 1.00 53.66 162 CYS A O 1
ATOM 1251 N N . LEU A 1 185 ? 50.621 -8.638 37.931 1.00 46.71 163 LEU A N 1
ATOM 1252 C CA . LEU A 1 185 ? 51.157 -7.291 38.139 1.00 44.93 163 LEU A CA 1
ATOM 1253 C C . LEU A 1 185 ? 52.573 -7.348 38.708 1.00 50.24 163 LEU A C 1
ATOM 1254 O O . LEU A 1 185 ? 52.866 -8.290 39.448 1.00 50.89 163 LEU A O 1
ATOM 1259 N N . PRO A 1 186 ? 53.471 -6.378 38.379 1.00 48.20 164 PRO A N 1
ATOM 1260 C CA . PRO A 1 186 ? 54.828 -6.438 38.939 1.00 51.00 164 PRO A CA 1
ATOM 1261 C C . PRO A 1 186 ? 54.856 -6.040 40.409 1.00 57.22 164 PRO A C 1
ATOM 1262 O O . PRO A 1 186 ? 54.032 -5.250 40.863 1.00 56.51 164 PRO A O 1
ATOM 1266 N N . SER A 1 187 ? 55.804 -6.588 41.143 1.00 56.46 165 SER A N 1
ATOM 1267 C CA . SER A 1 187 ? 55.975 -6.358 42.575 1.00 57.02 165 SER A CA 1
ATOM 1268 C C . SER A 1 187 ? 56.539 -4.974 42.920 1.00 62.13 165 SER A C 1
ATOM 1269 O O . SER A 1 187 ? 56.388 -4.531 44.062 1.00 62.12 165 SER A O 1
ATOM 1272 N N . HIS A 1 188 ? 57.222 -4.314 41.960 1.00 59.24 166 HIS A N 1
ATOM 1273 C CA . HIS A 1 188 ? 57.881 -3.028 42.192 1.00 59.90 166 HIS A CA 1
ATOM 1274 C C . HIS A 1 188 ? 56.976 -1.812 41.974 1.00 59.79 166 HIS A C 1
ATOM 1275 O O . HIS A 1 188 ? 57.352 -0.688 42.333 1.00 61.78 166 HIS A O 1
ATOM 1282 N N . LEU A 1 189 ? 55.791 -2.027 41.397 1.00 50.41 167 LEU A N 1
ATOM 1283 C CA . LEU A 1 189 ? 54.860 -0.932 41.155 1.00 46.66 167 LEU A CA 1
ATOM 1284 C C . LEU A 1 189 ? 53.634 -1.057 42.037 1.00 46.55 167 LEU A C 1
ATOM 1285 O O . LEU A 1 189 ? 53.125 -2.165 42.201 1.00 45.49 167 LEU A O 1
ATOM 1290 N N . PRO A 1 190 ? 53.141 0.042 42.643 1.00 41.79 168 PRO A N 1
ATOM 1291 C CA . PRO A 1 190 ? 51.953 -0.086 43.510 1.00 40.05 168 PRO A CA 1
ATOM 1292 C C . PRO A 1 190 ? 50.633 -0.284 42.762 1.00 41.63 168 PRO A C 1
ATOM 1293 O O . PRO A 1 190 ? 50.450 0.220 41.646 1.00 40.43 168 PRO A O 1
ATOM 1297 N N . LEU A 1 191 ? 49.719 -1.039 43.396 1.00 36.81 169 LEU A N 1
ATOM 1298 C CA . LEU A 1 191 ? 48.363 -1.191 42.919 1.00 35.21 169 LEU A CA 1
ATOM 1299 C C . LEU A 1 191 ? 47.485 -0.530 43.977 1.00 37.89 169 LEU A C 1
ATOM 1300 O O . LEU A 1 191 ? 47.581 -0.863 45.158 1.00 38.83 169 LEU A O 1
ATOM 1305 N N . PHE A 1 192 ? 46.682 0.429 43.562 1.00 33.02 170 PHE A N 1
ATOM 1306 C CA . PHE A 1 192 ? 45.748 1.096 44.457 1.00 33.21 170 PHE A CA 1
ATOM 1307 C C . PHE A 1 192 ? 44.342 0.662 44.099 1.00 35.70 170 PHE A C 1
ATOM 1308 O O . PHE A 1 192 ? 43.927 0.826 42.955 1.00 32.57 170 PHE A O 1
ATOM 1316 N N . ALA A 1 193 ? 43.623 0.081 45.073 1.00 34.04 171 ALA A N 1
ATOM 1317 C CA . ALA A 1 193 ? 42.230 -0.346 44.918 1.00 33.19 171 ALA A CA 1
ATOM 1318 C C . ALA A 1 193 ? 41.428 -0.014 46.196 1.00 37.56 171 ALA A C 1
ATOM 1319 O O . ALA A 1 193 ? 42.016 0.213 47.250 1.00 38.50 171 ALA A O 1
ATOM 1321 N N . LEU A 1 194 ? 40.108 0.147 46.078 1.00 33.26 172 LEU A N 1
ATOM 1322 C CA . LEU A 1 194 ? 39.291 0.521 47.227 1.00 33.42 172 LEU A CA 1
ATOM 1323 C C . LEU A 1 194 ? 39.070 -0.583 48.225 1.00 38.27 172 LEU A C 1
ATOM 1324 O O . LEU A 1 194 ? 38.917 -0.316 49.425 1.00 38.80 172 LEU A O 1
ATOM 1329 N N . GLU A 1 195 ? 38.996 -1.816 47.727 1.00 33.33 173 GLU A N 1
ATOM 1330 C CA . GLU A 1 195 ? 38.657 -2.947 48.554 1.00 34.95 173 GLU A CA 1
ATOM 1331 C C . GLU A 1 195 ? 39.127 -4.227 47.898 1.00 39.62 173 GLU A C 1
ATOM 1332 O O . GLU A 1 195 ? 39.340 -4.260 46.673 1.00 38.03 173 GLU A O 1
ATOM 1338 N N . ASP A 1 196 ? 39.269 -5.287 48.718 1.00 37.96 174 ASP A N 1
ATOM 1339 C CA . ASP A 1 196 ? 39.597 -6.627 48.254 1.00 38.35 174 ASP A CA 1
ATOM 1340 C C . ASP A 1 196 ? 38.341 -7.457 48.368 1.00 42.95 174 ASP A C 1
ATOM 1341 O O . ASP A 1 196 ? 37.702 -7.480 49.424 1.00 41.73 174 ASP A O 1
ATOM 1346 N N . PHE A 1 197 ? 37.988 -8.133 47.266 1.00 40.30 175 PHE A N 1
ATOM 1347 C CA . PHE A 1 197 ? 36.813 -8.998 47.219 1.00 41.61 175 PHE A CA 1
ATOM 1348 C C . PHE A 1 197 ? 37.365 -10.395 47.091 1.00 47.68 175 PHE A C 1
ATOM 1349 O O . PHE A 1 197 ? 37.661 -10.878 45.993 1.00 47.44 175 PHE A O 1
ATOM 1357 N N . VAL A 1 198 ? 37.643 -10.983 48.233 1.00 46.63 176 VAL A N 1
ATOM 1358 C CA . VAL A 1 198 ? 38.269 -12.289 48.281 1.00 47.01 176 VAL A CA 1
ATOM 1359 C C . VAL A 1 198 ? 37.197 -13.341 48.307 1.00 55.24 176 VAL A C 1
ATOM 1360 O O . VAL A 1 198 ? 36.393 -13.408 49.239 1.00 56.87 176 VAL A O 1
ATOM 1364 N N . PHE A 1 199 ? 37.153 -14.133 47.256 1.00 53.69 177 PHE A N 1
ATOM 1365 C CA . PHE A 1 199 ? 36.182 -15.200 47.187 1.00 55.02 177 PHE A CA 1
ATOM 1366 C C . PHE A 1 199 ? 36.884 -16.545 47.246 1.00 63.76 177 PHE A C 1
ATOM 1367 O O . PHE A 1 199 ? 38.111 -16.622 47.053 1.00 63.46 177 PHE A O 1
ATOM 1375 N N . ASP A 1 200 ? 36.114 -17.604 47.525 1.00 63.97 178 ASP A N 1
ATOM 1376 C CA . ASP A 1 200 ? 36.684 -18.943 47.502 1.00 66.39 178 ASP A CA 1
ATOM 1377 C C . ASP A 1 200 ? 37.196 -19.196 46.102 1.00 71.57 178 ASP A C 1
ATOM 1378 O O . ASP A 1 200 ? 36.538 -18.835 45.129 1.00 71.83 178 ASP A O 1
ATOM 1383 N N . MET A 1 201 ? 38.411 -19.713 46.017 1.00 69.17 179 MET A N 1
ATOM 1384 C CA . MET A 1 201 ? 39.087 -20.032 44.776 1.00 69.74 179 MET A CA 1
ATOM 1385 C C . MET A 1 201 ? 39.421 -21.508 44.851 1.00 75.12 179 MET A C 1
ATOM 1386 O O . MET A 1 201 ? 40.168 -21.920 45.733 1.00 76.42 179 MET A O 1
ATOM 1391 N N . HIS A 1 202 ? 38.835 -22.314 43.971 1.00 72.10 180 HIS A N 1
ATOM 1392 C CA . HIS A 1 202 ? 39.084 -23.749 43.991 1.00 74.04 180 HIS A CA 1
ATOM 1393 C C . HIS A 1 202 ? 39.712 -24.179 42.700 1.00 78.40 180 HIS A C 1
ATOM 1394 O O . HIS A 1 202 ? 39.330 -23.703 41.632 1.00 75.36 180 HIS A O 1
ATOM 1401 N N . LYS A 1 203 ? 40.635 -25.137 42.789 1.00 79.46 181 LYS A N 1
ATOM 1402 C CA . LYS A 1 203 ? 41.268 -25.781 41.643 1.00 82.18 181 LYS A CA 1
ATOM 1403 C C . LYS A 1 203 ? 40.118 -26.619 41.000 1.00 86.51 181 LYS A C 1
ATOM 1404 O O . LYS A 1 203 ? 39.273 -27.117 41.750 1.00 85.56 181 LYS A O 1
ATOM 1410 N N . PRO A 1 204 ? 39.976 -26.728 39.647 1.00 84.52 182 PRO A N 1
ATOM 1411 C CA . PRO A 1 204 ? 38.807 -27.462 39.090 1.00 83.84 182 PRO A CA 1
ATOM 1412 C C . PRO A 1 204 ? 38.673 -28.928 39.510 1.00 88.82 182 PRO A C 1
ATOM 1413 O O . PRO A 1 204 ? 37.557 -29.419 39.715 1.00 86.71 182 PRO A O 1
ATOM 1417 N N . SER A 1 205 ? 39.815 -29.612 39.672 1.00 88.88 183 SER A N 1
ATOM 1418 C CA . SER A 1 205 ? 39.849 -31.022 40.075 1.00 91.42 183 SER A CA 1
ATOM 1419 C C . SER A 1 205 ? 39.602 -31.206 41.584 1.00 93.49 183 SER A C 1
ATOM 1420 O O . SER A 1 205 ? 39.463 -32.339 42.041 1.00 96.27 183 SER A O 1
ATOM 1423 N N . SER A 1 206 ? 39.533 -30.093 42.344 1.00 85.90 184 SER A N 1
ATOM 1424 C CA . SER A 1 206 ? 39.330 -30.075 43.793 1.00 84.75 184 SER A CA 1
ATOM 1425 C C . SER A 1 206 ? 38.244 -29.041 44.181 1.00 81.86 184 SER A C 1
ATOM 1426 O O . SER A 1 206 ? 38.380 -28.374 45.211 1.00 81.33 184 SER A O 1
ATOM 1429 N N . CYS A 1 207 ? 37.183 -28.887 43.345 1.00 72.49 185 CYS A N 1
ATOM 1430 C CA . CYS A 1 207 ? 36.095 -27.937 43.616 1.00 67.89 185 CYS A CA 1
ATOM 1431 C C . CYS A 1 207 ? 34.893 -28.570 44.329 1.00 71.33 185 CYS A C 1
ATOM 1432 O O . CYS A 1 207 ? 34.214 -29.425 43.750 1.00 69.75 185 CYS A O 1
ATOM 1435 N N . PRO A 1 208 ? 34.593 -28.113 45.573 1.00 69.23 186 PRO A N 1
ATOM 1436 C CA . PRO A 1 208 ? 33.430 -28.650 46.300 1.00 70.13 186 PRO A CA 1
ATOM 1437 C C . PRO A 1 208 ? 32.088 -28.300 45.656 1.00 70.11 186 PRO A C 1
ATOM 1438 O O . PRO A 1 208 ? 31.126 -29.039 45.863 1.00 70.22 186 PRO A O 1
ATOM 1442 N N . LEU A 1 209 ? 32.020 -27.190 44.874 1.00 63.29 187 LEU A N 1
ATOM 1443 C CA . LEU A 1 209 ? 30.783 -26.774 44.193 1.00 61.27 187 LEU A CA 1
ATOM 1444 C C . LEU A 1 209 ? 30.432 -27.720 43.037 1.00 66.37 187 LEU A C 1
ATOM 1445 O O . LEU A 1 209 ? 29.252 -27.927 42.764 1.00 65.86 187 LEU A O 1
ATOM 1450 N N . CYS A 1 210 ? 31.460 -28.312 42.385 1.00 65.05 188 CYS A N 1
ATOM 1451 C CA . CYS A 1 210 ? 31.327 -29.256 41.264 1.00 67.38 188 CYS A CA 1
ATOM 1452 C C . CYS A 1 210 ? 30.529 -30.531 41.586 1.00 74.05 188 CYS A C 1
ATOM 1453 O O . CYS A 1 210 ? 29.978 -31.154 40.675 1.00 74.13 188 CYS A O 1
ATOM 1456 N N . ALA A 1 211 ? 30.421 -30.874 42.880 1.00 72.85 189 ALA A N 1
ATOM 1457 C CA . ALA A 1 211 ? 29.643 -32.013 43.377 1.00 76.05 189 ALA A CA 1
ATOM 1458 C C . ALA A 1 211 ? 28.126 -31.786 43.201 1.00 80.13 189 ALA A C 1
ATOM 1459 O O . ALA A 1 211 ? 27.383 -32.745 43.006 1.00 81.57 189 ALA A O 1
ATOM 1461 N N . THR A 1 212 ? 27.679 -30.526 43.266 1.00 74.79 190 THR A N 1
ATOM 1462 C CA . THR A 1 212 ? 26.269 -30.138 43.198 1.00 74.62 190 THR A CA 1
ATOM 1463 C C . THR A 1 212 ? 25.811 -29.468 41.891 1.00 74.87 190 THR A C 1
ATOM 1464 O O . THR A 1 212 ? 24.619 -29.530 41.585 1.00 76.68 190 THR A O 1
ATOM 1468 N N . SER A 1 213 ? 26.717 -28.769 41.181 1.00 66.44 191 SER A N 1
ATOM 1469 C CA . SER A 1 213 ? 26.373 -28.030 39.955 1.00 63.91 191 SER A CA 1
ATOM 1470 C C . SER A 1 213 ? 27.514 -27.934 38.943 1.00 67.16 191 SER A C 1
ATOM 1471 O O . SER A 1 213 ? 28.659 -28.270 39.265 1.00 65.91 191 SER A O 1
ATOM 1474 N N . VAL A 1 214 ? 27.189 -27.454 37.718 1.00 63.60 192 VAL A N 1
ATOM 1475 C CA . VAL A 1 214 ? 28.158 -27.254 36.639 1.00 63.37 192 VAL A CA 1
ATOM 1476 C C . VAL A 1 214 ? 28.634 -25.797 36.696 1.00 66.72 192 VAL A C 1
ATOM 1477 O O . VAL A 1 214 ? 27.808 -24.900 36.837 1.00 64.91 192 VAL A O 1
ATOM 1481 N N . ALA A 1 215 ? 29.969 -25.583 36.614 1.00 64.37 193 ALA A N 1
ATOM 1482 C CA . ALA A 1 215 ? 30.628 -24.280 36.607 1.00 64.48 193 ALA A CA 1
ATOM 1483 C C . ALA A 1 215 ? 30.485 -23.658 35.224 1.00 73.68 193 ALA A C 1
ATOM 1484 O O . ALA A 1 215 ? 30.853 -24.290 34.225 1.00 75.32 193 ALA A O 1
ATOM 1486 N N . ILE A 1 216 ? 29.941 -22.425 35.169 1.00 72.68 194 ILE A N 1
ATOM 1487 C CA . ILE A 1 216 ? 29.750 -21.655 33.933 1.00 76.17 194 ILE A CA 1
ATOM 1488 C C . ILE A 1 216 ? 30.634 -20.430 33.879 1.00 81.68 194 ILE A C 1
ATOM 1489 O O . ILE A 1 216 ? 30.876 -19.809 34.914 1.00 79.48 194 ILE A O 1
ATOM 1494 N N . LYS A 1 217 ? 31.111 -20.080 32.670 1.00 82.38 195 LYS A N 1
ATOM 1495 C CA . LYS A 1 217 ? 31.960 -18.909 32.442 1.00 84.21 195 LYS A CA 1
ATOM 1496 C C . LYS A 1 217 ? 31.122 -17.609 32.525 1.00 90.11 195 LYS A C 1
ATOM 1497 O O . LYS A 1 217 ? 30.153 -17.470 31.774 1.00 92.55 195 LYS A O 1
ATOM 1503 N N . PRO A 1 218 ? 31.417 -16.681 33.475 1.00 85.74 196 PRO A N 1
ATOM 1504 C CA . PRO A 1 218 ? 30.610 -15.451 33.576 1.00 90.48 196 PRO A CA 1
ATOM 1505 C C . PRO A 1 218 ? 31.122 -14.324 32.683 1.00 115.64 196 PRO A C 1
ATOM 1506 O O . PRO A 1 218 ? 30.661 -14.177 31.558 1.00 89.06 196 PRO A O 1
ATOM 1510 N N . MET B 1 23 ? 29.310 28.756 24.338 1.00 71.00 1 MET B N 1
ATOM 1511 C CA . MET B 1 23 ? 30.556 28.119 23.884 1.00 67.77 1 MET B CA 1
ATOM 1512 C C . MET B 1 23 ? 30.714 28.170 22.361 1.00 66.89 1 MET B C 1
ATOM 1513 O O . MET B 1 23 ? 29.782 27.781 21.646 1.00 66.44 1 MET B O 1
ATOM 1518 N N . ASP B 1 24 ? 31.911 28.581 21.865 1.00 58.95 2 ASP B N 1
ATOM 1519 C CA . ASP B 1 24 ? 32.247 28.546 20.436 1.00 55.67 2 ASP B CA 1
ATOM 1520 C C . ASP B 1 24 ? 32.778 27.115 20.207 1.00 52.28 2 ASP B C 1
ATOM 1521 O O . ASP B 1 24 ? 33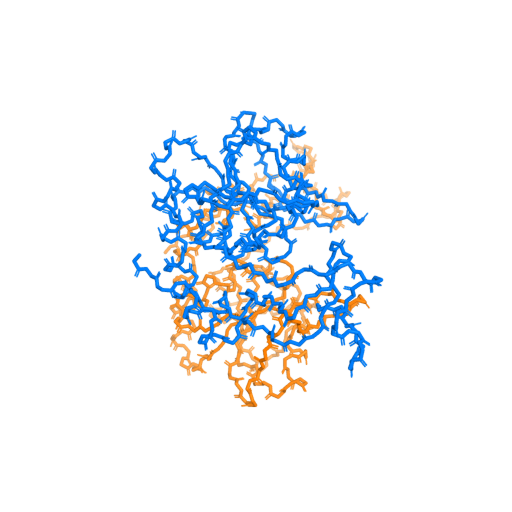.907 26.817 20.588 1.00 50.21 2 ASP B O 1
ATOM 1526 N N . ILE B 1 25 ? 31.924 26.223 19.654 1.00 45.70 3 ILE B N 1
ATOM 1527 C CA . ILE B 1 25 ? 32.216 24.795 19.475 1.00 42.64 3 ILE B CA 1
ATOM 1528 C C . ILE B 1 25 ? 33.441 24.511 18.633 1.00 44.62 3 ILE B C 1
ATOM 1529 O O . ILE B 1 25 ? 34.325 23.794 19.095 1.00 42.53 3 ILE B O 1
ATOM 1534 N N . LYS B 1 26 ? 33.496 25.080 17.414 1.00 41.07 4 LYS B N 1
ATOM 1535 C CA . LYS B 1 26 ? 34.597 24.882 16.477 1.00 40.92 4 LYS B CA 1
ATOM 1536 C C . LYS B 1 26 ? 35.921 25.352 17.059 1.00 45.40 4 LYS B C 1
ATOM 1537 O O . LYS B 1 26 ? 36.885 24.585 17.010 1.00 45.32 4 LYS B O 1
ATOM 1543 N N . ALA B 1 27 ? 35.948 26.547 17.708 1.00 42.07 5 ALA B N 1
ATOM 1544 C CA . ALA B 1 27 ? 37.144 27.057 18.404 1.00 43.04 5 ALA B CA 1
ATOM 1545 C C . ALA B 1 27 ? 37.577 26.127 19.525 1.00 45.33 5 ALA B C 1
ATOM 1546 O O . ALA B 1 27 ? 38.767 25.859 19.651 1.00 47.41 5 ALA B O 1
ATOM 1548 N N A CYS B 1 28 ? 36.630 25.632 20.296 0.54 40.51 6 CYS B N 1
ATOM 1549 N N B CYS B 1 28 ? 36.621 25.587 20.323 0.46 40.20 6 CYS B N 1
ATOM 1550 C CA A CYS B 1 28 ? 36.867 24.694 21.373 0.54 39.28 6 CYS B CA 1
ATOM 1551 C CA B CYS B 1 28 ? 36.906 24.619 21.400 0.46 38.73 6 CYS B CA 1
ATOM 1552 C C A CYS B 1 28 ? 37.574 23.393 20.870 0.54 39.69 6 CYS B C 1
ATOM 1553 C C B CYS B 1 28 ? 37.617 23.374 20.854 0.46 39.44 6 CYS B C 1
ATOM 1554 O O A CYS B 1 28 ? 38.596 23.013 21.443 0.54 39.97 6 CYS B O 1
ATOM 1555 O O B CYS B 1 28 ? 38.659 22.990 21.389 0.46 39.62 6 CYS B O 1
ATOM 1560 N N . TYR B 1 29 ? 37.064 22.760 19.782 1.00 33.23 7 TYR B N 1
ATOM 1561 C CA . TYR B 1 29 ? 37.637 21.562 19.136 1.00 30.83 7 TYR B CA 1
ATOM 1562 C C . TYR B 1 29 ? 39.012 21.872 18.499 1.00 34.62 7 TYR B C 1
ATOM 1563 O O . TYR B 1 29 ? 39.910 21.033 18.525 1.00 33.34 7 TYR B O 1
ATOM 1572 N N . GLN B 1 30 ? 39.161 23.067 17.927 1.00 33.30 8 GLN B N 1
ATOM 1573 C CA . GLN B 1 30 ? 40.431 23.523 17.330 1.00 35.50 8 GLN B CA 1
ATOM 1574 C C . GLN B 1 30 ? 41.494 23.742 18.406 1.00 41.42 8 GLN B C 1
ATOM 1575 O O . GLN B 1 30 ? 42.593 23.209 18.274 1.00 40.85 8 GLN B O 1
ATOM 1581 N N . ASN B 1 31 ? 41.140 24.438 19.516 1.00 39.71 9 ASN B N 1
ATOM 1582 C CA . ASN B 1 31 ? 42.064 24.701 20.633 1.00 42.19 9 ASN B CA 1
ATOM 1583 C C . ASN B 1 31 ? 42.508 23.418 21.307 1.00 44.13 9 ASN B C 1
ATOM 1584 O O . ASN B 1 31 ? 43.632 23.347 21.790 1.00 45.32 9 ASN B O 1
ATOM 1589 N N . ALA B 1 32 ? 41.622 22.403 21.339 1.00 37.35 10 ALA B N 1
ATOM 1590 C CA . ALA B 1 32 ? 41.892 21.082 21.908 1.00 34.87 10 ALA B CA 1
ATOM 1591 C C . ALA B 1 32 ? 42.693 20.209 20.941 1.00 38.58 10 ALA B C 1
ATOM 1592 O O . ALA B 1 32 ? 43.048 19.091 21.314 1.00 38.35 10 ALA B O 1
ATOM 1594 N N . LYS B 1 33 ? 42.955 20.697 19.694 1.00 34.75 11 LYS B N 1
ATOM 1595 C CA . LYS B 1 33 ? 43.654 19.962 18.621 1.00 34.43 11 LYS B CA 1
ATOM 1596 C C . LYS B 1 33 ? 42.836 18.719 18.177 1.00 36.82 11 LYS B C 1
ATOM 1597 O O . LYS B 1 33 ? 43.381 17.750 17.637 1.00 36.61 11 LYS B O 1
ATOM 1603 N N . ALA B 1 34 ? 41.508 18.758 18.411 1.00 31.20 12 ALA B N 1
ATOM 1604 C CA . ALA B 1 34 ? 40.606 17.711 17.955 1.00 30.63 12 ALA B CA 1
ATOM 1605 C C . ALA B 1 34 ? 40.199 18.077 16.492 1.00 34.08 12 ALA B C 1
ATOM 1606 O O . ALA B 1 34 ? 39.953 17.204 15.676 1.00 33.07 12 ALA B O 1
ATOM 1608 N N . LEU B 1 35 ? 40.149 19.376 16.169 1.00 31.70 13 LEU B N 1
ATOM 1609 C CA . LEU B 1 35 ? 39.812 19.815 14.824 1.00 30.79 13 LEU B CA 1
ATOM 1610 C C . LEU B 1 35 ? 41.012 20.511 14.230 1.00 36.00 13 LEU B C 1
ATOM 1611 O O . LEU B 1 35 ? 41.467 21.525 14.743 1.00 37.60 13 LEU B O 1
ATOM 1616 N N . LEU B 1 36 ? 41.511 19.958 13.140 1.00 32.29 14 LEU B N 1
ATOM 1617 C CA . LEU B 1 36 ? 42.693 20.460 12.447 1.00 34.14 14 LEU B CA 1
ATOM 1618 C C . LEU B 1 36 ? 42.350 21.003 11.078 1.00 38.19 14 LEU B C 1
ATOM 1619 O O . LEU B 1 36 ? 41.612 20.360 10.339 1.00 36.26 14 LEU B O 1
ATOM 1624 N N . GLU B 1 37 ? 42.915 22.169 10.737 1.00 35.38 15 GLU B N 1
ATOM 1625 C CA . GLU B 1 37 ? 42.750 22.829 9.455 1.00 35.07 15 GLU B CA 1
ATOM 1626 C C . GLU B 1 37 ? 44.036 22.636 8.652 1.00 40.17 15 GLU B C 1
ATOM 1627 O O . GLU B 1 37 ? 45.128 22.761 9.199 1.00 39.11 15 GLU B O 1
ATOM 1633 N N . GLY B 1 38 ? 43.888 22.348 7.358 1.00 33.80 16 GLY B N 1
ATOM 1634 C CA . GLY B 1 38 ? 45.020 22.142 6.469 1.00 34.24 16 GLY B CA 1
ATOM 1635 C C . GLY B 1 38 ? 44.647 21.411 5.200 1.00 38.16 16 GLY B C 1
ATOM 1636 O O . GLY B 1 38 ? 43.781 21.861 4.436 1.00 39.31 16 GLY B O 1
ATOM 1637 N N . HIS B 1 39 ? 45.283 20.262 4.983 1.00 30.97 17 HIS B N 1
ATOM 1638 C CA . HIS B 1 39 ? 45.082 19.459 3.780 1.00 28.83 17 HIS B CA 1
ATOM 1639 C C . HIS B 1 39 ? 45.344 18.012 4.149 1.00 32.83 17 HIS B C 1
ATOM 1640 O O . HIS B 1 39 ? 46.486 17.612 4.348 1.00 33.57 17 HIS B O 1
ATOM 1647 N N . PHE B 1 40 ? 44.267 17.248 4.306 1.00 28.20 18 PHE B N 1
ATOM 1648 C CA . PHE B 1 40 ? 44.348 15.902 4.818 1.00 28.38 18 PHE B CA 1
ATOM 1649 C C . PHE B 1 40 ? 43.786 14.876 3.879 1.00 35.62 18 PHE B C 1
ATOM 1650 O O . PHE B 1 40 ? 42.815 15.150 3.183 1.00 34.61 18 PHE B O 1
ATOM 1658 N N . LEU B 1 41 ? 44.378 13.678 3.907 1.00 33.44 19 LEU B N 1
ATOM 1659 C CA . LEU B 1 41 ? 43.925 12.531 3.137 1.00 35.34 19 LEU B CA 1
ATOM 1660 C C . LEU B 1 41 ? 43.144 11.667 4.114 1.00 39.98 19 LEU B C 1
ATOM 1661 O O . LEU B 1 41 ? 43.718 11.174 5.081 1.00 39.97 19 LEU B O 1
ATOM 1666 N N . LEU B 1 42 ? 41.823 11.557 3.906 1.00 35.42 20 LEU B N 1
ATOM 1667 C CA . LEU B 1 42 ? 40.954 10.783 4.788 1.00 35.27 20 LEU B CA 1
ATOM 1668 C C . LEU B 1 42 ? 40.938 9.307 4.424 1.00 39.92 20 LEU B C 1
ATOM 1669 O O . LEU B 1 42 ? 41.447 8.931 3.365 1.00 39.65 20 LEU B O 1
ATOM 1674 N N . SER B 1 43 ? 40.321 8.470 5.293 1.00 38.18 21 SER B N 1
ATOM 1675 C CA . SER B 1 43 ? 40.214 7.011 5.090 1.00 40.11 21 SER B CA 1
ATOM 1676 C C . SER B 1 43 ? 39.332 6.644 3.904 1.00 41.54 21 SER B C 1
ATOM 1677 O O . SER B 1 43 ? 39.478 5.553 3.371 1.00 41.90 21 SER B O 1
ATOM 1680 N N . SER B 1 44 ? 38.484 7.589 3.436 1.00 36.21 22 SER B N 1
ATOM 1681 C CA . SER B 1 44 ? 37.643 7.403 2.249 1.00 35.15 22 SER B CA 1
ATOM 1682 C C . SER B 1 44 ? 38.433 7.628 0.941 1.00 38.19 22 SER B C 1
ATOM 1683 O O . SER B 1 44 ? 37.896 7.435 -0.153 1.00 37.98 22 SER B O 1
ATOM 1686 N N . GLY B 1 45 ? 39.689 8.065 1.060 1.00 34.25 23 GLY B N 1
ATOM 1687 C CA . GLY B 1 45 ? 40.538 8.404 -0.081 1.00 31.89 23 GLY B CA 1
ATOM 1688 C C . GLY B 1 45 ? 40.356 9.844 -0.531 1.00 34.53 23 GLY B C 1
ATOM 1689 O O . GLY B 1 45 ? 41.081 10.320 -1.403 1.00 33.98 23 GLY B O 1
ATOM 1690 N N . PHE B 1 46 ? 39.379 10.552 0.049 1.00 29.71 24 PHE B N 1
ATOM 1691 C CA . PHE B 1 46 ? 39.095 11.950 -0.287 1.00 26.79 24 PHE B CA 1
ATOM 1692 C C . PHE B 1 46 ? 40.005 12.874 0.474 1.00 29.67 24 PHE B C 1
ATOM 1693 O O . PHE B 1 46 ? 40.517 12.503 1.529 1.00 28.64 24 PHE B O 1
ATOM 1701 N N . HIS B 1 47 ? 40.256 14.058 -0.100 1.00 26.13 25 HIS B N 1
ATOM 1702 C CA . HIS B 1 47 ? 41.062 15.076 0.554 1.00 25.41 25 HIS B CA 1
ATOM 1703 C C . HIS B 1 47 ? 40.124 16.088 1.186 1.00 30.72 25 HIS B C 1
ATOM 1704 O O . HIS B 1 47 ? 39.054 16.366 0.655 1.00 33.19 25 HIS B O 1
ATOM 1711 N N . SER B 1 48 ? 40.518 16.634 2.324 1.00 27.60 26 SER B N 1
ATOM 1712 C CA . SER B 1 48 ? 39.713 17.606 3.026 1.00 27.33 26 SER B CA 1
ATOM 1713 C C . SER B 1 48 ? 40.595 18.733 3.585 1.00 31.90 26 SER B C 1
ATOM 1714 O O . SER B 1 48 ? 41.802 18.551 3.785 1.00 31.15 26 SER B O 1
ATOM 1717 N N . ASN B 1 49 ? 39.969 19.883 3.839 1.00 29.24 27 ASN B N 1
ATOM 1718 C CA . ASN B 1 49 ? 40.616 21.063 4.401 1.00 29.76 27 ASN B CA 1
ATOM 1719 C C . ASN B 1 49 ? 40.623 20.979 5.932 1.00 33.19 27 ASN B C 1
ATOM 1720 O O . ASN B 1 49 ? 41.272 21.783 6.590 1.00 34.00 27 ASN B O 1
ATOM 1725 N N . TYR B 1 50 ? 39.893 20.015 6.491 1.00 30.37 28 TYR B N 1
ATOM 1726 C CA . TYR B 1 50 ? 39.817 19.776 7.933 1.00 29.06 28 TYR B CA 1
ATOM 1727 C C . TYR B 1 50 ? 39.914 18.311 8.274 1.00 33.03 28 TYR B C 1
ATOM 1728 O O . TYR B 1 50 ? 39.547 17.463 7.471 1.00 32.54 28 TYR B O 1
ATOM 1737 N N . TYR B 1 51 ? 40.375 18.023 9.491 1.00 30.89 29 TYR B N 1
ATOM 1738 C CA . TYR B 1 51 ? 40.431 16.684 10.052 1.00 31.28 29 TYR B CA 1
ATOM 1739 C C . TYR B 1 51 ? 39.946 16.730 11.478 1.00 34.54 29 TYR B C 1
ATOM 1740 O O . TYR B 1 51 ? 40.337 17.607 12.258 1.00 33.90 29 TYR B O 1
ATOM 1749 N N . LEU B 1 52 ? 38.985 15.861 11.760 1.00 32.30 30 LEU B N 1
ATOM 1750 C CA . LEU B 1 52 ? 38.368 15.776 13.071 1.00 31.85 30 LEU B CA 1
ATOM 1751 C C . LEU B 1 52 ? 38.726 14.476 13.760 1.00 35.55 30 LEU B C 1
ATOM 1752 O O . LEU B 1 52 ? 38.496 13.419 13.213 1.00 34.67 30 LEU B O 1
ATOM 1757 N N . GLN B 1 53 ? 39.353 14.572 14.935 1.00 33.90 31 GLN B N 1
ATOM 1758 C CA . GLN B 1 53 ? 39.631 13.432 15.787 1.00 34.32 31 GLN B CA 1
ATOM 1759 C C . GLN B 1 53 ? 38.857 13.743 17.068 1.00 37.99 31 GLN B C 1
ATOM 1760 O O . GLN B 1 53 ? 39.381 14.319 18.034 1.00 35.55 31 GLN B O 1
ATOM 1766 N N . SER B 1 54 ? 37.573 13.430 17.006 1.00 35.77 32 SER B N 1
ATOM 1767 C CA . SER B 1 54 ? 36.589 13.696 18.037 1.00 36.32 32 SER B CA 1
ATOM 1768 C C . SER B 1 54 ? 36.962 13.168 19.413 1.00 37.95 32 SER B C 1
ATOM 1769 O O . SER B 1 54 ? 36.686 13.861 20.382 1.00 36.28 32 SER B O 1
ATOM 1772 N N . ALA B 1 55 ? 37.701 12.024 19.497 1.00 33.69 33 ALA B N 1
ATOM 1773 C CA . ALA B 1 55 ? 38.117 11.436 20.775 1.00 33.57 33 ALA B CA 1
ATOM 1774 C C . ALA B 1 55 ? 39.073 12.335 21.568 1.00 37.54 33 ALA B C 1
ATOM 1775 O O . ALA B 1 55 ? 39.198 12.167 22.785 1.00 36.96 33 ALA B O 1
ATOM 1777 N N . LYS B 1 56 ? 39.732 13.300 20.881 1.00 33.60 34 LYS B N 1
ATOM 1778 C CA . LYS B 1 56 ? 40.671 14.231 21.505 1.00 32.50 34 LYS B CA 1
ATOM 1779 C C . LYS B 1 56 ? 40.008 15.110 22.548 1.00 34.40 34 LYS B C 1
ATOM 1780 O O . LYS B 1 56 ? 40.613 15.342 23.583 1.00 35.03 34 LYS B O 1
ATOM 1786 N N . VAL B 1 57 ? 38.758 15.530 22.333 1.00 30.93 35 VAL B N 1
ATOM 1787 C CA . VAL B 1 57 ? 38.060 16.322 23.348 1.00 31.68 35 VAL B CA 1
ATOM 1788 C C . VAL B 1 57 ? 37.729 15.497 24.613 1.00 36.49 35 VAL B C 1
ATOM 1789 O O . VAL B 1 57 ? 37.635 16.065 25.697 1.00 37.08 35 VAL B O 1
ATOM 1793 N N . LEU B 1 58 ? 37.527 14.178 24.459 1.00 32.30 36 LEU B N 1
ATOM 1794 C CA . LEU B 1 58 ? 37.174 13.292 25.565 1.00 32.92 36 LEU B CA 1
ATOM 1795 C C . LEU B 1 58 ? 38.399 12.790 26.342 1.00 38.32 36 LEU B C 1
ATOM 1796 O O . LEU B 1 58 ? 38.250 12.047 27.314 1.00 38.84 36 LEU B O 1
ATOM 1801 N N . GLU B 1 59 ? 39.611 13.239 25.938 1.00 35.15 37 GLU B N 1
ATOM 1802 C CA . GLU B 1 59 ? 40.859 12.979 26.676 1.00 35.11 37 GLU B CA 1
ATOM 1803 C C . GLU B 1 59 ? 40.865 13.877 27.903 1.00 38.10 37 GLU B C 1
ATOM 1804 O O . GLU B 1 59 ? 41.490 13.546 28.901 1.00 37.53 37 GLU B O 1
ATOM 1810 N N . ASP B 1 60 ? 40.196 15.032 27.807 1.00 33.77 38 ASP B N 1
ATOM 1811 C CA . ASP B 1 60 ? 40.102 15.995 28.896 1.00 33.46 38 ASP B CA 1
ATOM 1812 C C . ASP B 1 60 ? 38.713 15.931 29.588 1.00 35.06 38 ASP B C 1
ATOM 1813 O O . ASP B 1 60 ? 37.751 16.490 29.082 1.00 34.60 38 ASP B O 1
ATOM 1818 N N . PRO B 1 61 ? 38.606 15.293 30.765 1.00 33.89 39 PRO B N 1
ATOM 1819 C CA . PRO B 1 61 ? 37.299 15.214 31.459 1.00 32.05 39 PRO B CA 1
ATOM 1820 C C . PRO B 1 61 ? 36.648 16.564 31.763 1.00 35.52 39 PRO B C 1
ATOM 1821 O O . PRO B 1 61 ? 35.420 16.643 31.781 1.00 33.88 39 PRO B O 1
ATOM 1825 N N . LYS B 1 62 ? 37.462 17.622 31.980 1.00 33.40 40 LYS B N 1
ATOM 1826 C CA . LYS B 1 62 ? 36.942 18.967 32.269 1.00 33.88 40 LYS B CA 1
ATOM 1827 C C . LYS B 1 62 ? 36.236 19.515 31.046 1.00 35.19 40 LYS B C 1
ATOM 1828 O O . LYS B 1 62 ? 35.106 19.983 31.157 1.00 35.08 40 LYS B O 1
ATOM 1834 N N . LEU B 1 63 ? 36.866 19.390 29.871 1.00 31.37 41 LEU B N 1
ATOM 1835 C CA . LEU B 1 63 ? 36.254 19.840 28.615 1.00 32.11 41 LEU B CA 1
ATOM 1836 C C . LEU B 1 63 ? 35.011 19.011 28.263 1.00 33.40 41 LEU B C 1
ATOM 1837 O O . LEU B 1 63 ? 33.974 19.583 27.891 1.00 32.84 41 LEU B O 1
ATOM 1842 N N . ALA B 1 64 ? 35.131 17.664 28.367 1.00 27.91 42 ALA B N 1
ATOM 1843 C CA . ALA B 1 64 ? 34.049 16.706 28.085 1.00 26.87 42 ALA B CA 1
ATOM 1844 C C . ALA B 1 64 ? 32.819 17.072 28.916 1.00 32.71 42 ALA B C 1
ATOM 1845 O O . ALA B 1 64 ? 31.716 17.130 28.364 1.00 32.40 42 ALA B O 1
ATOM 1847 N N . GLU B 1 65 ? 33.011 17.365 30.223 1.00 29.34 43 GLU B N 1
ATOM 1848 C CA . GLU B 1 65 ? 31.902 17.755 31.069 1.00 29.60 43 GLU B CA 1
ATOM 1849 C C . GLU B 1 65 ? 31.242 19.039 30.545 1.00 33.73 43 GLU B C 1
ATOM 1850 O O . GLU B 1 65 ? 30.028 19.055 30.357 1.00 31.78 43 GLU B O 1
ATOM 1856 N 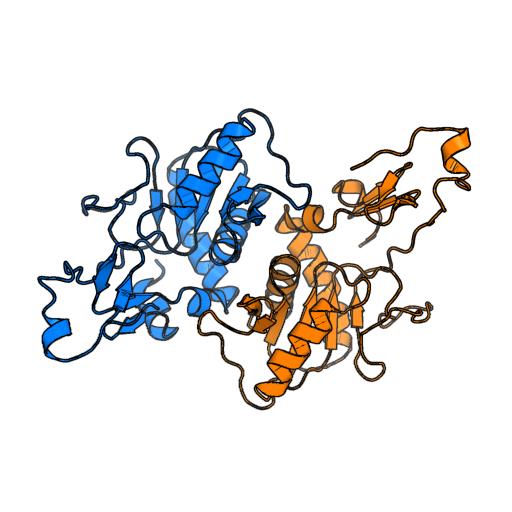N . GLN B 1 66 ? 32.045 20.091 30.268 1.00 33.03 44 GLN B N 1
ATOM 1857 C CA . GLN B 1 66 ? 31.515 21.341 29.729 1.00 33.81 44 GLN B CA 1
ATOM 1858 C C . GLN B 1 66 ? 30.704 21.135 28.420 1.00 34.10 44 GLN B C 1
ATOM 1859 O O . GLN B 1 66 ? 29.608 21.683 28.293 1.00 33.05 44 GLN B O 1
ATOM 1865 N N . LEU B 1 67 ? 31.201 20.297 27.500 1.00 30.36 45 LEU B N 1
ATOM 1866 C CA . LEU B 1 67 ? 30.498 19.998 26.228 1.00 28.30 45 LEU B CA 1
ATOM 1867 C C . LEU B 1 67 ? 29.187 19.234 26.494 1.00 31.01 45 LEU B C 1
ATOM 1868 O O . LEU B 1 67 ? 28.155 19.588 25.934 1.00 31.04 45 LEU B O 1
ATOM 1873 N N . ALA B 1 68 ? 29.223 18.245 27.402 1.00 28.44 46 ALA B N 1
ATOM 1874 C CA . ALA B 1 68 ? 28.050 17.459 27.799 1.00 27.53 46 ALA B CA 1
ATOM 1875 C C . ALA B 1 68 ? 27.003 18.349 28.470 1.00 32.13 46 ALA B C 1
ATOM 1876 O O . ALA B 1 68 ? 25.821 18.164 28.206 1.00 32.17 46 ALA B O 1
ATOM 1878 N N . LEU B 1 69 ? 27.434 19.319 29.305 1.00 28.91 47 LEU B N 1
ATOM 1879 C CA . LEU B 1 69 ? 26.524 20.249 29.971 1.00 31.13 47 LEU B CA 1
ATOM 1880 C C . LEU B 1 69 ? 25.828 21.134 28.934 1.00 37.04 47 LEU B C 1
ATOM 1881 O O . LEU B 1 69 ? 24.631 21.332 29.008 1.00 38.28 47 LEU B O 1
ATOM 1886 N N . GLU B 1 70 ? 26.569 21.596 27.938 1.00 35.23 48 GLU B N 1
ATOM 1887 C CA . GLU B 1 70 ? 26.066 22.387 26.815 1.00 35.67 48 GLU B CA 1
ATOM 1888 C C . GLU B 1 70 ? 25.046 21.539 26.002 1.00 37.62 48 GLU B C 1
ATOM 1889 O O . GLU B 1 70 ? 23.948 22.031 25.729 1.00 37.64 48 GLU B O 1
ATOM 1895 N N . LEU B 1 71 ? 25.371 20.246 25.706 1.00 31.83 49 LEU B N 1
ATOM 1896 C CA . LEU B 1 71 ? 24.462 19.326 25.005 1.00 30.08 49 LEU B CA 1
ATOM 1897 C C . LEU B 1 71 ? 23.167 19.092 25.791 1.00 34.17 49 LEU B C 1
ATOM 1898 O O . LEU B 1 71 ? 22.084 19.159 25.206 1.00 33.82 49 LEU B O 1
ATOM 1903 N N . ALA B 1 72 ? 23.288 18.836 27.115 1.00 29.69 50 ALA B N 1
ATOM 1904 C CA . ALA B 1 72 ? 22.169 18.613 28.025 1.00 29.91 50 ALA B CA 1
ATOM 1905 C C . ALA B 1 72 ? 21.146 19.773 27.998 1.00 35.57 50 ALA B C 1
ATOM 1906 O O . ALA B 1 72 ? 19.958 19.488 28.064 1.00 36.72 50 ALA B O 1
ATOM 1908 N N . LYS B 1 73 ? 21.596 21.054 27.877 1.00 32.82 51 LYS B N 1
ATOM 1909 C CA . LYS B 1 73 ? 20.716 22.241 27.797 1.00 34.71 51 LYS B CA 1
ATOM 1910 C C . LYS B 1 73 ? 19.719 22.104 26.652 1.00 38.81 51 LYS B C 1
ATOM 1911 O O . LYS B 1 73 ? 18.567 22.456 26.817 1.00 39.72 51 LYS B O 1
ATOM 1917 N N . GLN B 1 74 ? 20.172 21.624 25.482 1.00 35.21 52 GLN B N 1
ATOM 1918 C CA . GLN B 1 74 ? 19.330 21.436 24.306 1.00 35.47 52 GLN B CA 1
ATOM 1919 C C . GLN B 1 74 ? 18.333 20.330 24.559 1.00 37.39 52 GLN B C 1
ATOM 1920 O O . GLN B 1 74 ? 17.160 20.492 24.262 1.00 37.33 52 GLN B O 1
ATOM 1926 N N . ILE B 1 75 ? 18.794 19.206 25.128 1.00 32.63 53 ILE B N 1
ATOM 1927 C CA . ILE B 1 75 ? 17.956 18.046 25.415 1.00 32.09 53 ILE B CA 1
ATOM 1928 C C . ILE B 1 75 ? 16.849 18.396 26.405 1.00 36.33 53 ILE B C 1
ATOM 1929 O O . ILE B 1 75 ? 15.697 18.116 26.124 1.00 37.11 53 ILE B O 1
ATOM 1934 N N . GLN B 1 76 ? 17.190 19.081 27.503 1.00 32.73 54 GLN B N 1
ATOM 1935 C CA . GLN B 1 76 ? 16.243 19.513 28.546 1.00 34.18 54 GLN B CA 1
ATOM 1936 C C . GLN B 1 76 ? 15.218 20.515 28.018 1.00 41.08 54 GLN B C 1
ATOM 1937 O O . GLN B 1 76 ? 14.063 20.496 28.448 1.00 43.03 54 GLN B O 1
ATOM 1943 N N . GLU B 1 77 ? 15.648 21.385 27.060 1.00 37.84 55 GLU B N 1
ATOM 1944 C CA . GLU B 1 77 ? 14.775 22.367 26.392 1.00 38.69 55 GLU B CA 1
ATOM 1945 C C . GLU B 1 77 ? 13.655 21.636 25.608 1.00 42.55 55 GLU B C 1
ATOM 1946 O O . GLU B 1 77 ? 12.593 22.201 25.459 1.00 45.82 55 GLU B O 1
ATOM 1952 N N . ALA B 1 78 ? 13.877 20.381 25.163 1.00 48.69 56 ALA B N 1
ATOM 1953 C CA . ALA B 1 78 ? 12.901 19.560 24.434 1.00 48.47 56 ALA B CA 1
ATOM 1954 C C . ALA B 1 78 ? 11.873 18.851 25.323 1.00 51.09 56 ALA B C 1
ATOM 1955 O O . ALA B 1 78 ? 10.862 18.402 24.798 1.00 50.77 56 ALA B O 1
ATOM 1957 N N . HIS B 1 79 ? 12.127 18.737 26.661 1.00 48.33 57 HIS B N 1
ATOM 1958 C CA . HIS B 1 79 ? 11.218 18.110 27.651 1.00 49.19 57 HIS B CA 1
ATOM 1959 C C . HIS B 1 79 ? 10.897 16.655 27.266 1.00 52.16 57 HIS B C 1
ATOM 1960 O O . HIS B 1 79 ? 9.722 16.287 27.188 1.00 52.67 57 HIS B O 1
ATOM 1967 N N . LEU B 1 80 ? 11.940 15.829 27.041 1.00 47.04 58 LEU B N 1
ATOM 1968 C CA . LEU B 1 80 ? 11.757 14.446 26.599 1.00 46.40 58 LEU B CA 1
ATOM 1969 C C . LEU B 1 80 ? 11.697 13.373 27.684 1.00 49.68 58 LEU B C 1
ATOM 1970 O O . LEU B 1 80 ? 11.345 12.223 27.389 1.00 49.64 58 LEU B O 1
ATOM 1975 N N . ASN B 1 81 ? 12.000 13.746 28.936 1.00 46.01 59 ASN B N 1
ATOM 1976 C CA . ASN B 1 81 ? 11.965 12.836 30.085 1.00 45.37 59 ASN B CA 1
ATOM 1977 C C . ASN B 1 81 ? 12.833 11.571 29.912 1.00 45.64 59 ASN B C 1
ATOM 1978 O O . ASN B 1 81 ? 12.379 10.446 30.172 1.00 46.06 59 ASN B O 1
ATOM 1983 N N . ILE B 1 82 ? 14.093 11.781 29.483 1.00 38.53 60 ILE B N 1
ATOM 1984 C CA . ILE B 1 82 ? 15.102 10.730 29.301 1.00 34.58 60 ILE B CA 1
ATOM 1985 C C . ILE B 1 82 ? 15.336 10.088 30.662 1.00 36.21 60 ILE B C 1
ATOM 1986 O O . ILE B 1 82 ? 15.517 10.803 31.641 1.00 35.02 60 ILE B O 1
ATOM 1991 N N . GLU B 1 83 ? 15.348 8.744 30.713 1.00 32.48 61 GLU B N 1
ATOM 1992 C CA . GLU B 1 83 ? 15.582 7.980 31.940 1.00 31.75 61 GLU B CA 1
ATOM 1993 C C . GLU B 1 83 ? 16.940 7.285 31.881 1.00 32.92 61 GLU B C 1
ATOM 1994 O O . GLU B 1 83 ? 17.457 6.794 32.883 1.00 32.99 61 GLU B O 1
ATOM 2000 N N . CYS B 1 84 ? 17.489 7.198 30.690 1.00 27.98 62 CYS B N 1
ATOM 2001 C CA . CYS B 1 84 ? 18.713 6.454 30.451 1.00 28.19 62 CYS B CA 1
ATOM 2002 C C . CYS B 1 84 ? 19.431 6.977 29.219 1.00 29.31 62 CYS B C 1
ATOM 2003 O O . CYS B 1 84 ? 18.777 7.379 28.277 1.00 27.34 62 CYS B O 1
ATOM 2006 N N . VAL B 1 85 ? 20.772 6.943 29.225 1.00 25.93 63 VAL B N 1
ATOM 2007 C CA . VAL B 1 85 ? 21.549 7.251 28.046 1.00 24.57 63 VAL B CA 1
ATOM 2008 C C . VAL B 1 85 ? 22.229 5.919 27.663 1.00 28.98 63 VAL B C 1
ATOM 2009 O O . VAL B 1 85 ? 22.756 5.213 28.522 1.00 27.36 63 VAL B O 1
ATOM 2013 N N . CYS B 1 86 ? 22.166 5.554 26.383 1.00 26.56 64 CYS B N 1
ATOM 2014 C CA . CYS B 1 86 ? 22.887 4.375 25.919 1.00 25.89 64 CYS B CA 1
ATOM 2015 C C . CYS B 1 86 ? 23.788 4.758 24.777 1.00 27.64 64 CYS B C 1
ATOM 2016 O O . CYS B 1 86 ? 23.421 5.589 23.970 1.00 27.69 64 CYS B O 1
ATOM 2019 N N . SER B 1 87 ? 24.973 4.176 24.723 1.00 25.49 65 SER B N 1
ATOM 2020 C CA . SER B 1 87 ? 25.919 4.415 23.652 1.00 25.74 65 SER B CA 1
ATOM 2021 C C . SER B 1 87 ? 26.417 3.124 23.020 1.00 32.59 65 SER B C 1
ATOM 2022 O O . SER B 1 87 ? 26.660 2.160 23.727 1.00 31.89 65 SER B O 1
ATOM 2025 N N . PRO B 1 88 ? 26.712 3.094 21.710 1.00 32.17 66 PRO B N 1
ATOM 2026 C CA . PRO B 1 88 ? 27.358 1.895 21.157 1.00 32.55 66 PRO B CA 1
ATOM 2027 C C . PRO B 1 88 ? 28.856 1.984 21.466 1.00 37.01 66 PRO B C 1
ATOM 2028 O O . PRO B 1 88 ? 29.471 3.039 21.267 1.00 34.38 66 PRO B O 1
ATOM 2032 N N . ALA B 1 89 ? 29.449 0.900 21.974 1.00 37.02 67 ALA B N 1
ATOM 2033 C CA . ALA B 1 89 ? 30.881 0.868 22.276 1.00 38.67 67 ALA B CA 1
ATOM 2034 C C . ALA B 1 89 ? 31.682 0.967 20.952 1.00 47.30 67 ALA B C 1
ATOM 2035 O O . ALA B 1 89 ? 31.153 0.599 19.903 1.00 48.59 67 ALA B O 1
ATOM 2037 N N . ILE B 1 90 ? 32.927 1.477 20.963 1.00 45.45 68 ILE B N 1
ATOM 2038 C CA . ILE B 1 90 ? 33.695 1.970 22.108 1.00 45.92 68 ILE B CA 1
ATOM 2039 C C . ILE B 1 90 ? 33.648 3.506 22.062 1.00 49.54 68 ILE B C 1
ATOM 2040 O O . ILE B 1 90 ? 33.607 4.168 23.103 1.00 48.31 68 ILE B O 1
ATOM 2045 N N . GLY B 1 91 ? 33.575 4.003 20.828 1.00 46.06 69 GLY B N 1
ATOM 2046 C CA . GLY B 1 91 ? 33.632 5.398 20.420 1.00 45.52 69 GLY B CA 1
ATOM 2047 C C . GLY B 1 91 ? 32.664 6.352 21.063 1.00 46.01 69 GLY B C 1
ATOM 2048 O O . GLY B 1 91 ? 33.020 7.502 21.317 1.00 46.62 69 GLY B O 1
ATOM 2049 N N . GLY B 1 92 ? 31.465 5.885 21.330 1.00 39.80 70 GLY B N 1
ATOM 2050 C CA . GLY B 1 92 ? 30.442 6.734 21.912 1.00 37.78 70 GLY B CA 1
ATOM 2051 C C . GLY B 1 92 ? 30.318 6.692 23.416 1.00 39.89 70 GLY B C 1
ATOM 2052 O O . GLY B 1 92 ? 29.514 7.459 23.961 1.00 40.38 70 GLY B O 1
ATOM 2053 N N . ILE B 1 93 ? 31.085 5.791 24.100 1.00 33.45 71 ILE B N 1
ATOM 2054 C CA . ILE B 1 93 ? 30.988 5.588 25.546 1.00 31.01 71 ILE B CA 1
ATOM 2055 C C . ILE B 1 93 ? 31.194 6.842 26.386 1.00 30.99 71 ILE B C 1
ATOM 2056 O O . ILE B 1 93 ? 30.334 7.162 27.196 1.00 28.74 71 ILE B O 1
ATOM 2061 N N . LEU B 1 94 ? 32.333 7.523 26.221 1.00 28.25 72 LEU B N 1
ATOM 2062 C CA . LEU B 1 94 ? 32.666 8.687 27.043 1.00 26.75 72 LEU B CA 1
ATOM 2063 C C . LEU B 1 94 ? 31.693 9.845 26.892 1.00 30.16 72 LEU B C 1
ATOM 2064 O O . LEU B 1 94 ? 31.291 10.433 27.896 1.00 30.26 72 LEU B O 1
ATOM 2069 N N . ALA B 1 95 ? 31.281 10.142 25.659 1.00 25.70 73 ALA B N 1
ATOM 2070 C CA . ALA B 1 95 ? 30.319 11.212 25.378 1.00 25.54 73 ALA B CA 1
ATOM 2071 C C . ALA B 1 95 ? 28.975 10.877 26.005 1.00 26.58 73 ALA B C 1
ATOM 2072 O O . ALA B 1 95 ? 28.425 11.725 26.682 1.00 27.55 73 ALA B O 1
ATOM 2074 N N . GLY B 1 96 ? 28.505 9.630 25.840 1.00 22.87 74 GLY B N 1
ATOM 2075 C CA . GLY B 1 96 ? 27.230 9.178 26.386 1.00 23.50 74 GLY B CA 1
ATOM 2076 C C . GLY B 1 96 ? 27.248 9.153 27.898 1.00 28.19 74 GLY B C 1
ATOM 2077 O O . GLY B 1 96 ? 26.268 9.536 28.550 1.00 28.51 74 GLY B O 1
ATOM 2078 N N . TYR B 1 97 ? 28.382 8.748 28.454 1.00 23.84 75 TYR B N 1
ATOM 2079 C CA . TYR B 1 97 ? 28.555 8.692 29.893 1.00 23.30 75 TYR B CA 1
ATOM 2080 C C . TYR B 1 97 ? 28.512 10.108 30.493 1.00 28.21 75 TYR B C 1
ATOM 2081 O O . TYR B 1 97 ? 27.790 10.347 31.463 1.00 28.03 75 TYR B O 1
ATOM 2090 N N . GLU B 1 98 ? 29.229 11.043 29.881 1.00 24.82 76 GLU B N 1
ATOM 2091 C CA . GLU B 1 98 ? 29.270 12.413 30.360 1.00 26.13 76 GLU B CA 1
ATOM 2092 C C . GLU B 1 98 ? 27.900 13.101 30.168 1.00 28.77 76 GLU B C 1
ATOM 2093 O O . GLU B 1 98 ? 27.519 13.943 30.972 1.00 27.32 76 GLU B O 1
ATOM 2099 N N . LEU B 1 99 ? 27.149 12.705 29.131 1.00 25.00 77 LEU B N 1
ATOM 2100 C CA . LEU B 1 99 ? 25.814 13.225 28.898 1.00 24.72 77 LEU B CA 1
ATOM 2101 C C . LEU B 1 99 ? 24.858 12.712 29.977 1.00 27.55 77 LEU B C 1
ATOM 2102 O O . LEU B 1 99 ? 24.057 13.487 30.495 1.00 29.79 77 LEU B O 1
ATOM 2107 N N . ALA B 1 100 ? 24.965 11.422 30.338 1.00 24.98 78 ALA B N 1
ATOM 2108 C CA . ALA B 1 100 ? 24.141 10.797 31.404 1.00 24.53 78 ALA B CA 1
ATOM 2109 C C . ALA B 1 100 ? 24.404 11.524 32.719 1.00 28.94 78 ALA B C 1
ATOM 2110 O O . ALA B 1 100 ? 23.469 11.840 33.461 1.00 29.30 78 ALA B O 1
ATOM 2112 N N . ARG B 1 101 ? 25.685 11.807 32.977 1.00 27.41 79 ARG B N 1
ATOM 2113 C CA . ARG B 1 101 ? 26.137 12.555 34.143 1.00 29.69 79 ARG B CA 1
ATOM 2114 C C . ARG B 1 101 ? 25.467 13.956 34.164 1.00 34.13 79 ARG B C 1
ATOM 2115 O O . ARG B 1 101 ? 24.867 14.313 35.161 1.00 36.04 79 ARG B O 1
ATOM 2123 N N . ALA B 1 102 ? 25.496 14.689 33.036 1.00 29.83 80 ALA B N 1
ATOM 2124 C CA . ALA B 1 102 ? 24.882 16.011 32.853 1.00 30.51 80 ALA B CA 1
ATOM 2125 C C . ALA B 1 102 ? 23.340 15.989 32.978 1.00 35.30 80 ALA B C 1
ATOM 2126 O O . ALA B 1 102 ? 22.757 16.955 33.464 1.00 37.09 80 ALA B O 1
ATOM 2128 N N . LEU B 1 103 ? 22.686 14.897 32.528 1.00 28.69 81 LEU B N 1
ATOM 2129 C CA . LEU B 1 103 ? 21.230 14.745 32.610 1.00 27.73 81 LEU B CA 1
ATOM 2130 C C . LEU B 1 103 ? 20.746 14.198 33.956 1.00 32.98 81 LEU B C 1
ATOM 2131 O O . LEU B 1 103 ? 19.559 14.272 34.264 1.00 34.70 81 LEU B O 1
ATOM 2136 N N . GLY B 1 104 ? 21.664 13.647 34.743 1.00 30.23 82 GLY B N 1
ATOM 2137 C CA . GLY B 1 104 ? 21.357 13.064 36.039 1.00 29.63 82 GLY B CA 1
ATOM 2138 C C . GLY B 1 104 ? 20.712 11.702 35.921 1.00 31.21 82 GLY B C 1
ATOM 2139 O O . GLY B 1 104 ? 19.990 11.292 36.826 1.00 31.65 82 GLY B O 1
ATOM 2140 N N . VAL B 1 105 ? 20.999 10.970 34.827 1.00 25.22 83 VAL B N 1
ATOM 2141 C CA . VAL B 1 105 ? 20.432 9.645 34.579 1.00 24.18 83 VAL B CA 1
ATOM 2142 C C . VAL B 1 105 ? 21.515 8.516 34.536 1.00 29.17 83 VAL B C 1
ATOM 2143 O O . VAL B 1 105 ? 22.711 8.790 34.506 1.00 29.02 83 VAL B O 1
ATOM 2147 N N . ARG B 1 106 ? 21.080 7.265 34.480 1.00 25.69 84 ARG B N 1
ATOM 2148 C CA . ARG B 1 106 ? 21.973 6.131 34.369 1.00 25.94 84 ARG B CA 1
ATOM 2149 C C . ARG B 1 106 ? 22.544 6.010 32.939 1.00 28.71 84 ARG B C 1
ATOM 2150 O O . ARG B 1 106 ? 22.039 6.632 31.991 1.00 26.48 84 ARG B O 1
ATOM 2158 N N . PHE B 1 107 ? 23.644 5.244 32.814 1.00 24.52 85 PHE B N 1
ATOM 2159 C CA . PHE B 1 107 ? 24.283 5.047 31.537 1.00 23.58 85 PHE B CA 1
ATOM 2160 C C . PHE B 1 107 ? 24.533 3.570 31.283 1.00 27.48 85 PHE B C 1
ATOM 2161 O O . PHE B 1 107 ? 25.038 2.859 32.146 1.00 26.71 85 PHE B O 1
ATOM 2169 N N . ILE B 1 108 ? 24.224 3.114 30.071 1.00 24.77 86 ILE B N 1
ATOM 2170 C CA . ILE B 1 108 ? 24.491 1.735 29.662 1.00 24.95 86 ILE B CA 1
ATOM 2171 C C . ILE B 1 108 ? 25.136 1.786 28.297 1.00 27.51 86 ILE B C 1
ATOM 2172 O O . ILE B 1 108 ? 25.097 2.832 27.651 1.00 26.84 86 ILE B O 1
ATOM 2177 N N . PHE B 1 109 ? 25.757 0.688 27.854 1.00 24.02 87 PHE B N 1
ATOM 2178 C CA . PHE B 1 109 ? 26.344 0.676 26.524 1.00 22.99 87 PHE B CA 1
ATOM 2179 C C . PHE B 1 109 ? 26.170 -0.675 25.853 1.00 29.57 87 PHE B C 1
ATOM 2180 O O . PHE B 1 109 ? 26.128 -1.704 26.535 1.00 29.91 87 PHE B O 1
ATOM 2188 N N . THR B 1 110 ? 26.038 -0.670 24.512 1.00 26.33 88 THR B N 1
ATOM 2189 C CA . THR B 1 110 ? 25.966 -1.895 23.725 1.00 27.20 88 THR B CA 1
ATOM 2190 C C . THR B 1 110 ? 27.375 -2.186 23.171 1.00 32.05 88 THR B C 1
ATOM 2191 O O . THR B 1 110 ? 28.229 -1.302 23.148 1.00 29.66 88 THR B O 1
ATOM 2195 N N . GLU B 1 111 ? 27.637 -3.418 22.778 1.00 31.65 89 GLU B N 1
ATOM 2196 C CA . GLU B 1 111 ? 28.951 -3.772 22.238 1.00 33.55 89 GLU B CA 1
ATOM 2197 C C . GLU B 1 111 ? 28.807 -4.875 21.202 1.00 40.37 89 GLU B C 1
ATOM 2198 O O . GLU B 1 111 ? 27.781 -5.556 21.172 1.00 40.83 89 GLU B O 1
ATOM 2204 N N . ARG B 1 112 ? 29.819 -5.046 20.359 1.00 39.81 90 ARG B N 1
ATOM 2205 C CA . ARG B 1 112 ? 29.793 -6.118 19.373 1.00 42.96 90 ARG B CA 1
ATOM 2206 C C . ARG B 1 112 ? 30.270 -7.446 19.945 1.00 49.27 90 ARG B C 1
ATOM 2207 O O . ARG B 1 112 ? 31.350 -7.538 20.527 1.00 50.10 90 ARG B O 1
ATOM 2215 N N . VAL B 1 113 ? 29.399 -8.454 19.850 1.00 47.30 91 VAL B N 1
ATOM 2216 C CA . VAL B 1 113 ? 29.607 -9.833 20.312 1.00 48.74 91 VAL B CA 1
ATOM 2217 C C . VAL B 1 113 ? 29.212 -10.699 19.114 1.00 56.37 91 VAL B C 1
ATOM 2218 O O . VAL B 1 113 ? 28.101 -10.531 18.604 1.00 56.25 91 VAL B O 1
ATOM 2222 N N . ASP B 1 114 ? 30.115 -11.593 18.641 1.00 64.64 92 ASP B N 1
ATOM 2223 C CA . ASP B 1 114 ? 29.897 -12.474 17.477 1.00 67.45 92 ASP B CA 1
ATOM 2224 C C . ASP B 1 114 ? 29.545 -11.662 16.220 1.00 70.53 92 ASP B C 1
ATOM 2225 O O . ASP B 1 114 ? 28.685 -12.068 15.427 1.00 69.92 92 ASP B O 1
ATOM 2230 N N . ASN B 1 115 ? 30.204 -10.485 16.068 1.00 67.48 93 ASN B N 1
ATOM 2231 C CA . ASN B 1 115 ? 30.029 -9.525 14.963 1.00 68.79 93 ASN B CA 1
ATOM 2232 C C . ASN B 1 115 ? 28.584 -8.939 14.899 1.00 69.33 93 ASN B C 1
ATOM 2233 O O . ASN B 1 115 ? 28.093 -8.584 13.828 1.00 71.31 93 ASN B O 1
ATOM 2238 N N . THR B 1 116 ? 27.913 -8.832 16.058 1.00 60.73 94 THR B N 1
ATOM 2239 C CA . THR B 1 116 ? 26.545 -8.309 16.148 1.00 56.49 94 THR B CA 1
ATOM 2240 C C . THR B 1 116 ? 26.462 -7.439 17.377 1.00 56.01 94 THR B C 1
ATOM 2241 O O . THR B 1 116 ? 26.975 -7.820 18.430 1.00 56.13 94 THR B O 1
ATOM 2245 N N . MET B 1 117 ? 25.790 -6.279 17.257 1.00 49.33 95 MET B N 1
ATOM 2246 C CA . MET B 1 117 ? 25.555 -5.346 18.357 1.00 44.25 95 MET B CA 1
ATOM 2247 C C . MET B 1 117 ? 24.671 -6.074 19.396 1.00 43.37 95 MET B C 1
ATOM 2248 O O . MET B 1 117 ? 23.694 -6.715 19.000 1.00 42.16 95 MET B O 1
ATOM 2253 N N . ALA B 1 118 ? 25.056 -6.028 20.694 1.00 36.94 96 ALA B N 1
ATOM 2254 C CA . ALA B 1 118 ? 24.317 -6.683 21.784 1.00 35.45 96 ALA B CA 1
ATOM 2255 C C . ALA B 1 118 ? 24.468 -5.921 23.101 1.00 38.56 96 ALA B C 1
ATOM 2256 O O . ALA B 1 118 ? 25.418 -5.180 23.260 1.00 39.03 96 ALA B O 1
ATOM 2258 N N . LEU B 1 119 ? 23.551 -6.142 24.053 1.00 35.34 97 LEU B N 1
ATOM 2259 C CA . LEU B 1 119 ? 23.619 -5.554 25.385 1.00 33.61 97 LEU B CA 1
ATOM 2260 C C . LEU B 1 119 ? 24.126 -6.657 26.319 1.00 39.35 97 LEU B C 1
ATOM 2261 O O . LEU B 1 119 ? 23.505 -7.717 26.424 1.00 41.61 97 LEU B O 1
ATOM 2266 N N . ARG B 1 120 ? 25.309 -6.454 26.911 1.00 35.39 98 ARG B N 1
ATOM 2267 C CA . ARG B 1 120 ? 25.922 -7.437 27.809 1.00 35.84 98 ARG B CA 1
ATOM 2268 C C . ARG B 1 120 ? 26.180 -6.787 29.179 1.00 38.57 98 ARG B C 1
ATOM 2269 O O . ARG B 1 120 ? 25.431 -5.893 29.553 1.00 36.52 98 ARG B O 1
ATOM 2277 N N . ARG B 1 121 ? 27.207 -7.250 29.927 1.00 37.70 99 ARG B N 1
ATOM 2278 C CA . ARG B 1 121 ? 27.689 -6.717 31.214 1.00 38.73 99 ARG B CA 1
ATOM 2279 C C . ARG B 1 121 ? 26.646 -6.740 32.336 1.00 41.38 99 ARG B C 1
ATOM 2280 O O . ARG B 1 121 ? 26.812 -6.054 33.342 1.00 40.53 99 ARG B O 1
ATOM 2288 N N . GLY B 1 122 ? 25.569 -7.483 32.140 1.00 37.96 100 GLY B N 1
ATOM 2289 C CA . GLY B 1 122 ? 24.468 -7.513 33.087 1.00 37.85 100 GLY B CA 1
ATOM 2290 C C . GLY B 1 122 ? 23.577 -6.287 32.958 1.00 40.42 100 GLY B C 1
ATOM 2291 O O . GLY B 1 122 ? 22.706 -6.072 33.802 1.00 39.98 100 GLY B O 1
ATOM 2292 N N . PHE B 1 123 ? 23.768 -5.467 31.887 1.00 35.35 101 PHE B N 1
ATOM 2293 C CA . PHE B 1 123 ? 22.913 -4.293 31.664 1.00 32.82 101 PHE B CA 1
ATOM 2294 C C . PHE B 1 123 ? 21.521 -4.774 31.315 1.00 41.10 101 PHE B C 1
ATOM 2295 O O . PHE B 1 123 ? 21.356 -5.753 30.579 1.00 42.28 101 PHE B O 1
ATOM 2303 N N . GLU B 1 124 ? 20.527 -4.129 31.897 1.00 40.09 102 GLU B N 1
ATOM 2304 C CA . GLU B 1 124 ? 19.128 -4.454 31.641 1.00 41.47 102 GLU B CA 1
ATOM 2305 C C . GLU B 1 124 ? 18.368 -3.164 31.353 1.00 44.21 102 GLU B C 1
ATOM 2306 O O . GLU B 1 124 ? 18.763 -2.079 31.802 1.00 41.00 102 GLU B O 1
ATOM 2312 N N . VAL B 1 125 ? 17.282 -3.310 30.601 1.00 41.69 103 VAL B N 1
ATOM 2313 C CA . VAL B 1 125 ? 16.387 -2.249 30.178 1.00 41.71 103 VAL B CA 1
ATOM 2314 C C . VAL B 1 125 ? 15.015 -2.522 30.778 1.00 47.58 103 VAL B C 1
ATOM 2315 O O . VAL B 1 125 ? 14.540 -3.669 30.789 1.00 49.27 103 VAL B O 1
ATOM 2319 N N . LYS B 1 126 ? 14.394 -1.470 31.310 1.00 44.83 104 LYS B N 1
ATOM 2320 C CA . LYS B 1 126 ? 13.050 -1.551 31.880 1.00 48.38 104 LYS B CA 1
ATOM 2321 C C . LYS B 1 126 ? 12.088 -1.378 30.711 1.00 52.23 104 LYS B C 1
ATOM 2322 O O . LYS B 1 126 ? 12.406 -0.610 29.803 1.00 47.79 104 LYS B O 1
ATOM 2328 N N . LYS B 1 127 ? 10.937 -2.111 30.688 1.00 53.58 105 LYS B N 1
ATOM 2329 C CA . LYS B 1 127 ? 9.960 -1.971 29.603 1.00 53.70 105 LYS B CA 1
ATOM 2330 C C . LYS B 1 127 ? 9.535 -0.503 29.541 1.00 52.80 105 LYS B C 1
ATOM 2331 O O . LYS B 1 127 ? 9.331 0.138 30.586 1.00 51.04 105 LYS B O 1
ATOM 2337 N N . ASN B 1 128 ? 9.530 0.050 28.315 1.00 47.15 106 ASN B N 1
ATOM 2338 C CA . ASN B 1 128 ? 9.145 1.429 28.003 1.00 45.48 106 ASN B CA 1
ATOM 2339 C C . ASN B 1 128 ? 10.082 2.481 28.572 1.00 45.62 106 ASN B C 1
ATOM 2340 O O . ASN B 1 128 ? 9.702 3.650 28.642 1.00 47.33 106 ASN B O 1
ATOM 2345 N N . GLU B 1 129 ? 11.304 2.080 28.977 1.00 38.91 107 GLU B N 1
ATOM 2346 C CA . GLU B 1 129 ? 12.312 3.014 29.480 1.00 36.18 107 GLU B CA 1
ATOM 2347 C C . GLU B 1 129 ? 12.626 3.970 28.368 1.00 34.74 107 GLU B C 1
ATOM 2348 O O . GLU B 1 129 ? 12.821 3.541 27.231 1.00 34.10 107 GLU B O 1
ATOM 2354 N N . LYS B 1 130 ? 12.603 5.266 28.687 1.00 34.11 108 LYS B N 1
ATOM 2355 C CA . LYS B 1 130 ? 12.872 6.357 27.747 1.00 33.16 108 LYS B CA 1
ATOM 2356 C C . LYS B 1 130 ? 14.370 6.546 27.615 1.00 34.88 108 LYS B C 1
ATOM 2357 O O . LYS B 1 130 ? 15.028 7.015 28.544 1.00 33.95 108 LYS B O 1
ATOM 2363 N N . ILE B 1 131 ? 14.917 6.130 26.467 1.00 31.02 109 ILE B N 1
ATOM 2364 C CA . ILE B 1 131 ? 16.351 6.138 26.238 1.00 29.43 109 ILE B CA 1
ATOM 2365 C C . ILE B 1 131 ? 16.787 7.089 25.137 1.00 32.24 109 ILE B C 1
ATOM 2366 O O . ILE B 1 131 ? 16.171 7.134 24.084 1.00 31.27 109 ILE B O 1
ATOM 2371 N N . LEU B 1 132 ? 17.873 7.842 25.398 1.00 28.24 110 LEU B N 1
ATOM 2372 C CA . LEU B 1 132 ? 18.529 8.664 24.393 1.00 27.48 110 LEU B CA 1
ATOM 2373 C C . LEU B 1 132 ? 19.781 7.850 23.992 1.00 30.88 110 LEU B C 1
ATOM 2374 O O . LEU B 1 132 ? 20.518 7.397 24.873 1.00 28.42 110 LEU B O 1
ATOM 2379 N N . VAL B 1 133 ? 19.967 7.612 22.678 1.00 28.54 111 VAL B N 1
ATOM 2380 C CA . VAL B 1 133 ? 21.131 6.895 22.135 1.00 27.42 111 VAL B CA 1
ATOM 2381 C C . VAL B 1 133 ? 22.192 7.960 21.784 1.00 30.15 111 VAL B C 1
ATOM 2382 O O . VAL B 1 133 ? 21.947 8.835 20.977 1.00 29.02 111 VAL B O 1
ATOM 2386 N N . CYS B 1 134 ? 23.321 7.929 22.467 1.00 27.01 112 CYS B N 1
ATOM 2387 C CA . CYS B 1 134 ? 24.347 8.952 22.312 1.00 27.47 112 CYS B CA 1
ATOM 2388 C C . CYS B 1 134 ? 25.616 8.426 21.662 1.00 31.07 112 CYS B C 1
ATOM 2389 O O . CYS B 1 134 ? 26.044 7.305 21.916 1.00 32.00 112 CYS B O 1
ATOM 2392 N N . GLU B 1 135 ? 26.202 9.255 20.811 1.00 26.93 113 GLU B N 1
ATOM 2393 C CA . GLU B 1 135 ? 27.477 9.006 20.158 1.00 26.82 113 GLU B CA 1
ATOM 2394 C C . GLU B 1 135 ? 28.447 10.146 20.468 1.00 32.36 113 GLU B C 1
ATOM 2395 O O . GLU B 1 135 ? 28.037 11.195 20.960 1.00 32.88 113 GLU B O 1
ATOM 2401 N N . ASP B 1 136 ? 29.729 9.953 20.179 1.00 30.42 114 ASP B N 1
ATOM 2402 C CA . ASP B 1 136 ? 30.706 11.018 20.291 1.00 32.46 114 ASP B CA 1
ATOM 2403 C C . ASP B 1 136 ? 30.479 11.920 19.047 1.00 37.11 114 ASP B C 1
ATOM 2404 O O . ASP B 1 136 ? 30.342 13.148 19.159 1.00 37.42 114 ASP B O 1
ATOM 2409 N N . ILE B 1 137 ? 30.395 11.272 17.876 1.00 32.35 115 ILE B N 1
ATOM 2410 C CA . ILE B 1 137 ? 30.160 11.890 16.579 1.00 32.48 115 ILE B CA 1
ATOM 2411 C C . ILE B 1 137 ? 29.200 11.035 15.728 1.00 35.05 115 ILE B C 1
ATOM 2412 O O . ILE B 1 137 ? 29.318 9.812 15.698 1.00 33.65 115 ILE B O 1
ATOM 2417 N N . ILE B 1 138 ? 28.222 11.679 15.088 1.00 31.95 116 ILE B N 1
ATOM 2418 C CA . ILE B 1 138 ? 27.301 10.998 14.186 1.00 31.44 116 ILE B CA 1
ATOM 2419 C C . ILE B 1 138 ? 27.748 11.369 12.780 1.00 36.13 116 ILE B C 1
ATOM 2420 O O . ILE B 1 138 ? 27.936 12.545 12.467 1.00 34.64 116 ILE B O 1
ATOM 2425 N N . THR B 1 139 ? 27.946 10.354 11.945 1.00 34.40 117 THR B N 1
ATOM 2426 C CA . THR B 1 139 ? 28.252 10.484 10.531 1.00 34.88 117 THR B CA 1
ATOM 2427 C C . THR B 1 139 ? 26.949 10.034 9.859 1.00 38.12 117 THR B C 1
ATOM 2428 O O . THR B 1 139 ? 26.039 10.863 9.748 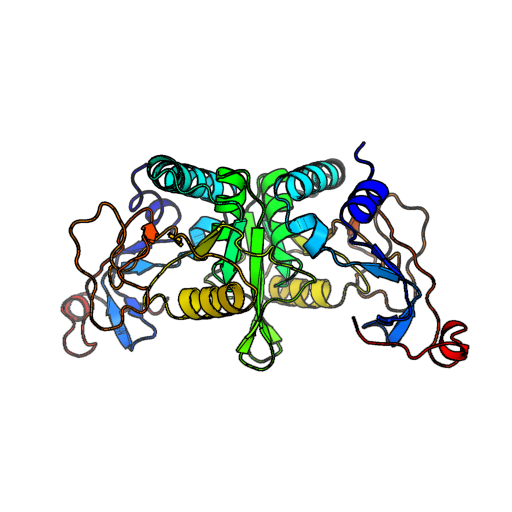1.00 37.64 117 THR B O 1
ATOM 2432 N N . THR B 1 140 ? 26.786 8.721 9.568 1.00 34.48 118 THR B N 1
ATOM 2433 C CA . THR B 1 140 ? 25.562 8.181 8.941 1.00 35.85 118 THR B CA 1
ATOM 2434 C C . THR B 1 140 ? 24.485 7.851 9.984 1.00 39.71 118 THR B C 1
ATOM 2435 O O . THR B 1 140 ? 23.306 7.834 9.658 1.00 38.54 118 THR B O 1
ATOM 2439 N N . GLY B 1 141 ? 24.904 7.546 11.207 1.00 36.38 119 GLY B N 1
ATOM 2440 C CA . GLY B 1 141 ? 23.998 7.140 12.277 1.00 34.59 119 GLY B CA 1
ATOM 2441 C C . GLY B 1 141 ? 23.773 5.633 12.309 1.00 39.29 119 GLY B C 1
ATOM 2442 O O . GLY B 1 141 ? 22.914 5.148 13.050 1.00 38.83 119 GLY B O 1
ATOM 2443 N N . LYS B 1 142 ? 24.553 4.873 11.506 1.00 36.40 120 LYS B N 1
ATOM 2444 C CA . LYS B 1 142 ? 24.466 3.415 11.369 1.00 35.79 120 LYS B CA 1
ATOM 2445 C C . LYS B 1 142 ? 24.664 2.667 12.710 1.00 38.42 120 LYS B C 1
ATOM 2446 O O . LYS B 1 142 ? 23.802 1.866 13.077 1.00 38.99 120 LYS B O 1
ATOM 2452 N N . SER B 1 143 ? 25.768 2.932 13.428 1.00 33.24 121 SER B N 1
ATOM 2453 C CA . SER B 1 143 ? 26.038 2.289 14.720 1.00 32.70 121 SER B CA 1
ATOM 2454 C C . SER B 1 143 ? 24.983 2.655 15.775 1.00 35.83 121 SER B C 1
ATOM 2455 O O . SER B 1 143 ? 24.585 1.786 16.555 1.00 34.97 121 SER B O 1
ATOM 2458 N N . ALA B 1 144 ? 24.519 3.930 15.768 1.00 31.51 122 ALA B N 1
ATOM 2459 C CA . ALA B 1 144 ? 23.484 4.448 16.679 1.00 30.48 122 ALA B CA 1
ATOM 2460 C C . ALA B 1 144 ? 22.169 3.695 16.450 1.00 35.26 122 ALA B C 1
ATOM 2461 O O . ALA B 1 144 ? 21.464 3.381 17.407 1.00 34.07 122 ALA B O 1
ATOM 2463 N N . MET B 1 145 ? 21.875 3.376 15.177 1.00 34.19 123 MET B N 1
ATOM 2464 C CA . MET B 1 145 ? 20.695 2.626 14.764 1.00 35.15 123 MET B CA 1
ATOM 2465 C C . MET B 1 145 ? 20.762 1.182 15.194 1.00 39.75 123 MET B C 1
ATOM 2466 O O . MET B 1 145 ? 19.754 0.657 15.661 1.00 41.39 123 MET B O 1
ATOM 2471 N N . GLU B 1 146 ? 21.945 0.548 15.084 1.00 35.33 124 GLU B N 1
ATOM 2472 C CA . GLU B 1 146 ? 22.147 -0.832 15.545 1.00 35.73 124 GLU B CA 1
ATOM 2473 C C . GLU B 1 146 ? 21.970 -0.876 17.060 1.00 39.08 124 GLU B C 1
ATOM 2474 O O . GLU B 1 146 ? 21.396 -1.824 17.586 1.00 40.54 124 GLU B O 1
ATOM 2480 N N . CYS B 1 147 ? 22.467 0.155 17.757 1.00 33.95 125 CYS B N 1
ATOM 2481 C CA . CYS B 1 147 ? 22.305 0.271 19.197 1.00 33.12 125 CYS B CA 1
ATOM 2482 C C . CYS B 1 147 ? 20.808 0.379 19.560 1.00 36.74 125 CYS B C 1
ATOM 2483 O O . CYS B 1 147 ? 20.337 -0.375 20.406 1.00 38.33 125 CYS B O 1
ATOM 2486 N N . ALA B 1 148 ? 20.071 1.289 18.896 1.00 32.04 126 ALA B N 1
ATOM 2487 C CA . ALA B 1 148 ? 18.651 1.537 19.127 1.00 34.08 126 ALA B CA 1
ATOM 2488 C C . ALA B 1 148 ? 17.776 0.290 18.889 1.00 40.85 126 ALA B C 1
ATOM 2489 O O . ALA B 1 148 ? 16.838 0.050 19.663 1.00 41.92 126 ALA B O 1
ATOM 2491 N N . LYS B 1 149 ? 18.112 -0.521 17.860 1.00 36.32 127 LYS B N 1
ATOM 2492 C CA . LYS B 1 149 ? 17.386 -1.746 17.544 1.00 37.04 127 LYS B CA 1
ATOM 2493 C C . LYS B 1 149 ? 17.518 -2.763 18.677 1.00 40.10 127 LYS B C 1
ATOM 2494 O O . LYS B 1 149 ? 16.526 -3.403 19.045 1.00 40.72 127 LYS B O 1
ATOM 2500 N N . VAL B 1 150 ? 18.739 -2.907 19.235 1.00 33.94 128 VAL B N 1
ATOM 2501 C CA . VAL B 1 150 ? 18.992 -3.815 20.358 1.00 33.03 128 VAL B CA 1
ATOM 2502 C C . VAL B 1 150 ? 18.077 -3.416 21.544 1.00 36.33 128 VAL B C 1
ATOM 2503 O O . VAL B 1 150 ? 17.378 -4.259 22.107 1.00 36.80 128 VAL B O 1
ATOM 2507 N N . LEU B 1 151 ? 18.044 -2.125 21.860 1.00 31.68 129 LEU B N 1
ATOM 2508 C CA . LEU B 1 151 ? 17.258 -1.581 22.955 1.00 32.64 129 LEU B CA 1
ATOM 2509 C C . LEU B 1 151 ? 15.754 -1.714 22.750 1.00 40.05 129 LEU B C 1
ATOM 2510 O O . LEU B 1 151 ? 15.058 -2.070 23.696 1.00 39.28 129 LEU B O 1
ATOM 2515 N N . GLU B 1 152 ? 15.260 -1.431 21.529 1.00 39.05 130 GLU B N 1
ATOM 2516 C CA . GLU B 1 152 ? 13.840 -1.529 21.177 1.00 41.48 130 GLU B CA 1
ATOM 2517 C C . GLU B 1 152 ? 13.330 -2.973 21.327 1.00 47.54 130 GLU B C 1
ATOM 2518 O O . GLU B 1 152 ? 12.219 -3.178 21.815 1.00 49.64 130 GLU B O 1
ATOM 2524 N N . GLU B 1 153 ? 14.159 -3.965 20.925 1.00 43.45 131 GLU B N 1
ATOM 2525 C CA . GLU B 1 153 ? 13.851 -5.390 21.017 1.00 44.84 131 GLU B CA 1
ATOM 2526 C C . GLU B 1 153 ? 13.750 -5.848 22.475 1.00 50.25 131 GLU B C 1
ATOM 2527 O O . GLU B 1 153 ? 13.071 -6.839 22.770 1.00 51.87 131 GLU B O 1
ATOM 2533 N N . LYS B 1 154 ? 14.367 -5.072 23.390 1.00 43.16 132 LYS B N 1
ATOM 2534 C CA . LYS B 1 154 ? 14.331 -5.295 24.830 1.00 42.69 132 LYS B CA 1
ATOM 2535 C C . LYS B 1 154 ? 13.183 -4.536 25.514 1.00 46.95 132 LYS B C 1
ATOM 2536 O O . LYS B 1 154 ? 13.022 -4.633 26.725 1.00 49.01 132 LYS B O 1
ATOM 2542 N N . GLY B 1 155 ? 12.370 -3.840 24.723 1.00 42.62 133 GLY B N 1
ATOM 2543 C CA . GLY B 1 155 ? 11.195 -3.117 25.201 1.00 43.04 133 GLY B CA 1
ATOM 2544 C C . GLY B 1 155 ? 11.341 -1.629 25.446 1.00 44.54 133 GLY B C 1
ATOM 2545 O O . GLY B 1 155 ? 10.373 -0.980 25.844 1.00 43.12 133 GLY B O 1
ATOM 2546 N N . ALA B 1 156 ? 12.542 -1.077 25.231 1.00 39.56 134 ALA B N 1
ATOM 2547 C CA . ALA B 1 156 ? 12.808 0.340 25.459 1.00 37.69 134 ALA B CA 1
ATOM 2548 C C . ALA B 1 156 ? 12.149 1.243 24.408 1.00 41.53 134 ALA B C 1
ATOM 2549 O O . ALA B 1 156 ? 11.951 0.844 23.254 1.00 40.22 134 ALA B O 1
ATOM 2551 N N . GLN B 1 157 ? 11.865 2.488 24.812 1.00 37.35 135 GLN B N 1
ATOM 2552 C CA . GLN B 1 157 ? 11.371 3.506 23.908 1.00 36.69 135 GLN B CA 1
ATOM 2553 C C . GLN B 1 157 ? 12.535 4.464 23.606 1.00 37.07 135 GLN B C 1
ATOM 2554 O O . GLN B 1 157 ? 13.059 5.118 24.522 1.00 34.80 135 GLN B O 1
ATOM 2560 N N . ILE B 1 158 ? 12.940 4.535 22.325 1.00 32.38 136 ILE B N 1
ATOM 2561 C CA . ILE B 1 158 ? 13.989 5.449 21.879 1.00 29.36 136 ILE B CA 1
ATOM 2562 C C . ILE B 1 158 ? 13.334 6.803 21.662 1.00 35.47 136 ILE B C 1
ATOM 2563 O O . ILE B 1 158 ? 12.474 6.932 20.791 1.00 38.93 136 ILE B O 1
ATOM 2568 N N . VAL B 1 159 ? 13.693 7.800 22.473 1.00 30.41 137 VAL B N 1
ATOM 2569 C CA . VAL B 1 159 ? 13.059 9.121 22.359 1.00 31.88 137 VAL B CA 1
ATOM 2570 C C . VAL B 1 159 ? 13.907 10.139 21.592 1.00 33.19 137 VAL B C 1
ATOM 2571 O O . VAL B 1 159 ? 13.382 11.132 21.098 1.00 32.85 137 VAL B O 1
ATOM 2575 N N . ALA B 1 160 ? 15.219 9.892 21.490 1.00 28.97 138 ALA B N 1
ATOM 2576 C CA . ALA B 1 160 ? 16.140 10.815 20.829 1.00 27.58 138 ALA B CA 1
ATOM 2577 C C . ALA B 1 160 ? 17.488 10.184 20.615 1.00 30.61 138 ALA B C 1
ATOM 2578 O O . ALA B 1 160 ? 17.795 9.121 21.159 1.00 28.77 138 ALA B O 1
ATOM 2580 N N . PHE B 1 161 ? 18.296 10.879 19.820 1.00 26.28 139 PHE B N 1
ATOM 2581 C CA . PHE B 1 161 ? 19.674 10.582 19.524 1.00 24.75 139 PHE B CA 1
ATOM 2582 C C . PHE B 1 161 ? 20.446 11.818 19.914 1.00 29.31 139 PHE B C 1
ATOM 2583 O O . PHE B 1 161 ? 19.939 12.941 19.856 1.00 30.00 139 PHE B O 1
ATOM 2591 N N . GLY B 1 162 ? 21.654 11.603 20.349 1.00 24.83 140 GLY B N 1
ATOM 2592 C CA . GLY B 1 162 ? 22.537 12.688 20.725 1.00 25.95 140 GLY B CA 1
ATOM 2593 C C . GLY B 1 162 ? 23.952 12.422 20.267 1.00 29.78 140 GLY B C 1
ATOM 2594 O O . GLY B 1 162 ? 24.339 11.272 20.023 1.00 28.59 140 GLY B O 1
ATOM 2595 N N . ALA B 1 163 ? 24.720 13.495 20.122 1.00 27.49 141 ALA B N 1
ATOM 2596 C CA . ALA B 1 163 ? 26.137 13.436 19.776 1.00 27.87 141 ALA B CA 1
ATOM 2597 C C . ALA B 1 163 ? 26.750 14.758 20.123 1.00 32.25 141 ALA B C 1
ATOM 2598 O O . ALA B 1 163 ? 26.056 15.764 20.120 1.00 32.62 141 ALA B O 1
ATOM 2600 N N . LEU B 1 164 ? 28.039 14.787 20.391 1.00 29.08 142 LEU B N 1
ATOM 2601 C CA . LEU B 1 164 ? 28.686 16.071 20.604 1.00 29.96 142 LEU B CA 1
ATOM 2602 C C . LEU B 1 164 ? 28.800 16.784 19.243 1.00 35.56 142 LEU B C 1
ATOM 2603 O O . LEU B 1 164 ? 28.473 17.960 19.135 1.00 36.61 142 LEU B O 1
ATOM 2608 N N . ALA B 1 165 ? 29.189 16.049 18.206 1.00 33.34 143 ALA B N 1
ATOM 2609 C CA . ALA B 1 165 ? 29.372 16.588 16.860 1.00 34.46 143 ALA B CA 1
ATOM 2610 C C . ALA B 1 165 ? 28.563 15.819 15.825 1.00 35.76 143 ALA B C 1
ATOM 2611 O O . ALA B 1 165 ? 28.454 14.601 15.912 1.00 34.63 143 ALA B O 1
ATOM 2613 N N . ASN B 1 166 ? 28.085 16.524 14.794 1.00 32.86 144 ASN B N 1
ATOM 2614 C CA . ASN B 1 166 ? 27.365 15.931 13.667 1.00 32.27 144 ASN B CA 1
ATOM 2615 C C . ASN B 1 166 ? 28.131 16.244 12.375 1.00 36.00 144 ASN B C 1
ATOM 2616 O O . ASN B 1 166 ? 28.719 17.308 12.288 1.00 37.06 144 ASN B O 1
ATOM 2621 N N . ARG B 1 167 ? 28.143 15.341 11.378 1.00 32.74 145 ARG B N 1
ATOM 2622 C CA . ARG B 1 167 ? 28.847 15.597 10.105 1.00 33.04 145 ARG B CA 1
ATOM 2623 C C . ARG B 1 167 ? 27.946 16.160 8.992 1.00 38.34 145 ARG B C 1
ATOM 2624 O O . ARG B 1 167 ? 28.377 16.231 7.846 1.00 38.56 145 ARG B O 1
ATOM 2632 N N . GLY B 1 168 ? 26.715 16.553 9.326 1.00 36.09 146 GLY B N 1
ATOM 2633 C CA . GLY B 1 168 ? 25.784 17.106 8.335 1.00 37.09 146 GLY B CA 1
ATOM 2634 C C . GLY B 1 168 ? 25.179 16.114 7.341 1.00 42.31 146 GLY B C 1
ATOM 2635 O O . GLY B 1 168 ? 24.691 16.512 6.276 1.00 45.24 146 GLY B O 1
ATOM 2636 N N . ILE B 1 169 ? 25.215 14.806 7.673 1.00 37.69 147 ILE B N 1
ATOM 2637 C CA . ILE B 1 169 ? 24.635 13.716 6.874 1.00 37.23 147 ILE B CA 1
ATOM 2638 C C . ILE B 1 169 ? 23.238 13.499 7.424 1.00 40.68 147 ILE B C 1
ATOM 2639 O O . ILE B 1 169 ? 22.279 13.499 6.665 1.00 41.91 147 ILE B O 1
ATOM 2644 N N . CYS B 1 170 ? 23.128 13.356 8.755 1.00 35.80 148 CYS B N 1
ATOM 2645 C CA . CYS B 1 170 ? 21.874 13.278 9.484 1.00 34.60 148 CYS B CA 1
ATOM 2646 C C . CYS B 1 170 ? 21.530 14.710 9.839 1.00 38.33 148 CYS B C 1
ATOM 2647 O O . CYS B 1 170 ? 22.444 15.510 10.074 1.00 36.71 148 CYS B O 1
ATOM 2650 N N . LYS B 1 171 ? 20.227 15.038 9.895 1.00 36.95 149 LYS B N 1
ATOM 2651 C CA . LYS B 1 171 ? 19.842 16.384 10.291 1.00 38.10 149 LYS B CA 1
ATOM 2652 C C . LYS B 1 171 ? 19.747 16.460 11.810 1.00 39.79 149 LYS B C 1
ATOM 2653 O O . LYS B 1 171 ? 19.065 15.634 12.420 1.00 38.77 149 LYS B O 1
ATOM 2659 N N . ARG B 1 172 ? 20.425 17.438 12.425 1.00 35.81 150 ARG B N 1
ATOM 2660 C CA . ARG B 1 172 ? 20.270 17.609 13.870 1.00 34.74 150 ARG B CA 1
ATOM 2661 C C . ARG B 1 172 ? 19.163 18.657 14.090 1.00 38.69 150 ARG B C 1
ATOM 2662 O O . ARG B 1 172 ? 18.884 19.440 13.180 1.00 37.66 150 ARG B O 1
ATOM 2670 N N . ALA B 1 173 ? 18.558 18.687 15.294 1.00 34.93 151 ALA B N 1
ATOM 2671 C CA . ALA B 1 173 ? 17.556 19.683 15.652 1.00 35.14 151 ALA B CA 1
ATOM 2672 C C . ALA B 1 173 ? 18.228 21.078 15.720 1.00 41.48 151 ALA B C 1
ATOM 2673 O O . ALA B 1 173 ? 19.442 21.170 15.954 1.00 37.33 151 ALA B O 1
ATOM 2675 N N . HIS B 1 174 ? 17.440 22.158 15.494 1.00 41.64 152 HIS B N 1
ATOM 2676 C CA . HIS B 1 174 ? 17.916 23.550 15.525 1.00 43.72 152 HIS B CA 1
ATOM 2677 C C . HIS B 1 174 ? 18.908 23.933 14.413 1.00 49.65 152 HIS B C 1
ATOM 2678 O O . HIS B 1 174 ? 19.511 25.006 14.483 1.00 53.19 152 HIS B O 1
ATOM 2685 N N . SER B 1 175 ? 19.053 23.108 13.371 1.00 44.23 153 SER B N 1
ATOM 2686 C CA . SER B 1 175 ? 19.946 23.470 12.269 1.00 44.81 153 SER B CA 1
ATOM 2687 C C . SER B 1 175 ? 19.167 23.711 10.964 1.00 52.46 153 SER B C 1
ATOM 2688 O O . SER B 1 175 ? 18.082 23.155 10.790 1.00 50.83 153 SER B O 1
ATOM 2691 N N . HIS B 1 176 ? 19.733 24.512 10.053 1.00 53.81 154 HIS B N 1
ATOM 2692 C CA . HIS B 1 176 ? 19.108 24.787 8.755 1.00 58.47 154 HIS B CA 1
ATOM 2693 C C . HIS B 1 176 ? 19.630 23.859 7.657 1.00 59.15 154 HIS B C 1
ATOM 2694 O O . HIS B 1 176 ? 19.318 24.058 6.492 1.00 61.43 154 HIS B O 1
ATOM 2701 N N . LEU B 1 177 ? 20.394 22.823 8.034 1.00 51.30 155 LEU B N 1
ATOM 2702 C CA . LEU B 1 177 ? 20.906 21.858 7.075 1.00 50.42 155 LEU B CA 1
ATOM 2703 C C . LEU B 1 177 ? 19.879 20.755 6.840 1.00 57.08 155 LEU B C 1
ATOM 2704 O O . LEU B 1 177 ? 18.979 20.559 7.654 1.00 57.69 155 LEU B O 1
ATOM 2709 N N . LYS B 1 178 ? 19.977 20.080 5.698 1.00 53.96 156 LYS B N 1
ATOM 2710 C CA . LYS B 1 178 ? 19.062 19.004 5.339 1.00 53.80 156 LYS B CA 1
ATOM 2711 C C . LYS B 1 178 ? 19.774 17.681 5.445 1.00 54.38 156 LYS B C 1
ATOM 2712 O O . LYS B 1 178 ? 20.991 17.627 5.235 1.00 54.98 156 LYS B O 1
ATOM 2718 N N . ALA B 1 179 ? 19.027 16.608 5.751 1.00 48.75 157 ALA B N 1
ATOM 2719 C CA . ALA B 1 179 ? 19.611 15.271 5.807 1.00 47.53 157 ALA B CA 1
ATOM 2720 C C . ALA B 1 179 ? 20.051 14.860 4.393 1.00 52.27 157 ALA B C 1
ATOM 2721 O O . ALA B 1 179 ? 19.412 15.253 3.413 1.00 55.03 157 ALA B O 1
ATOM 2723 N N . GLN B 1 180 ? 21.173 14.141 4.290 1.00 45.89 158 GLN B N 1
ATOM 2724 C CA . GLN B 1 180 ? 21.764 13.713 3.018 1.00 46.70 158 GLN B CA 1
ATOM 2725 C C . GLN B 1 180 ? 21.541 12.228 2.746 1.00 51.28 158 GLN B C 1
ATOM 2726 O O . GLN B 1 180 ? 20.967 11.525 3.575 1.00 49.09 158 GLN B O 1
ATOM 2732 N N . GLU B 1 181 ? 21.995 11.762 1.578 1.00 50.92 159 GLU B N 1
ATOM 2733 C CA . GLU B 1 181 ? 21.844 10.383 1.091 1.00 52.50 159 GLU B CA 1
ATOM 2734 C C . GLU B 1 181 ? 22.068 9.164 2.039 1.00 55.45 159 GLU B C 1
ATOM 2735 O O . GLU B 1 181 ? 21.189 8.293 2.110 1.00 58.34 159 GLU B O 1
ATOM 2741 N N . GLY B 1 182 ? 23.222 9.064 2.693 1.00 46.46 160 GLY B N 1
ATOM 2742 C CA . GLY B 1 182 ? 23.539 7.934 3.565 1.00 45.33 160 GLY B CA 1
ATOM 2743 C C . GLY B 1 182 ? 23.034 8.025 4.993 1.00 45.25 160 GLY B C 1
ATOM 2744 O O . GLY B 1 182 ? 23.431 7.200 5.816 1.00 43.40 160 GLY B O 1
ATOM 2745 N N . ALA B 1 183 ? 22.153 9.007 5.299 1.00 39.35 161 ALA B N 1
ATOM 2746 C CA . ALA B 1 183 ? 21.578 9.196 6.643 1.00 37.24 161 ALA B CA 1
ATOM 2747 C C . ALA B 1 183 ? 20.778 7.942 7.051 1.00 42.78 161 ALA B C 1
ATOM 2748 O O . ALA B 1 183 ? 19.989 7.442 6.259 1.00 44.12 161 ALA B O 1
ATOM 2750 N N . CYS B 1 184 ? 21.046 7.403 8.249 1.00 39.82 162 CYS B N 1
ATOM 2751 C CA . CYS B 1 184 ? 20.403 6.194 8.763 1.00 41.53 162 CYS B CA 1
ATOM 2752 C C . CYS B 1 184 ? 19.430 6.472 9.888 1.00 42.93 162 CYS B C 1
ATOM 2753 O O . CYS B 1 184 ? 18.637 5.589 10.211 1.00 43.81 162 CYS B O 1
ATOM 2756 N N . LEU B 1 185 ? 19.491 7.669 10.496 1.00 37.17 163 LEU B N 1
ATOM 2757 C CA . LEU B 1 185 ? 18.622 8.008 11.622 1.00 35.96 163 LEU B CA 1
ATOM 2758 C C . LEU B 1 185 ? 17.188 8.250 11.170 1.00 40.87 163 LEU B C 1
ATOM 2759 O O . LEU B 1 185 ? 16.989 8.686 10.050 1.00 42.90 163 LEU B O 1
ATOM 2764 N N . PRO B 1 186 ? 16.163 7.922 11.987 1.00 38.09 164 PRO B N 1
ATOM 2765 C CA . PRO B 1 186 ? 14.774 8.119 11.517 1.00 39.83 164 PRO B CA 1
ATOM 2766 C C . PRO B 1 186 ? 14.375 9.587 11.539 1.00 45.75 164 PRO B C 1
ATOM 2767 O O . PRO B 1 186 ? 14.879 10.361 12.347 1.00 44.05 164 PRO B O 1
ATOM 2771 N N . SER B 1 187 ? 13.446 9.948 10.673 1.00 46.27 165 SER B N 1
ATOM 2772 C CA . SER B 1 187 ? 12.953 11.314 10.519 1.00 47.20 165 SER B CA 1
ATOM 2773 C C . SER B 1 187 ? 12.030 11.770 11.667 1.00 51.26 165 SER B C 1
ATOM 2774 O O . SER B 1 187 ? 11.875 12.974 11.868 1.00 52.02 165 SER B O 1
ATOM 2777 N N . HIS B 1 188 ? 11.412 10.823 12.397 1.00 46.43 166 HIS B N 1
ATOM 2778 C CA . HIS B 1 188 ? 10.449 11.130 13.458 1.00 46.69 166 HIS B CA 1
ATOM 2779 C C . HIS B 1 188 ? 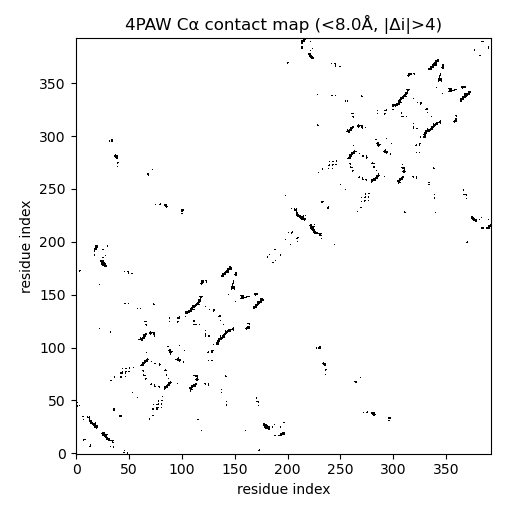11.066 11.338 14.840 1.00 48.50 166 HIS B C 1
ATOM 2780 O O . HIS B 1 188 ? 10.381 11.779 15.773 1.00 49.21 166 HIS B O 1
ATOM 2787 N N . LEU B 1 189 ? 12.352 11.022 14.979 1.00 43.20 167 LEU B N 1
ATOM 2788 C CA . LEU B 1 189 ? 13.028 11.188 16.260 1.00 40.16 167 LEU B CA 1
ATOM 2789 C C . LEU B 1 189 ? 14.091 12.278 16.174 1.00 42.58 167 LEU B C 1
ATOM 2790 O O . LEU B 1 189 ? 14.789 12.358 15.166 1.00 42.69 167 LEU B O 1
ATOM 2795 N N . PRO B 1 190 ? 14.224 13.143 17.203 1.00 36.36 168 PRO B N 1
ATOM 2796 C CA . PRO B 1 190 ? 15.228 14.214 17.113 1.00 34.60 168 PRO B CA 1
ATOM 2797 C C . PRO B 1 190 ? 16.662 13.753 17.363 1.00 37.57 168 PRO B C 1
ATOM 2798 O O . PRO B 1 190 ? 16.915 12.817 18.130 1.00 35.56 168 PRO B O 1
ATOM 2802 N N . LEU B 1 191 ? 17.603 14.428 16.704 1.00 32.55 169 LEU B N 1
ATOM 2803 C CA . LEU B 1 191 ? 19.014 14.259 16.937 1.00 29.87 169 LEU B CA 1
ATOM 2804 C C . LEU B 1 191 ? 19.507 15.579 17.504 1.00 34.33 169 LEU B C 1
ATOM 2805 O O . LEU B 1 191 ? 19.295 16.626 16.899 1.00 36.38 169 LEU B O 1
ATOM 2810 N N . PHE B 1 192 ? 20.125 15.535 18.673 1.00 29.00 170 PHE B N 1
ATOM 2811 C CA . PHE B 1 192 ? 20.684 16.729 19.290 1.00 28.56 170 PHE B CA 1
ATOM 2812 C C . PHE B 1 192 ? 22.180 16.626 19.248 1.00 30.57 170 PHE B C 1
ATOM 2813 O O . PHE B 1 192 ? 22.741 15.646 19.743 1.00 30.14 170 PHE B O 1
ATOM 2821 N N . ALA B 1 193 ? 22.832 17.627 18.654 1.00 34.15 171 ALA B N 1
ATOM 2822 C CA . ALA B 1 193 ? 24.285 17.715 18.625 1.00 33.97 171 ALA B CA 1
ATOM 2823 C C . ALA B 1 193 ? 24.685 19.177 18.846 1.00 38.79 171 ALA B C 1
ATOM 2824 O O . ALA B 1 193 ? 23.858 20.073 18.662 1.00 38.45 171 ALA B O 1
ATOM 2826 N N . LEU B 1 194 ? 25.946 19.421 19.209 1.00 34.67 172 LEU B N 1
ATOM 2827 C CA . LEU B 1 194 ? 26.433 20.780 19.461 1.00 34.63 172 LEU B CA 1
ATOM 2828 C C . LEU B 1 194 ? 26.712 21.586 18.220 1.00 38.21 172 LEU B C 1
ATOM 2829 O O . LEU B 1 194 ? 26.568 22.804 18.237 1.00 39.25 172 LEU B O 1
ATOM 2834 N N . GLU B 1 195 ? 27.140 20.919 17.159 1.00 33.25 173 GLU B N 1
ATOM 2835 C CA . GLU B 1 195 ? 27.561 21.577 15.949 1.00 32.98 173 GLU B CA 1
ATOM 2836 C C . GLU B 1 195 ? 27.554 20.606 14.783 1.00 36.25 173 GLU B C 1
ATOM 2837 O O . GLU B 1 195 ? 27.590 19.386 14.990 1.00 35.01 173 GLU B O 1
ATOM 2843 N N . ASP B 1 196 ? 27.509 21.165 13.540 1.00 32.94 174 ASP B N 1
ATOM 2844 C CA . ASP B 1 196 ? 27.630 20.411 12.295 1.00 30.89 174 ASP B CA 1
ATOM 2845 C C . ASP B 1 196 ? 29.016 20.707 11.769 1.00 34.93 174 ASP B C 1
ATOM 2846 O O . ASP B 1 196 ? 29.377 21.875 11.621 1.00 34.16 174 ASP B O 1
ATOM 2851 N N . PHE B 1 197 ? 29.840 19.673 11.631 1.00 33.72 175 PHE B N 1
ATOM 2852 C CA . PHE B 1 197 ? 31.195 19.803 11.132 1.00 34.14 175 PHE B CA 1
ATOM 2853 C C . PHE B 1 197 ? 31.128 19.296 9.709 1.00 36.87 175 PHE B C 1
ATOM 2854 O O . PHE B 1 197 ? 31.138 18.089 9.464 1.00 37.31 175 PHE B O 1
ATOM 2862 N N . VAL B 1 198 ? 30.889 20.223 8.781 1.00 33.44 176 VAL B N 1
ATOM 2863 C CA . VAL B 1 198 ? 30.723 19.913 7.362 1.00 33.36 176 VAL B CA 1
ATOM 2864 C C . VAL B 1 198 ? 31.883 20.566 6.623 1.00 37.96 176 VAL B C 1
ATOM 2865 O O . VAL B 1 198 ? 31.957 21.789 6.554 1.00 37.80 176 VAL B O 1
ATOM 2869 N N . PHE B 1 199 ? 32.799 19.750 6.105 1.00 35.25 177 PHE B N 1
ATOM 2870 C CA . PHE B 1 199 ? 33.987 20.245 5.405 1.00 34.89 177 PHE B CA 1
ATOM 2871 C C . PHE B 1 199 ? 34.055 19.871 3.936 1.00 36.06 177 PHE B C 1
ATOM 2872 O O . PHE B 1 199 ? 33.282 19.028 3.484 1.00 34.16 177 PHE B O 1
ATOM 2880 N N . ASP B 1 200 ? 34.988 20.505 3.201 1.00 33.17 178 ASP B N 1
ATOM 2881 C CA . ASP B 1 200 ? 35.232 20.278 1.781 1.00 34.46 178 ASP B CA 1
ATOM 2882 C C . ASP B 1 200 ? 35.766 18.898 1.581 1.00 37.32 178 ASP B C 1
ATOM 2883 O O . ASP B 1 200 ? 36.588 18.460 2.370 1.00 36.12 178 ASP B O 1
ATOM 2888 N N . MET B 1 201 ? 35.209 18.179 0.613 1.00 35.24 179 MET B N 1
ATOM 2889 C CA . MET B 1 201 ? 35.595 16.810 0.275 1.00 35.94 179 MET B CA 1
ATOM 2890 C C . MET B 1 201 ? 35.993 16.849 -1.188 1.00 37.33 179 MET B C 1
ATOM 2891 O O . MET B 1 201 ? 35.164 17.174 -2.044 1.00 39.41 179 MET B O 1
ATOM 2896 N N . HIS B 1 202 ? 37.258 16.583 -1.481 1.00 30.01 180 HIS B N 1
ATOM 2897 C CA . HIS B 1 202 ? 37.703 16.628 -2.875 1.00 28.96 180 HIS B CA 1
ATOM 2898 C C . HIS B 1 202 ? 38.195 15.280 -3.288 1.00 29.96 180 HIS B C 1
ATOM 2899 O O . HIS B 1 202 ? 38.879 14.609 -2.511 1.00 27.99 180 HIS B O 1
ATOM 2906 N N . LYS B 1 203 ? 37.914 14.926 -4.555 1.00 28.60 181 LYS B N 1
ATOM 2907 C CA . LYS B 1 203 ? 38.421 13.720 -5.188 1.00 28.50 181 LYS B CA 1
ATOM 2908 C C . LYS B 1 203 ? 39.943 13.934 -5.264 1.00 30.13 181 LYS B C 1
ATOM 2909 O O . LYS B 1 203 ? 40.367 15.064 -5.469 1.00 27.82 181 LYS B O 1
ATOM 2915 N N . PRO B 1 204 ? 40.760 12.916 -4.907 1.00 27.66 182 PRO B N 1
ATOM 2916 C CA . PRO B 1 204 ? 42.220 13.124 -4.829 1.00 25.64 182 PRO B CA 1
ATOM 2917 C C . PRO B 1 204 ? 42.903 13.598 -6.099 1.00 28.28 182 PRO B C 1
ATOM 2918 O O . PRO B 1 204 ? 43.929 14.253 -5.996 1.00 29.08 182 PRO B O 1
ATOM 2922 N N . SER B 1 205 ? 42.354 13.299 -7.293 1.00 25.89 183 SER B N 1
ATOM 2923 C CA . SER B 1 205 ? 42.925 13.773 -8.577 1.00 25.32 183 SER B CA 1
ATOM 2924 C C . SER B 1 205 ? 42.304 15.104 -9.026 1.00 32.09 183 SER B C 1
ATOM 2925 O O . SER B 1 205 ? 42.669 15.620 -10.082 1.00 32.75 183 SER B O 1
ATOM 2928 N N . SER B 1 206 ? 41.371 15.670 -8.221 1.00 29.73 184 SER B N 1
ATOM 2929 C CA . SER B 1 206 ? 40.657 16.930 -8.538 1.00 31.02 184 SER B CA 1
ATOM 2930 C C . SER B 1 206 ? 40.600 17.812 -7.281 1.00 33.99 184 SER B C 1
ATOM 2931 O O . SER B 1 206 ? 39.592 18.456 -6.974 1.00 35.40 184 SER B O 1
ATOM 2934 N N . CYS B 1 207 ? 41.711 17.846 -6.573 1.00 29.88 185 CYS B N 1
ATOM 2935 C CA . CYS B 1 207 ? 41.820 18.560 -5.313 1.00 28.40 185 CYS B CA 1
ATOM 2936 C C . CYS B 1 207 ? 42.518 19.923 -5.487 1.00 33.30 185 CYS B C 1
ATOM 2937 O O . CYS B 1 207 ? 43.690 19.966 -5.855 1.00 32.64 185 CYS B O 1
ATOM 2940 N N . PRO B 1 208 ? 41.793 21.042 -5.229 1.00 32.45 186 PRO B N 1
ATOM 2941 C CA . PRO B 1 208 ? 42.419 22.383 -5.358 1.00 34.84 186 PRO B CA 1
ATOM 2942 C C . PRO B 1 208 ? 43.536 22.638 -4.334 1.00 39.39 186 PRO B C 1
ATOM 2943 O O . PRO B 1 208 ? 44.406 23.454 -4.596 1.00 41.07 186 PRO B O 1
ATOM 2947 N N . LEU B 1 209 ? 43.507 21.948 -3.170 1.00 35.36 187 LEU B N 1
ATOM 2948 C CA . LEU B 1 209 ? 44.543 22.123 -2.139 1.00 35.09 187 LEU B CA 1
ATOM 2949 C C . LEU B 1 209 ? 45.884 21.491 -2.575 1.00 37.55 187 LEU B C 1
ATOM 2950 O O . LEU B 1 209 ? 46.927 21.975 -2.172 1.00 37.19 187 LEU B O 1
ATOM 2955 N N . CYS B 1 210 ? 45.844 20.439 -3.412 1.00 34.57 188 CYS B N 1
ATOM 2956 C CA . CYS B 1 210 ? 47.011 19.717 -3.940 1.00 35.23 188 CYS B CA 1
ATOM 2957 C C . CYS B 1 210 ? 47.970 20.602 -4.752 1.00 42.53 188 CYS B C 1
ATOM 2958 O O . CYS B 1 210 ? 49.145 20.268 -4.862 1.00 40.78 188 CYS B O 1
ATOM 2961 N N . ALA B 1 211 ? 47.473 21.741 -5.277 1.00 42.97 189 ALA B N 1
ATOM 2962 C CA . ALA B 1 211 ? 48.261 22.730 -6.023 1.00 46.01 189 ALA B CA 1
ATOM 2963 C C . ALA B 1 211 ? 49.297 23.431 -5.111 1.00 50.99 189 ALA B C 1
ATOM 2964 O O . ALA B 1 211 ? 50.389 23.760 -5.566 1.00 52.57 189 ALA B O 1
ATOM 2966 N N . THR B 1 212 ? 48.948 23.629 -3.821 1.00 47.06 190 THR B N 1
ATOM 2967 C CA . THR B 1 212 ? 49.774 24.355 -2.854 1.00 47.21 190 THR B CA 1
ATOM 2968 C C . THR B 1 212 ? 50.442 23.534 -1.757 1.00 48.40 190 THR B C 1
ATOM 2969 O O . THR B 1 212 ? 51.408 24.025 -1.167 1.00 50.07 190 THR B O 1
ATOM 2973 N N . SER B 1 213 ? 49.944 22.311 -1.447 1.00 39.93 191 SER B N 1
ATOM 2974 C CA . SER B 1 213 ? 50.495 21.464 -0.385 1.00 38.38 191 SER B CA 1
ATOM 2975 C C . SER B 1 213 ? 50.261 19.977 -0.619 1.00 41.92 191 SER B C 1
ATOM 2976 O O . SER B 1 213 ? 49.445 19.595 -1.462 1.00 38.94 191 SER B O 1
ATOM 2979 N N . VAL B 1 214 ? 50.966 19.133 0.160 1.00 41.63 192 VAL B N 1
ATOM 2980 C CA . VAL B 1 214 ? 50.836 17.670 0.120 1.00 40.66 192 VAL B CA 1
ATOM 2981 C C . VAL B 1 214 ? 49.762 17.261 1.137 1.00 42.41 192 VAL B C 1
ATOM 2982 O O . VAL B 1 214 ? 49.761 17.766 2.250 1.00 45.93 192 VAL B O 1
ATOM 2986 N N . ALA B 1 215 ? 48.833 16.391 0.743 1.00 36.46 193 ALA B N 1
ATOM 2987 C CA . ALA B 1 215 ? 47.766 15.884 1.608 1.00 34.45 193 ALA B CA 1
ATOM 2988 C C . ALA B 1 215 ? 48.396 15.114 2.785 1.00 41.82 193 ALA B C 1
ATOM 2989 O O . ALA B 1 215 ? 49.237 14.232 2.564 1.00 42.42 193 ALA B O 1
ATOM 2991 N N . ILE B 1 216 ? 48.051 15.499 4.023 1.00 40.53 194 ILE B N 1
ATOM 2992 C CA . ILE B 1 216 ? 48.579 14.871 5.251 1.00 42.96 194 ILE B CA 1
ATOM 2993 C C . ILE B 1 216 ? 47.716 13.665 5.650 1.00 45.63 194 ILE B C 1
ATOM 2994 O O . ILE B 1 216 ? 46.495 13.794 5.759 1.00 42.62 194 ILE B O 1
ATOM 2999 N N . LYS B 1 217 ? 48.346 12.509 5.912 1.00 45.33 195 LYS B N 1
ATOM 3000 C CA . LYS B 1 217 ? 47.590 11.360 6.417 1.00 46.33 195 LYS B CA 1
ATOM 3001 C C . LYS B 1 217 ? 47.633 11.468 7.945 1.00 51.07 195 LYS B C 1
ATOM 3002 O O . LYS B 1 217 ? 48.712 11.378 8.511 1.00 53.60 195 LYS B O 1
ATOM 3008 N N . PRO B 1 218 ? 46.527 11.753 8.657 1.00 47.94 196 PRO B N 1
ATOM 3009 C CA . PRO B 1 218 ? 46.634 11.913 10.118 1.00 55.11 196 PRO B CA 1
ATOM 3010 C C . PRO B 1 218 ? 46.439 10.625 10.915 1.00 83.52 196 PRO B C 1
ATOM 3011 O O . PRO B 1 218 ? 47.228 9.694 10.796 1.00 59.06 196 PRO B O 1
#

B-factor: mean 47.05, std 17.97, range [22.38, 153.2]